Protein AF-A0A936GV26-F1 (afdb_monomer)

Radius of gyration: 33.24 Å; Cα contacts (8 Å, |Δi|>4): 1513; chains: 1; bounding box: 76×56×106 Å

Sequence (647 aa):
MKVTLSFLLAFMGLINLQAQNCKATVRFVDERTLEGNAVYYFQANTDSVHFWLSANGYADKNSLLADTLFKSFNPCLYFANKDEMGGYTKMEWSSDDGLLTGQFNESNEHFRTRVPTSRAITFSFTLRLPKRCGEFGYDPSYMYLKDWLPNPIGSESWSYLVLLDVPSDRWVLGSDQVEEKKEGSNHHYNIVAFGHQPDLSINSQKLAVTTEKDFQDKTYQVYRREAFKPLSFRKKSKYMRAVSYNFKDSLASKRLVIDDDRYLKMRNMLFFSHKAIKSTERSFYPTYKYTDKGNHMVGFLLHNTTKGRQPFYYFINPYFSFKNDFNWSMGIMKPFYVKNSWVSQISPQITYRKYHYYTNDIDDYNLSYHRISPRVKLNLKKHRWVNVEYAYIAEQLAYYEGRAIRFDYQSSHLYRLWYDQEKRATLYNWKLWANLEHFRYTNILNEAQNFTKVTASFAQTWRTSMTRNFRARIFVSKFLQNDQRTSNNYSDFITKGSIALIQQGRNDYGYDELYIARRNQNGHFTNQTGNLGGGFKNAPSTTSSLGLSNDFAMSVNLEYDLFKIYRSIGAFAYGDAGLYRQGNDVKWEMKNLYSAGIGITLGNYLTVYLPVFNHRDINNNYRDENLGFFERWSFQLNYTEKFIGRK

Mean predicted aligned error: 13.07 Å

Structure (mmCIF, N/CA/C/O backbone):
data_AF-A0A936GV26-F1
#
_entry.id   AF-A0A936GV26-F1
#
loop_
_atom_site.group_PDB
_atom_site.id
_atom_site.type_symbol
_atom_site.label_atom_id
_atom_site.label_alt_id
_atom_site.label_comp_id
_atom_site.label_asym_id
_atom_site.label_entity_id
_atom_site.label_seq_id
_atom_site.pdbx_PDB_ins_code
_atom_site.Cartn_x
_atom_site.Cartn_y
_atom_site.Cartn_z
_atom_site.occupancy
_atom_site.B_iso_or_equiv
_atom_site.auth_seq_id
_atom_site.auth_comp_id
_atom_site.auth_asym_id
_atom_site.auth_atom_id
_atom_site.pdbx_PDB_model_num
ATOM 1 N N . MET A 1 1 ? 4.946 8.331 53.204 1.00 34.03 1 MET A N 1
ATOM 2 C CA . MET A 1 1 ? 4.543 9.279 54.269 1.00 34.03 1 MET A CA 1
ATOM 3 C C . MET A 1 1 ? 3.179 9.932 54.043 1.00 34.03 1 MET A C 1
ATOM 5 O O . MET A 1 1 ? 2.381 9.882 54.959 1.00 34.03 1 MET A O 1
ATOM 9 N N . LYS A 1 2 ? 2.844 10.484 52.862 1.00 29.47 2 LYS A N 1
ATOM 10 C CA . LYS A 1 2 ? 1.487 11.041 52.624 1.00 29.47 2 LYS A CA 1
ATOM 11 C C . LYS A 1 2 ? 0.359 9.986 52.604 1.00 29.47 2 LYS A C 1
ATOM 13 O O . LYS A 1 2 ? -0.754 10.287 53.001 1.00 29.47 2 LYS A O 1
ATOM 18 N N . VAL A 1 3 ? 0.673 8.750 52.205 1.00 38.66 3 VAL A N 1
ATOM 19 C CA . VAL A 1 3 ? -0.279 7.626 52.055 1.00 38.66 3 VAL A CA 1
ATOM 20 C C . VAL A 1 3 ? -0.776 7.086 53.399 1.00 38.66 3 VAL A C 1
ATOM 22 O O . VAL A 1 3 ? -1.967 6.856 53.563 1.00 38.66 3 VAL A O 1
ATOM 25 N N . THR A 1 4 ? 0.112 6.961 54.386 1.00 41.91 4 THR A N 1
ATOM 26 C CA . THR A 1 4 ? -0.269 6.586 55.751 1.00 41.91 4 THR A CA 1
ATOM 27 C C . THR A 1 4 ? -1.104 7.674 56.414 1.00 41.91 4 THR A C 1
ATOM 29 O O . THR A 1 4 ? -2.014 7.347 57.157 1.00 41.91 4 THR A O 1
ATOM 32 N N . LEU A 1 5 ? -0.857 8.951 56.098 1.00 38.59 5 LEU A N 1
ATOM 33 C CA . LEU A 1 5 ? -1.569 10.079 56.697 1.00 38.59 5 LEU A CA 1
ATOM 34 C C . LEU A 1 5 ? -3.020 10.196 56.208 1.00 38.59 5 LEU A C 1
ATOM 36 O O . LEU A 1 5 ? -3.891 10.451 57.023 1.00 38.59 5 LEU A O 1
ATOM 40 N N . SER A 1 6 ? -3.313 9.972 54.922 1.00 41.75 6 SER A N 1
ATOM 41 C CA . SER A 1 6 ? -4.701 9.991 54.419 1.00 41.75 6 SER A CA 1
ATOM 42 C C . SER A 1 6 ? -5.540 8.835 54.970 1.00 41.75 6 SER A C 1
ATOM 44 O O . SER A 1 6 ? -6.705 9.037 55.296 1.00 41.75 6 SER A O 1
ATOM 46 N N . PHE A 1 7 ? -4.938 7.652 55.129 1.00 45.25 7 PHE A N 1
ATOM 47 C CA . PHE A 1 7 ? -5.595 6.503 55.756 1.00 45.25 7 PHE A CA 1
ATOM 48 C C . PHE A 1 7 ? -5.798 6.731 57.263 1.00 45.25 7 PHE A C 1
ATOM 50 O O . PHE A 1 7 ? -6.885 6.478 57.768 1.00 45.25 7 PHE A O 1
ATOM 57 N N . LEU A 1 8 ? -4.803 7.298 57.967 1.00 43.06 8 LEU A N 1
ATOM 58 C CA . LEU A 1 8 ? -4.932 7.680 59.381 1.00 43.06 8 LEU A CA 1
ATOM 59 C C . LEU A 1 8 ? -5.978 8.784 59.588 1.00 43.06 8 LEU A C 1
ATOM 61 O O . LEU A 1 8 ? -6.762 8.698 60.518 1.00 43.06 8 LEU A O 1
ATOM 65 N N . LEU A 1 9 ? -6.014 9.807 58.727 1.00 43.72 9 LEU A N 1
ATOM 66 C CA . LEU A 1 9 ? -6.952 10.935 58.819 1.00 43.72 9 LEU A CA 1
ATOM 67 C C . LEU A 1 9 ? -8.402 10.510 58.554 1.00 43.72 9 LEU A C 1
ATOM 69 O O . LEU A 1 9 ? -9.315 11.060 59.167 1.00 43.72 9 LEU A O 1
ATOM 73 N N . ALA A 1 10 ? -8.609 9.519 57.683 1.00 44.31 10 ALA A N 1
ATOM 74 C CA . ALA A 1 10 ? -9.905 8.882 57.473 1.00 44.31 10 ALA A CA 1
ATOM 75 C C . ALA A 1 10 ? -10.315 8.002 58.670 1.00 44.31 10 ALA A C 1
ATOM 77 O O . ALA A 1 10 ? -11.462 8.048 59.102 1.00 44.31 10 ALA A O 1
ATOM 78 N N . PHE A 1 11 ? -9.368 7.261 59.260 1.00 47.31 11 PHE A N 1
ATOM 79 C CA . PHE A 1 11 ? -9.603 6.440 60.457 1.00 47.31 11 PHE A CA 1
ATOM 80 C C . PHE A 1 11 ? -9.819 7.283 61.729 1.00 47.31 11 PHE A C 1
ATOM 82 O O . PHE A 1 11 ? -10.527 6.867 62.639 1.00 47.31 11 PHE A O 1
ATOM 89 N N . MET A 1 12 ? -9.235 8.485 61.782 1.00 44.78 12 MET A N 1
ATOM 90 C CA . MET A 1 12 ? -9.384 9.466 62.864 1.00 44.78 12 MET A CA 1
ATOM 91 C C . MET A 1 12 ? -10.610 10.384 62.699 1.00 44.78 12 MET A C 1
ATOM 93 O O . MET A 1 12 ? -10.781 11.303 63.496 1.00 44.78 12 MET A O 1
ATOM 97 N N . GLY A 1 13 ? -11.452 10.181 61.677 1.00 41.03 13 GLY A N 1
ATOM 98 C CA . GLY A 1 13 ? -12.683 10.960 61.476 1.00 41.03 13 GLY A CA 1
ATOM 99 C C . GLY A 1 13 ? -12.476 12.428 61.072 1.00 41.03 13 GLY A C 1
ATOM 100 O O . GLY A 1 13 ? -13.420 13.211 61.114 1.00 41.03 13 GLY A O 1
ATOM 101 N N . LEU A 1 14 ? -11.261 12.822 60.673 1.00 44.12 14 LEU A N 1
ATOM 102 C CA . LEU A 1 14 ? -10.911 14.210 60.319 1.00 44.12 14 LEU A CA 1
ATOM 103 C C . LEU A 1 14 ? -11.159 14.542 58.841 1.00 44.12 14 LEU A C 1
ATOM 105 O O . LEU A 1 14 ? -11.160 15.706 58.448 1.00 44.12 14 LEU A O 1
ATOM 109 N N . ILE A 1 15 ? -11.393 13.521 58.020 1.00 41.81 15 ILE A N 1
ATOM 110 C CA . ILE A 1 15 ? -11.957 13.649 56.682 1.00 41.81 15 ILE A CA 1
ATOM 111 C C . ILE A 1 15 ? -13.263 12.865 56.738 1.00 41.81 15 ILE A C 1
ATOM 113 O O . ILE A 1 15 ? -13.227 11.659 56.980 1.00 41.81 15 ILE A O 1
ATOM 117 N N . ASN A 1 16 ? -14.404 13.524 56.515 1.00 41.31 16 ASN A N 1
ATOM 118 C CA . ASN A 1 16 ? -15.619 12.803 56.144 1.00 41.31 16 ASN A CA 1
ATOM 119 C C . ASN A 1 16 ? -15.269 12.041 54.864 1.00 41.31 16 ASN A C 1
ATOM 121 O O . ASN A 1 16 ? -15.203 12.644 53.791 1.00 41.31 16 ASN A O 1
ATOM 125 N N . LEU A 1 17 ? -14.966 10.744 54.983 1.00 44.84 17 LEU A N 1
ATOM 126 C CA . LEU A 1 17 ? -15.001 9.820 53.861 1.00 44.84 17 LEU A CA 1
ATOM 127 C C . LEU A 1 17 ? -16.374 10.042 53.239 1.00 44.84 17 LEU A C 1
ATOM 129 O O . LEU A 1 17 ? -17.382 9.656 53.831 1.00 44.84 17 LEU A O 1
ATOM 133 N N . GLN A 1 18 ? -16.425 10.759 52.111 1.00 48.94 18 GLN A N 1
ATOM 134 C CA . GLN A 1 18 ? -17.643 10.840 51.322 1.00 48.94 18 GLN A CA 1
ATOM 135 C C . GLN A 1 18 ? -18.125 9.403 51.174 1.00 48.94 18 GLN A C 1
ATOM 137 O O . GLN A 1 18 ? -17.350 8.543 50.750 1.00 48.94 18 GLN A O 1
ATOM 142 N N . ALA A 1 19 ? -19.341 9.151 51.663 1.00 57.94 19 ALA A N 1
ATOM 143 C CA . ALA A 1 19 ? -19.915 7.823 51.737 1.00 57.94 19 ALA A CA 1
ATOM 144 C C . ALA A 1 19 ? -19.671 7.108 50.409 1.00 57.94 19 ALA A C 1
ATOM 146 O O . ALA A 1 19 ? -19.951 7.661 49.344 1.00 57.94 19 ALA A O 1
ATOM 147 N N . GLN A 1 20 ? -19.080 5.920 50.491 1.00 62.78 20 GLN A N 1
ATOM 148 C CA . GLN A 1 20 ? -18.750 5.123 49.327 1.00 62.78 20 GLN A CA 1
ATOM 149 C C . GLN A 1 20 ? -19.994 4.984 48.441 1.00 62.78 20 GLN A C 1
ATOM 151 O O . GLN A 1 20 ? -20.999 4.425 48.875 1.00 62.78 20 GLN A O 1
ATOM 156 N N . ASN A 1 21 ? -19.946 5.507 47.217 1.00 86.56 21 ASN A N 1
ATOM 157 C CA . ASN A 1 21 ? -21.151 5.606 46.395 1.00 86.56 21 ASN A CA 1
ATOM 158 C C . ASN A 1 21 ? -21.445 4.299 45.660 1.00 86.56 21 ASN A C 1
ATOM 160 O O . ASN A 1 21 ? -22.606 3.988 45.422 1.00 86.56 21 ASN A O 1
ATOM 164 N N . CYS A 1 22 ? -20.418 3.520 45.312 1.00 92.12 22 CYS A N 1
ATOM 165 C CA . CYS A 1 22 ? -20.577 2.238 44.637 1.00 92.12 22 CYS A CA 1
ATOM 166 C C . CYS A 1 22 ? -19.697 1.151 45.266 1.00 92.12 22 CYS A C 1
ATOM 168 O O . CYS A 1 22 ? -18.491 1.339 45.459 1.00 92.12 22 CYS A O 1
ATOM 170 N N . LYS A 1 23 ? -20.282 -0.019 45.541 1.00 95.06 23 LYS A N 1
ATOM 171 C CA . LYS A 1 23 ? -19.569 -1.250 45.912 1.00 95.06 23 LYS A CA 1
ATOM 172 C C . LYS A 1 23 ? -19.844 -2.328 44.872 1.00 95.06 23 LYS A C 1
ATOM 174 O O . LYS A 1 23 ? -20.979 -2.773 44.765 1.00 95.06 23 LYS A O 1
ATOM 179 N N . ALA A 1 24 ? -18.828 -2.773 44.141 1.00 95.12 24 ALA A N 1
ATOM 180 C CA . ALA A 1 24 ? -18.963 -3.860 43.175 1.00 95.12 24 ALA A CA 1
ATOM 181 C C . ALA A 1 24 ? -18.177 -5.096 43.616 1.00 95.12 24 ALA A C 1
ATOM 183 O O . ALA A 1 24 ? -17.040 -4.975 44.058 1.00 95.12 24 ALA A O 1
ATOM 184 N N . THR A 1 25 ? -18.777 -6.277 43.479 1.00 96.44 25 THR A N 1
ATOM 185 C CA . THR A 1 25 ? -18.104 -7.576 43.633 1.00 96.44 25 THR A CA 1
ATOM 186 C C . THR A 1 25 ? -18.176 -8.295 42.301 1.00 96.44 25 THR A C 1
ATOM 188 O O . THR A 1 25 ? -19.277 -8.503 41.792 1.00 96.44 25 THR A O 1
ATOM 191 N N . VAL A 1 26 ? -17.027 -8.614 41.711 1.00 95.44 26 VAL A N 1
ATOM 192 C CA . VAL A 1 26 ? -16.925 -9.091 40.329 1.00 95.44 26 VAL A CA 1
ATOM 193 C C . VAL A 1 26 ? -15.940 -10.248 40.245 1.00 95.44 26 VAL A C 1
ATOM 195 O O . VAL A 1 26 ? -14.864 -10.198 40.832 1.00 95.44 26 VAL A O 1
ATOM 198 N N . ARG A 1 27 ? -16.285 -11.273 39.470 1.00 94.50 27 ARG A N 1
ATOM 199 C CA . ARG A 1 27 ? -15.446 -12.443 39.206 1.00 94.50 27 ARG A CA 1
ATOM 200 C C . ARG A 1 27 ? -15.384 -12.757 37.718 1.00 94.50 27 ARG A C 1
ATOM 202 O O . ARG A 1 27 ? -16.331 -12.497 36.974 1.00 94.50 27 ARG A O 1
ATOM 209 N N . PHE A 1 28 ? -14.289 -13.374 37.296 1.00 91.69 28 PHE A N 1
ATOM 210 C CA . PHE A 1 28 ? -14.200 -13.989 35.974 1.00 91.69 28 PHE A CA 1
ATOM 211 C C . PHE A 1 28 ? -14.895 -15.352 35.965 1.00 91.69 28 PHE A C 1
ATOM 213 O O . PHE A 1 28 ? -14.625 -16.197 36.815 1.00 91.69 28 PHE A O 1
ATOM 220 N N . VAL A 1 29 ? -15.772 -15.564 34.984 1.00 92.38 29 VAL A N 1
ATOM 221 C CA . VAL A 1 29 ? -16.361 -16.882 34.685 1.00 92.38 29 VAL A CA 1
ATOM 222 C C . VAL A 1 29 ? -15.489 -17.627 33.682 1.00 92.38 29 VAL A C 1
ATOM 224 O O . VAL A 1 29 ? -15.232 -18.817 33.825 1.00 92.38 29 VAL A O 1
ATOM 227 N N . ASP A 1 30 ? -15.019 -16.901 32.670 1.00 90.62 30 ASP A N 1
ATOM 228 C CA . ASP A 1 30 ? -14.106 -17.385 31.643 1.00 90.62 30 ASP A CA 1
ATOM 229 C C . ASP A 1 30 ? -13.186 -16.238 31.187 1.00 90.62 30 ASP A C 1
ATOM 231 O O . ASP A 1 30 ? -13.149 -15.163 31.787 1.00 90.62 30 ASP A O 1
ATOM 235 N N . GLU A 1 31 ? -12.418 -16.445 30.117 1.00 86.25 31 GLU A N 1
ATOM 236 C CA . GLU A 1 31 ? -11.453 -15.455 29.642 1.00 86.25 31 GLU A CA 1
ATOM 237 C C . GLU A 1 31 ? -12.056 -14.117 29.187 1.00 86.25 31 GLU A C 1
ATOM 239 O O . GLU A 1 31 ? -11.317 -13.133 29.108 1.00 86.25 31 GLU A O 1
ATOM 244 N N . ARG A 1 32 ? -13.346 -14.086 28.839 1.00 91.81 32 ARG A N 1
ATOM 245 C CA . ARG A 1 32 ? -14.067 -12.935 28.275 1.00 91.81 32 ARG A CA 1
ATOM 246 C C . ARG A 1 32 ? -15.349 -12.593 29.026 1.00 91.81 32 ARG A C 1
ATOM 248 O O . ARG A 1 32 ? -15.961 -11.586 28.682 1.00 91.81 32 ARG A O 1
ATOM 255 N N . THR A 1 33 ? -15.762 -13.384 30.005 1.00 95.00 33 THR A N 1
ATOM 256 C CA . THR A 1 33 ? -17.031 -13.202 30.709 1.00 95.00 33 THR A CA 1
ATOM 257 C C . THR A 1 33 ? -16.793 -12.858 32.171 1.00 95.00 33 THR A C 1
ATOM 259 O O . THR A 1 33 ? -16.101 -13.573 32.899 1.00 95.00 33 THR A O 1
ATOM 262 N N . LEU A 1 34 ? -17.401 -11.757 32.596 1.00 95.25 34 LEU A N 1
ATOM 263 C CA . LEU A 1 34 ? -17.432 -11.272 33.967 1.00 95.25 34 LEU A CA 1
ATOM 264 C C . LEU A 1 34 ? -18.832 -11.461 34.540 1.00 95.25 34 LEU A C 1
ATOM 266 O O . LEU A 1 34 ? -19.821 -11.193 33.861 1.00 95.25 34 LEU A O 1
ATOM 270 N N . GLU A 1 35 ? -18.915 -11.850 35.801 1.00 97.56 35 GLU A N 1
ATOM 271 C CA . GLU A 1 35 ? -20.153 -11.824 36.576 1.00 97.56 35 GLU A CA 1
ATOM 272 C C . GLU A 1 35 ? -19.952 -10.985 37.822 1.00 97.56 35 GLU A C 1
ATOM 274 O O . GLU A 1 35 ? -18.891 -11.040 38.444 1.00 97.56 35 GLU A O 1
ATOM 279 N N . GLY A 1 36 ? -20.963 -10.218 38.209 1.00 96.38 36 GLY A N 1
ATOM 280 C CA . GLY A 1 36 ? -20.854 -9.428 39.419 1.00 96.38 36 GLY A CA 1
ATOM 281 C C . GLY A 1 36 ? -22.131 -8.735 3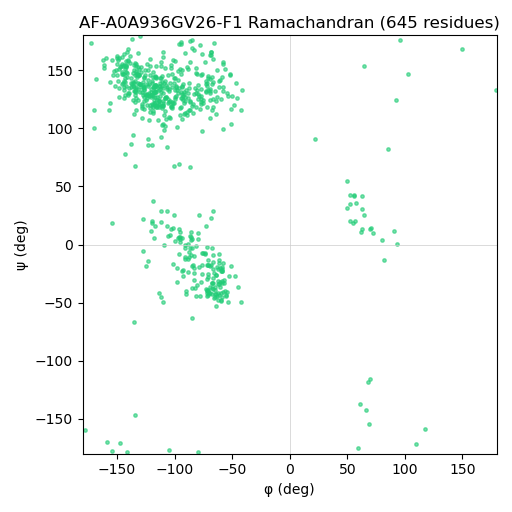9.837 1.00 96.38 36 GLY A C 1
ATOM 282 O O . GLY A 1 36 ? -23.128 -8.735 39.120 1.00 96.38 36 GLY A O 1
ATOM 283 N N . ASN A 1 37 ? -22.051 -8.126 41.016 1.00 97.25 37 ASN A N 1
ATOM 284 C CA . ASN A 1 37 ? -23.105 -7.321 41.614 1.00 97.25 37 ASN A CA 1
ATOM 285 C C . ASN A 1 37 ? -22.517 -5.964 42.006 1.00 97.25 37 ASN A C 1
ATOM 287 O O . ASN A 1 37 ? -21.493 -5.921 42.692 1.00 97.25 37 ASN A O 1
ATOM 291 N N . ALA A 1 38 ? -23.151 -4.871 41.590 1.00 96.44 38 ALA A N 1
ATOM 292 C CA . ALA A 1 38 ? -22.773 -3.507 41.949 1.00 96.44 38 ALA A CA 1
ATOM 293 C C . ALA A 1 38 ? -23.904 -2.822 42.722 1.00 96.44 38 ALA A C 1
ATOM 295 O O . ALA A 1 38 ? -25.012 -2.702 42.214 1.00 96.44 38 ALA A O 1
ATOM 296 N N . VAL A 1 39 ? -23.622 -2.374 43.944 1.00 96.69 39 VAL A N 1
ATOM 297 C CA . VAL A 1 39 ? -24.567 -1.657 44.806 1.00 96.69 39 VAL A CA 1
ATOM 298 C C . VAL A 1 39 ? -24.245 -0.170 44.772 1.00 96.69 39 VAL A C 1
ATOM 300 O O . VAL A 1 39 ? -23.123 0.222 45.096 1.00 96.69 39 VAL A O 1
ATOM 303 N N . TYR A 1 40 ? -25.226 0.643 44.391 1.00 94.88 40 TYR A N 1
ATOM 304 C CA . TYR A 1 40 ? -25.143 2.096 44.273 1.00 94.88 40 TYR A CA 1
ATOM 305 C C . TYR A 1 40 ? -25.945 2.765 45.389 1.00 94.88 40 TYR A C 1
ATOM 307 O O . TYR A 1 40 ? -27.136 2.494 45.533 1.00 94.88 40 TYR A O 1
ATOM 315 N N . TYR A 1 41 ? -25.305 3.663 46.135 1.00 93.06 41 TYR A N 1
ATOM 316 C CA . TYR A 1 41 ? -25.885 4.401 47.255 1.00 93.06 41 TYR A CA 1
ATOM 317 C C . TYR A 1 41 ? -26.150 5.859 46.865 1.00 93.06 41 TYR A C 1
ATOM 319 O O . TYR A 1 41 ? -25.243 6.577 46.433 1.00 93.06 41 TYR A O 1
ATOM 327 N N . PHE A 1 42 ? -27.395 6.303 47.038 1.00 90.06 42 PHE A N 1
ATOM 328 C CA . PHE A 1 42 ? -27.864 7.627 46.625 1.00 90.06 42 PHE A CA 1
ATOM 329 C C . PHE A 1 42 ? -28.121 8.556 47.812 1.00 90.06 42 PHE A C 1
ATOM 331 O O . PHE A 1 42 ? -28.481 8.128 48.906 1.00 90.06 42 PHE A O 1
ATOM 338 N N . GLN A 1 43 ? -27.970 9.861 47.578 1.00 86.12 43 GLN A N 1
ATOM 339 C CA . GLN A 1 43 ? -28.310 10.884 48.565 1.00 86.12 43 GLN A CA 1
ATOM 340 C C . GLN A 1 43 ? -29.833 11.046 48.697 1.00 86.12 43 GLN A C 1
ATOM 342 O O . GLN A 1 43 ? -30.595 10.758 47.772 1.00 86.12 43 GLN A O 1
ATOM 347 N N . ALA A 1 44 ? -30.277 11.558 49.848 1.00 82.19 44 ALA A N 1
ATOM 348 C CA . ALA A 1 44 ? -31.694 11.666 50.203 1.00 82.19 44 ALA A CA 1
ATOM 349 C C . ALA A 1 44 ? -32.545 12.510 49.231 1.00 82.19 44 ALA A C 1
ATOM 351 O O . ALA A 1 44 ? -33.754 12.327 49.165 1.00 82.19 44 ALA A O 1
ATOM 352 N N . ASN A 1 45 ? -31.930 13.411 48.466 1.00 85.00 45 ASN A N 1
ATOM 353 C CA . ASN A 1 45 ? -32.589 14.305 47.509 1.00 85.00 45 ASN A CA 1
ATOM 354 C C . ASN A 1 45 ? -32.637 13.761 46.065 1.00 85.00 45 ASN A C 1
ATOM 356 O O . ASN A 1 45 ? -33.025 14.490 45.154 1.00 85.00 45 ASN A O 1
ATOM 360 N N . THR A 1 46 ? -32.208 12.517 45.819 1.00 87.38 46 THR A N 1
ATOM 361 C CA . THR A 1 46 ? -32.176 11.941 44.464 1.00 87.38 46 THR A CA 1
ATOM 362 C C . THR A 1 46 ? -33.405 11.070 44.219 1.00 87.38 46 THR A C 1
ATOM 364 O O . THR A 1 46 ? -33.426 9.926 44.654 1.00 87.38 46 THR A O 1
ATOM 367 N N . ASP A 1 47 ? -34.416 11.569 43.507 1.00 90.44 47 ASP A N 1
ATOM 368 C CA . ASP A 1 47 ? -35.676 10.824 43.288 1.00 90.44 47 ASP A CA 1
ATOM 369 C C . ASP A 1 47 ? -35.662 9.915 42.051 1.00 90.44 47 ASP A C 1
ATOM 371 O O . ASP A 1 47 ? -36.396 8.928 41.964 1.00 90.44 47 ASP A O 1
ATOM 375 N N . SER A 1 48 ? -34.810 10.221 41.073 1.00 92.44 48 SER A N 1
ATOM 376 C CA . SER A 1 48 ? -34.608 9.377 39.896 1.00 92.44 48 SER A CA 1
ATOM 377 C C . SER A 1 48 ? -33.145 9.350 39.499 1.00 92.44 48 SER A C 1
ATOM 379 O O . SER A 1 48 ? -32.438 10.345 39.655 1.00 92.44 48 SER A O 1
ATOM 381 N N . VAL A 1 49 ? -32.715 8.218 38.957 1.00 92.75 49 VAL A N 1
ATOM 382 C CA . VAL A 1 49 ? -31.359 8.022 38.455 1.00 92.75 49 VAL A CA 1
ATOM 383 C C . VAL A 1 49 ? -31.406 7.543 37.013 1.00 92.75 49 VAL A C 1
ATOM 385 O O . VAL A 1 49 ? -32.310 6.819 36.588 1.00 92.75 49 VAL A O 1
ATOM 388 N N . HIS A 1 50 ? -30.409 7.975 36.254 1.00 94.56 50 HIS A N 1
ATOM 389 C CA . HIS A 1 50 ? -30.170 7.553 34.890 1.00 94.56 50 HIS A CA 1
ATOM 390 C C . HIS A 1 50 ? -28.771 6.943 34.817 1.00 94.56 50 HIS A C 1
ATOM 392 O O . HIS A 1 50 ? -27.793 7.634 35.070 1.00 94.56 50 HIS A O 1
ATOM 398 N N . PHE A 1 51 ? -28.668 5.664 34.480 1.00 94.44 51 PHE A N 1
ATOM 399 C CA . PHE A 1 51 ? -27.406 4.969 34.265 1.00 94.44 51 PHE A CA 1
ATOM 400 C C . PHE A 1 51 ? -27.045 4.932 32.781 1.00 94.44 51 PHE A C 1
ATOM 402 O O . PHE A 1 51 ? -27.877 4.587 31.943 1.00 94.44 51 PHE A O 1
ATOM 409 N N . TRP A 1 52 ? -25.786 5.226 32.471 1.00 93.69 52 TRP A N 1
ATOM 410 C CA . TRP A 1 52 ? -25.157 4.925 31.193 1.00 93.69 52 TRP A CA 1
ATOM 411 C C . TRP A 1 52 ? -24.460 3.562 31.264 1.00 93.69 52 TRP A C 1
ATOM 413 O O . TRP A 1 52 ? -23.582 3.334 32.096 1.00 93.69 52 TRP A O 1
ATOM 423 N N . LEU A 1 53 ? -24.859 2.655 30.383 1.00 94.75 53 LEU A N 1
ATOM 424 C CA . LEU A 1 53 ? -24.395 1.278 30.250 1.00 94.75 53 LEU A CA 1
ATOM 425 C C . LEU A 1 53 ? -23.393 1.190 29.096 1.00 94.75 53 LEU A C 1
ATOM 427 O O . LEU A 1 53 ? -23.675 0.595 28.057 1.00 94.75 53 LEU A O 1
ATOM 431 N N . SER A 1 54 ? -22.218 1.805 29.262 1.00 91.69 54 SER A N 1
ATOM 432 C CA . SER A 1 54 ? -21.264 1.998 28.156 1.00 91.69 54 SER A CA 1
ATOM 433 C C . SER A 1 54 ? -20.836 0.682 27.478 1.00 91.69 54 SER A C 1
ATOM 435 O O . SER A 1 54 ? -20.621 0.641 26.265 1.00 91.69 54 SER A O 1
ATOM 437 N N . ALA A 1 55 ? -20.797 -0.421 28.237 1.00 94.38 55 ALA A N 1
ATOM 438 C CA . ALA A 1 55 ? -20.485 -1.751 27.725 1.00 94.38 55 ALA A CA 1
ATOM 439 C C . ALA A 1 55 ? -21.481 -2.232 26.651 1.00 94.38 55 ALA A C 1
ATOM 441 O O . ALA A 1 55 ? -21.072 -2.908 25.705 1.00 94.38 55 ALA A O 1
ATOM 442 N N . ASN A 1 56 ? -22.760 -1.844 26.737 1.00 94.81 56 ASN A N 1
ATOM 443 C CA . ASN A 1 56 ? -23.772 -2.181 25.726 1.00 94.81 56 ASN A CA 1
ATOM 444 C C . ASN A 1 56 ? -23.535 -1.460 24.395 1.00 94.81 56 ASN A C 1
ATOM 446 O O . ASN A 1 56 ? -23.953 -1.955 23.351 1.00 94.81 56 ASN A O 1
ATOM 450 N N . GLY A 1 57 ? -22.742 -0.384 24.385 1.00 92.44 57 GLY A N 1
ATOM 451 C CA . GLY A 1 57 ? -22.249 0.225 23.151 1.00 92.44 57 GLY A CA 1
ATOM 452 C C . GLY A 1 57 ? -21.426 -0.741 22.284 1.00 92.44 57 GLY A C 1
ATOM 453 O O . GLY A 1 57 ? -21.276 -0.515 21.086 1.00 92.44 57 GLY A O 1
ATOM 454 N N . TYR A 1 58 ? -20.914 -1.839 22.849 1.00 94.12 58 TYR A N 1
ATOM 455 C CA . TYR A 1 58 ? -20.160 -2.869 22.126 1.00 94.12 58 TYR A CA 1
ATOM 456 C C . TYR A 1 58 ? -21.000 -4.105 21.761 1.00 94.12 58 TYR A C 1
ATOM 458 O O . TYR A 1 58 ? -20.441 -5.067 21.228 1.00 94.12 58 TYR A O 1
ATOM 466 N N . ALA A 1 59 ? -22.303 -4.105 22.062 1.00 92.50 59 ALA A N 1
ATOM 467 C CA . ALA A 1 59 ? -23.195 -5.243 21.831 1.00 92.50 59 ALA A CA 1
ATOM 468 C C . ALA A 1 59 ? -23.743 -5.319 20.401 1.00 92.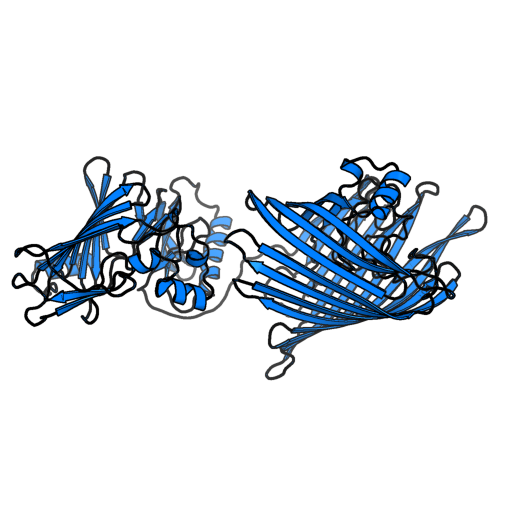50 59 ALA A C 1
ATOM 470 O O . ALA A 1 59 ? -24.081 -6.406 19.934 1.00 92.50 59 ALA A O 1
ATOM 471 N N . ASP A 1 60 ? -23.806 -4.184 19.703 1.00 89.44 60 ASP A N 1
ATOM 472 C CA . ASP A 1 60 ? -24.331 -4.080 18.341 1.00 89.44 60 ASP A CA 1
ATOM 473 C C . ASP A 1 60 ? -23.510 -3.075 17.508 1.00 89.44 60 ASP A C 1
ATOM 475 O O . ASP A 1 60 ? -22.909 -2.133 18.026 1.00 89.44 60 ASP A O 1
ATOM 479 N N . LYS A 1 61 ? -23.504 -3.268 16.189 1.00 89.38 61 LYS A N 1
ATOM 480 C CA . LYS A 1 61 ? -22.986 -2.343 15.171 1.00 89.38 61 LYS A CA 1
ATOM 481 C C . LYS A 1 61 ? -23.851 -1.101 14.986 1.00 89.38 61 LYS A C 1
ATOM 483 O O . LYS A 1 61 ? -23.366 -0.137 14.403 1.00 89.38 61 LYS A O 1
ATOM 488 N N . ASN A 1 62 ? -25.098 -1.137 15.448 1.00 87.12 62 ASN A N 1
ATOM 489 C CA . ASN A 1 62 ? -26.032 -0.015 15.358 1.00 87.12 62 ASN A CA 1
ATOM 490 C C . ASN A 1 62 ? -26.074 0.845 16.633 1.00 87.12 62 ASN A C 1
ATOM 492 O O . ASN A 1 62 ? -26.903 1.745 16.735 1.00 87.12 62 ASN A O 1
ATOM 496 N N . SER A 1 63 ? -25.199 0.581 17.608 1.00 88.62 63 SER A N 1
ATOM 497 C CA . SER A 1 63 ? -25.106 1.382 18.830 1.00 88.62 63 SER A CA 1
ATOM 498 C C . SER A 1 63 ? -24.604 2.806 18.551 1.00 88.62 63 SER A C 1
ATOM 500 O O . SER A 1 63 ? -23.926 3.073 17.549 1.00 88.62 63 SER A O 1
ATOM 502 N N . LEU A 1 64 ? -24.868 3.732 19.479 1.00 86.00 64 LEU A N 1
ATOM 503 C CA . LEU A 1 64 ? -24.356 5.108 19.400 1.00 86.00 64 LEU A CA 1
ATOM 504 C C . LEU A 1 64 ? -22.824 5.128 19.408 1.00 86.00 64 LEU A C 1
ATOM 506 O O . LEU A 1 64 ? -22.185 5.927 18.712 1.00 86.00 64 LEU A O 1
ATOM 510 N N . LEU A 1 65 ? -22.221 4.215 20.173 1.00 88.00 65 LEU A N 1
ATOM 511 C CA . LEU A 1 65 ? -20.779 4.030 20.193 1.00 88.00 65 LEU A CA 1
ATOM 512 C C . LEU A 1 65 ? -20.252 3.543 18.838 1.00 88.00 65 LEU A C 1
ATOM 514 O O . LEU A 1 65 ? -19.248 4.073 18.361 1.00 88.00 65 LEU A O 1
ATOM 518 N N . ALA A 1 66 ? -20.902 2.566 18.205 1.00 86.25 66 ALA A N 1
ATOM 519 C CA . ALA A 1 66 ? -20.483 2.047 16.908 1.00 86.25 66 ALA A CA 1
ATOM 520 C C . ALA A 1 66 ? -20.543 3.125 15.818 1.00 86.25 66 ALA A C 1
ATOM 522 O O . ALA A 1 66 ? -19.582 3.264 15.056 1.00 86.25 66 ALA A O 1
ATOM 523 N N . ASP A 1 67 ? -21.591 3.953 15.804 1.00 84.62 67 ASP A N 1
ATOM 524 C CA . ASP A 1 67 ? -21.695 5.114 14.912 1.00 84.62 67 ASP A CA 1
ATOM 525 C C . ASP A 1 67 ? -20.595 6.155 15.195 1.00 84.62 67 ASP A C 1
ATOM 527 O O . ASP A 1 67 ? -19.903 6.616 14.283 1.00 84.62 67 ASP A O 1
ATOM 531 N N . THR A 1 68 ? -20.336 6.466 16.469 1.00 86.31 68 THR A N 1
ATOM 532 C CA . THR A 1 68 ? -19.260 7.388 16.876 1.00 86.31 68 THR A CA 1
ATOM 533 C C . THR A 1 68 ? -17.877 6.875 16.461 1.00 86.31 68 THR A C 1
ATOM 535 O O . THR A 1 68 ? -17.036 7.625 15.944 1.00 86.31 68 THR A O 1
ATOM 538 N N . LEU A 1 69 ? -17.619 5.582 16.652 1.00 85.50 69 LEU A N 1
ATOM 539 C CA . LEU A 1 69 ? -16.380 4.932 16.238 1.00 85.50 69 LEU A CA 1
ATOM 540 C C . LEU A 1 69 ? -16.253 4.937 14.713 1.00 85.50 69 LEU A C 1
ATOM 542 O O . LEU A 1 69 ? -15.199 5.298 14.193 1.00 85.50 69 LEU A O 1
ATOM 546 N N . PHE A 1 70 ? -17.328 4.658 13.981 1.00 80.94 70 PHE A N 1
ATOM 547 C CA . PHE A 1 70 ? -17.334 4.719 12.523 1.00 80.94 70 PHE A CA 1
ATOM 548 C C . PHE A 1 70 ? -17.051 6.137 11.997 1.00 80.94 70 PHE A C 1
ATOM 550 O O . PHE A 1 70 ? -16.158 6.315 11.162 1.00 80.94 70 PHE A O 1
ATOM 557 N N . LYS A 1 71 ? -17.724 7.160 12.541 1.00 80.31 71 LYS A N 1
ATOM 558 C CA . LYS A 1 71 ? -17.517 8.585 12.208 1.00 80.31 71 LYS A CA 1
ATOM 559 C C . 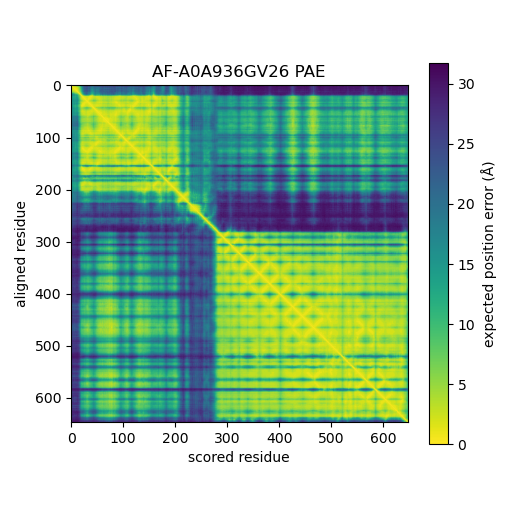LYS A 1 71 ? -16.108 9.077 12.538 1.00 80.31 71 LYS A C 1
ATOM 561 O O . LYS A 1 71 ? -15.563 9.916 11.823 1.00 80.31 71 LYS A O 1
ATOM 566 N N . SER A 1 72 ? -15.485 8.522 13.578 1.00 79.44 72 SER A N 1
ATOM 567 C CA . SER A 1 72 ? -14.079 8.776 13.928 1.00 79.44 72 SER A CA 1
ATOM 568 C C . SER A 1 72 ? -13.084 7.879 13.179 1.00 79.44 72 SER A C 1
ATOM 570 O O . SER A 1 72 ? -11.887 7.887 13.477 1.00 79.44 72 SER A O 1
ATOM 572 N N . PHE A 1 73 ? -13.552 7.141 12.167 1.00 77.38 73 PHE A N 1
ATOM 573 C CA . PHE A 1 73 ? -12.763 6.224 11.352 1.00 77.38 73 PHE A CA 1
ATOM 574 C C . PHE A 1 73 ? -12.060 5.124 12.167 1.00 77.38 73 PHE A C 1
ATOM 576 O O . PHE A 1 73 ? -10.950 4.711 11.824 1.00 77.38 73 PHE A O 1
ATOM 583 N N . ASN A 1 74 ? -12.697 4.628 13.226 1.00 81.94 74 ASN A N 1
ATOM 584 C CA . ASN A 1 74 ? -12.317 3.422 13.953 1.00 81.94 74 ASN A CA 1
ATOM 585 C C . ASN A 1 74 ? -13.279 2.273 13.585 1.00 81.94 74 ASN A C 1
ATOM 587 O O . ASN A 1 74 ? -14.440 2.291 13.983 1.00 81.94 74 ASN A O 1
ATOM 591 N N . PRO A 1 75 ? -12.832 1.250 12.838 1.00 81.50 75 PRO A N 1
ATOM 592 C CA . PRO A 1 75 ? -13.725 0.262 12.254 1.00 81.50 75 PRO A CA 1
ATOM 593 C C . PRO A 1 75 ? -13.838 -1.006 13.113 1.00 81.50 75 PRO A C 1
ATOM 595 O O . PRO A 1 75 ? -14.295 -2.034 12.616 1.00 81.50 75 PRO A O 1
ATOM 598 N N . CYS A 1 76 ? -13.368 -0.961 14.366 1.00 84.56 76 CYS A N 1
ATOM 599 C CA . CYS A 1 76 ? -13.265 -2.128 15.240 1.00 84.56 76 CYS A CA 1
ATOM 600 C C . CYS A 1 76 ? -14.610 -2.863 15.399 1.00 84.56 76 CYS A C 1
ATOM 602 O O . CYS A 1 76 ? -14.631 -4.078 15.256 1.00 84.56 76 CYS A O 1
ATOM 604 N N . LEU A 1 77 ? -15.716 -2.133 15.614 1.00 88.06 77 LEU A N 1
ATOM 605 C CA . LEU A 1 77 ? -17.065 -2.689 15.753 1.00 88.06 77 LEU A CA 1
ATOM 606 C C . LEU A 1 77 ? -17.709 -2.951 14.391 1.00 88.06 77 LEU A C 1
ATOM 608 O O . LEU A 1 77 ? -18.348 -3.980 14.196 1.00 88.06 77 LEU A O 1
ATOM 612 N N . TYR A 1 78 ? -17.474 -2.071 13.415 1.00 86.94 78 TYR A N 1
ATOM 613 C CA . TYR A 1 78 ? -18.025 -2.204 12.064 1.00 86.94 78 TYR A CA 1
ATOM 614 C C . TYR A 1 78 ? -17.676 -3.562 11.425 1.00 86.94 78 TYR A C 1
ATOM 616 O O . TYR A 1 78 ? -18.534 -4.242 10.854 1.00 86.94 78 TYR A O 1
ATOM 624 N N . PHE A 1 79 ? -16.423 -4.000 11.587 1.00 88.50 79 PHE A N 1
ATOM 625 C CA . PHE A 1 79 ? -15.944 -5.293 11.095 1.00 88.50 79 PHE A CA 1
ATOM 626 C C . PHE A 1 79 ? -15.973 -6.423 12.132 1.00 88.50 79 PHE A C 1
ATOM 628 O O . PHE A 1 79 ? -15.547 -7.522 11.786 1.00 88.50 79 PHE A O 1
ATOM 635 N N . ALA A 1 80 ? -16.446 -6.188 13.361 1.00 89.69 80 ALA A N 1
ATOM 636 C CA . ALA A 1 80 ? -16.550 -7.242 14.367 1.00 89.69 80 ALA A CA 1
ATOM 637 C C . ALA A 1 80 ? -17.614 -8.270 13.962 1.00 89.69 80 ALA A C 1
ATOM 639 O O . ALA A 1 80 ? -18.697 -7.913 13.480 1.00 89.69 80 ALA A O 1
ATOM 640 N N . ASN A 1 81 ? -17.318 -9.548 14.164 1.00 90.50 81 ASN A N 1
ATOM 641 C CA . ASN A 1 81 ? -18.333 -10.596 14.119 1.00 90.50 81 ASN A CA 1
ATOM 642 C C . ASN A 1 81 ? -19.176 -10.582 15.406 1.00 90.50 81 ASN A C 1
ATOM 644 O O . ASN A 1 81 ? -18.773 -10.004 16.413 1.00 90.50 81 ASN A O 1
ATOM 648 N N . LYS A 1 82 ? -20.344 -11.238 15.398 1.00 90.38 82 LYS A N 1
ATOM 649 C CA . LYS A 1 82 ? -21.247 -11.283 16.565 1.00 90.38 82 LYS A CA 1
ATOM 650 C C . LYS A 1 82 ? -20.581 -11.897 17.807 1.00 90.38 82 LYS A C 1
ATOM 652 O O . LYS A 1 82 ? -20.855 -11.481 18.923 1.00 90.38 82 LYS A O 1
ATOM 657 N N . ASP A 1 83 ? -19.685 -12.862 17.627 1.00 90.75 83 ASP A N 1
ATOM 658 C CA . ASP A 1 83 ? -18.909 -13.492 18.702 1.00 90.75 83 ASP A CA 1
ATOM 659 C C . ASP A 1 83 ? -17.754 -12.618 19.227 1.00 90.75 83 ASP A C 1
ATOM 661 O O . ASP A 1 83 ? -17.249 -12.853 20.330 1.00 90.75 83 ASP A O 1
ATOM 665 N N . GLU A 1 84 ? -17.357 -11.605 18.454 1.00 91.44 84 GLU A N 1
ATOM 666 C CA . GLU A 1 84 ? -16.367 -10.588 18.812 1.00 91.44 84 GLU A CA 1
ATOM 667 C C . GLU A 1 84 ? -17.004 -9.347 19.464 1.00 91.44 84 GLU A C 1
ATOM 669 O O . GLU A 1 84 ? -16.278 -8.441 19.874 1.00 91.44 84 GLU A O 1
ATOM 674 N N . MET A 1 85 ? -18.334 -9.293 19.568 1.00 93.12 85 MET A N 1
ATOM 675 C CA . MET A 1 85 ? -19.072 -8.252 20.291 1.00 93.12 85 MET A CA 1
ATOM 676 C C . MET A 1 85 ? -19.149 -8.558 21.790 1.00 93.12 85 MET A C 1
ATOM 678 O O . MET A 1 85 ? -18.810 -9.657 22.240 1.00 93.12 85 MET A O 1
ATOM 682 N N . GLY A 1 86 ? -19.557 -7.558 22.566 1.00 94.06 86 GLY A N 1
ATOM 683 C CA . GLY A 1 86 ? -19.625 -7.634 24.021 1.00 94.06 86 GLY A CA 1
ATOM 684 C C . GLY A 1 86 ? -20.924 -7.079 24.587 1.00 94.06 86 GLY A C 1
ATOM 685 O O . GLY A 1 86 ? -21.971 -7.190 23.963 1.00 94.06 86 GLY A O 1
ATOM 686 N N . GLY A 1 87 ? -20.840 -6.487 25.772 1.00 95.31 87 GLY A N 1
ATOM 687 C CA . GLY A 1 87 ? -21.980 -5.912 26.481 1.00 95.31 87 GLY A CA 1
ATOM 688 C C . GLY A 1 87 ? -22.592 -6.861 27.505 1.00 95.31 87 GLY A C 1
ATOM 689 O O . GLY A 1 87 ? -22.156 -8.006 27.676 1.00 95.31 87 GLY A O 1
ATOM 690 N N . TYR A 1 88 ? -23.574 -6.353 28.241 1.00 96.19 88 TYR A N 1
ATOM 691 C CA . TYR A 1 88 ? -24.255 -7.117 29.275 1.00 96.19 88 TYR A CA 1
ATOM 692 C C . TYR A 1 88 ? -25.217 -8.121 28.635 1.00 96.19 88 TYR A C 1
ATOM 694 O O . TYR A 1 88 ? -26.129 -7.753 27.898 1.00 96.19 88 TYR A O 1
ATOM 702 N N . THR A 1 89 ? -25.023 -9.404 28.927 1.00 94.69 89 THR A N 1
ATOM 703 C CA . THR A 1 89 ? -25.879 -10.495 28.435 1.00 94.69 89 THR A CA 1
ATOM 704 C C . THR A 1 89 ? -26.991 -10.848 29.415 1.00 94.69 89 THR A C 1
ATOM 706 O O . THR A 1 89 ? -27.998 -11.428 29.020 1.00 94.69 89 THR A O 1
ATOM 709 N N . LYS A 1 90 ? -26.801 -10.523 30.696 1.00 95.19 90 LYS A N 1
ATOM 710 C CA . LYS A 1 90 ? -27.808 -10.613 31.757 1.00 95.19 90 LYS A CA 1
ATOM 711 C C . LYS A 1 90 ? -27.698 -9.363 32.617 1.00 95.19 90 LYS A C 1
ATOM 713 O O . LYS A 1 90 ? -26.582 -8.948 32.928 1.00 95.19 90 LYS A O 1
ATOM 718 N N . MET A 1 91 ? -28.837 -8.774 32.959 1.00 95.69 91 MET A N 1
ATOM 719 C CA . MET A 1 91 ? -28.945 -7.569 33.776 1.00 95.69 91 MET A CA 1
ATOM 720 C C . MET A 1 91 ? -30.174 -7.694 34.666 1.00 95.69 91 MET A C 1
ATOM 722 O O . MET A 1 91 ? -31.266 -7.942 34.159 1.00 95.69 91 MET A O 1
ATOM 726 N N . GLU A 1 92 ? -30.000 -7.480 35.961 1.00 96.56 92 GLU A N 1
ATOM 727 C CA . GLU A 1 92 ? -31.086 -7.438 36.932 1.00 96.56 92 GLU A CA 1
ATOM 728 C C . GLU A 1 92 ? -30.875 -6.240 37.854 1.00 96.56 92 GLU A C 1
ATOM 730 O O . GLU A 1 92 ? -29.768 -6.008 38.342 1.00 96.56 92 GLU A O 1
ATOM 735 N N . TRP A 1 93 ? -31.934 -5.459 38.051 1.00 96.88 93 TRP A N 1
ATOM 736 C CA . TRP A 1 93 ? -31.931 -4.285 38.913 1.00 96.88 93 TRP A CA 1
ATOM 737 C C . TRP A 1 93 ? -32.854 -4.555 40.091 1.00 96.88 93 TRP A C 1
ATOM 739 O O . TRP A 1 93 ? -34.035 -4.840 39.893 1.00 96.88 93 TRP A O 1
ATOM 749 N N . SER A 1 94 ? -32.335 -4.452 41.305 1.00 96.94 94 SER A N 1
ATOM 750 C CA . SER A 1 94 ? -33.096 -4.703 42.526 1.00 96.94 94 SER A CA 1
ATOM 751 C C . SER A 1 94 ? -32.771 -3.686 43.614 1.00 96.94 94 SER A C 1
ATOM 753 O O . SER A 1 94 ? -31.773 -2.968 43.557 1.00 96.94 94 SER A O 1
ATOM 755 N N . SER A 1 95 ? -33.644 -3.600 44.603 1.00 95.31 95 SER A N 1
ATOM 756 C CA . SER A 1 95 ? -33.411 -2.948 45.886 1.00 95.31 95 SER A CA 1
ATOM 757 C C . SER A 1 95 ? -33.813 -3.904 47.006 1.00 95.31 95 SER A C 1
ATOM 759 O O . SER A 1 95 ? -34.304 -5.005 46.748 1.00 95.31 95 SER A O 1
ATOM 761 N N . ASP A 1 96 ? -33.654 -3.474 48.255 1.00 89.69 96 ASP A N 1
ATOM 762 C CA . ASP A 1 96 ? -34.174 -4.211 49.414 1.00 89.69 96 ASP A CA 1
ATOM 763 C C . ASP A 1 96 ? -35.705 -4.399 49.345 1.00 89.69 96 ASP A C 1
ATOM 765 O O . ASP A 1 96 ? -36.246 -5.327 49.941 1.00 89.69 96 ASP A O 1
ATOM 769 N N . ASP A 1 97 ? -36.392 -3.557 48.562 1.00 86.81 97 ASP A N 1
ATOM 770 C CA . ASP A 1 97 ? -37.840 -3.586 48.338 1.00 86.81 97 ASP A CA 1
ATOM 771 C C . ASP A 1 97 ? -38.257 -4.536 47.187 1.00 86.81 97 ASP A C 1
ATOM 773 O O . ASP A 1 97 ? -39.448 -4.694 46.914 1.00 86.81 97 ASP A O 1
ATOM 777 N N . GLY A 1 98 ? -37.299 -5.171 46.495 1.00 92.44 98 GLY A N 1
ATOM 778 C CA . GLY A 1 98 ? -37.538 -6.129 45.409 1.00 92.44 98 GLY A CA 1
ATOM 779 C C . GLY A 1 98 ? -36.988 -5.702 44.042 1.00 92.44 98 GLY A C 1
ATOM 780 O O . GLY A 1 98 ? -36.064 -4.899 43.933 1.00 92.44 98 GLY A O 1
ATOM 781 N N . LEU A 1 99 ? -37.531 -6.284 42.967 1.00 94.44 99 LEU A N 1
ATOM 782 C CA . LEU A 1 99 ? -37.121 -5.990 41.587 1.00 94.44 99 LEU A CA 1
ATOM 783 C C . LEU A 1 99 ? -37.538 -4.576 41.166 1.00 94.44 99 LEU A C 1
ATOM 785 O O . LEU A 1 99 ? -38.697 -4.184 41.304 1.00 94.44 99 LEU A O 1
ATOM 789 N N . LEU A 1 100 ? -36.604 -3.827 40.582 1.00 92.88 100 LEU A N 1
ATOM 790 C CA . LEU A 1 100 ? -36.846 -2.477 40.088 1.00 92.88 100 LEU A CA 1
ATOM 791 C C . LEU A 1 100 ? -37.289 -2.507 38.625 1.00 92.88 100 LEU A C 1
ATOM 793 O O . LEU A 1 100 ? -36.595 -3.024 37.750 1.00 92.88 100 LEU A O 1
ATOM 797 N N . THR A 1 101 ? -38.415 -1.861 38.334 1.00 90.81 101 THR A N 1
ATOM 798 C CA . THR A 1 101 ? -38.846 -1.589 36.958 1.00 90.81 101 THR A CA 1
ATOM 799 C C . THR A 1 101 ? -38.265 -0.263 36.479 1.00 90.81 101 THR A C 1
ATOM 801 O O . THR A 1 101 ? -38.421 0.757 37.150 1.00 90.81 101 THR A O 1
ATOM 804 N N . GLY A 1 102 ? -37.653 -0.248 35.297 1.00 91.06 102 GLY A N 1
ATOM 805 C CA . GLY A 1 102 ? -37.141 0.971 34.675 1.00 91.06 102 GLY A CA 1
ATOM 806 C C . GLY A 1 102 ? -37.348 0.992 33.165 1.00 91.06 102 GLY A C 1
ATOM 807 O O . GLY A 1 102 ? -37.936 0.080 32.588 1.00 91.06 102 GLY A O 1
ATOM 808 N N . GLN A 1 103 ? -36.879 2.060 32.529 1.00 93.75 103 GLN A N 1
ATOM 809 C CA . GLN A 1 103 ? -36.974 2.265 31.085 1.00 93.75 103 GLN A CA 1
ATOM 810 C C . GLN A 1 103 ? -35.584 2.206 30.460 1.00 93.75 103 GLN A C 1
ATOM 812 O O . GLN A 1 103 ? -34.681 2.928 30.891 1.00 93.75 103 GLN A O 1
ATOM 817 N N . PHE A 1 104 ? -35.433 1.370 29.436 1.00 91.88 104 PHE A N 1
ATOM 818 C CA . PHE A 1 104 ? -34.259 1.366 28.570 1.00 91.88 104 PHE A CA 1
ATOM 819 C C . PHE A 1 104 ? -34.500 2.248 27.344 1.00 91.88 104 PHE A C 1
ATOM 821 O O . PHE A 1 104 ? -35.636 2.395 26.891 1.00 91.88 104 PHE A O 1
ATOM 828 N N . ASN A 1 105 ? -33.437 2.837 26.800 1.00 88.50 105 ASN A N 1
ATOM 829 C CA . ASN A 1 105 ? -33.498 3.439 25.467 1.00 88.50 105 ASN A CA 1
ATOM 830 C C . ASN A 1 105 ? -33.426 2.360 24.366 1.00 88.50 105 ASN A C 1
ATOM 832 O O . ASN A 1 105 ? -33.112 1.205 24.638 1.00 88.50 105 ASN A O 1
ATOM 836 N N . GLU A 1 106 ? -33.641 2.750 23.106 1.00 83.38 106 GLU A N 1
ATOM 837 C CA . GLU A 1 106 ? -33.639 1.824 21.957 1.00 83.38 106 GLU A CA 1
ATOM 838 C C . GLU A 1 106 ? -32.331 1.030 21.799 1.00 83.38 106 GLU A C 1
ATOM 840 O O . GLU A 1 106 ? -32.363 -0.126 21.386 1.00 83.38 106 GLU A O 1
ATOM 845 N N . SER A 1 107 ? -31.181 1.617 22.158 1.00 81.62 107 SER A N 1
ATOM 846 C CA . SER A 1 107 ? -29.880 0.936 22.084 1.00 81.62 107 SER A CA 1
ATOM 847 C C . SER A 1 107 ? -29.507 0.146 23.345 1.00 81.62 107 SER A C 1
ATOM 849 O O . SER A 1 107 ? -28.430 -0.445 23.395 1.00 81.62 107 SER A O 1
ATOM 851 N N . ASN A 1 108 ? -30.365 0.131 24.373 1.00 88.50 108 ASN A N 1
ATOM 852 C CA . ASN A 1 108 ? -30.091 -0.419 25.708 1.00 88.50 108 ASN A CA 1
ATOM 853 C C . ASN A 1 108 ? -28.794 0.111 26.360 1.00 88.50 108 ASN A C 1
ATOM 855 O O . ASN A 1 108 ? -28.254 -0.504 27.279 1.00 88.50 108 ASN A O 1
ATOM 859 N N . GLU A 1 109 ? -28.275 1.250 25.904 1.00 90.94 109 GLU A N 1
ATOM 860 C CA . GLU A 1 109 ? -27.108 1.927 26.482 1.00 90.94 109 GLU A CA 1
ATOM 861 C C . GLU A 1 109 ? -27.490 2.799 27.680 1.00 90.94 109 GLU A C 1
ATOM 863 O O . GLU A 1 109 ? -26.618 3.288 28.389 1.00 90.94 109 GLU A O 1
ATOM 868 N N . HIS A 1 110 ? -28.778 3.013 27.922 1.00 92.75 110 HIS A N 1
ATOM 869 C CA . HIS A 1 110 ? -29.276 3.898 28.962 1.00 92.75 110 HIS A CA 1
ATOM 870 C C . HIS A 1 110 ? -30.402 3.223 29.735 1.00 92.75 110 HIS A C 1
ATOM 872 O O . HIS A 1 110 ? -31.326 2.695 29.122 1.00 92.75 110 HIS A O 1
ATOM 878 N N . PHE A 1 111 ? -30.339 3.270 31.066 1.00 95.06 111 PHE A N 1
ATOM 879 C CA . PHE A 1 111 ? -31.374 2.750 31.960 1.00 95.06 111 PHE A CA 1
ATOM 880 C C . PHE A 1 111 ? -31.816 3.828 32.946 1.00 95.06 111 PHE A C 1
ATOM 882 O O . PHE A 1 111 ? -30.991 4.415 33.646 1.00 95.06 111 PHE A O 1
ATOM 889 N N . ARG A 1 112 ? -33.120 4.092 33.020 1.00 95.69 112 ARG A N 1
ATOM 890 C CA . ARG A 1 112 ? -33.698 5.074 33.941 1.00 95.69 112 ARG A CA 1
ATOM 891 C C . ARG A 1 112 ? -34.654 4.399 34.909 1.00 95.69 112 ARG A C 1
ATOM 893 O O . ARG A 1 112 ? -35.558 3.683 34.487 1.00 95.69 112 ARG A O 1
ATOM 900 N N . THR A 1 113 ? -34.500 4.692 36.195 1.00 95.62 113 THR A N 1
ATOM 901 C CA . THR A 1 113 ? -35.399 4.202 37.244 1.00 95.62 113 THR A CA 1
ATOM 902 C C . THR A 1 113 ? -35.597 5.248 38.342 1.00 95.62 113 THR A C 1
ATOM 904 O O . THR A 1 113 ? -34.859 6.237 38.429 1.00 95.62 113 THR A O 1
ATOM 907 N N . ARG A 1 114 ? -36.626 5.055 39.169 1.00 93.94 114 ARG A N 1
ATOM 908 C CA . ARG A 1 114 ? -36.795 5.812 40.414 1.00 93.94 114 ARG A CA 1
ATOM 909 C C . ARG A 1 114 ? -35.841 5.265 41.467 1.00 93.94 114 ARG A C 1
ATOM 911 O O . ARG A 1 114 ? -35.560 4.070 41.491 1.00 93.94 114 ARG A O 1
ATOM 918 N N . VAL A 1 115 ? -35.342 6.144 42.326 1.00 92.00 115 VAL A N 1
ATOM 919 C CA . VAL A 1 115 ? -34.509 5.711 43.448 1.00 92.00 115 VAL A CA 1
ATOM 920 C C . VAL A 1 115 ? -35.426 5.120 44.529 1.00 92.00 115 VAL A C 1
ATOM 922 O O . VAL A 1 115 ? -36.398 5.779 44.904 1.00 92.00 115 VAL A O 1
ATOM 925 N N . PRO A 1 116 ? -35.159 3.892 45.010 1.00 92.25 116 PRO A N 1
ATOM 926 C CA . PRO A 1 116 ? -35.973 3.235 46.031 1.00 92.25 116 PRO A CA 1
ATOM 927 C C . PRO A 1 116 ? -35.848 3.926 47.393 1.00 92.25 116 PRO A C 1
ATOM 929 O O . PRO A 1 116 ? -34.920 4.704 47.634 1.00 92.25 116 PRO A O 1
ATOM 932 N N . THR A 1 117 ? -36.754 3.601 48.315 1.00 89.62 117 THR A N 1
ATOM 933 C CA . THR A 1 117 ? -36.747 4.128 49.689 1.00 89.62 117 THR A CA 1
ATOM 934 C C . THR A 1 117 ? -35.495 3.741 50.464 1.00 89.62 117 THR A C 1
ATOM 936 O O . THR A 1 117 ? -34.982 4.567 51.217 1.00 89.62 117 THR A O 1
ATOM 939 N N . SER A 1 118 ? -34.944 2.548 50.210 1.00 90.81 118 SER A N 1
ATOM 940 C CA . SER A 1 118 ? -33.652 2.109 50.761 1.00 90.81 118 SER A CA 1
ATOM 941 C C . SER A 1 118 ? -32.469 2.986 50.327 1.00 90.81 118 SER A C 1
ATOM 943 O O . SER A 1 118 ? -31.391 2.908 50.912 1.00 90.81 118 SER A O 1
ATOM 945 N N . ARG A 1 119 ? -32.648 3.806 49.277 1.00 91.38 119 ARG A N 1
ATOM 946 C CA . ARG A 1 119 ? -31.601 4.592 48.601 1.00 91.38 119 ARG A CA 1
ATOM 947 C C . ARG A 1 119 ? -30.416 3.745 48.115 1.00 91.38 119 ARG A C 1
ATOM 949 O O . ARG A 1 119 ? -29.362 4.300 47.803 1.00 91.38 119 ARG A O 1
ATOM 956 N N . ALA A 1 120 ? -30.607 2.432 47.994 1.00 94.19 120 ALA A N 1
ATOM 957 C CA . ALA A 1 120 ? -29.633 1.480 47.487 1.00 94.19 120 ALA A CA 1
ATOM 958 C C . ALA A 1 120 ? -30.208 0.733 46.279 1.00 94.19 120 ALA A C 1
ATOM 960 O O . ALA A 1 120 ? -31.306 0.180 46.343 1.00 94.19 120 ALA A O 1
ATOM 961 N N . ILE A 1 121 ? -29.463 0.724 45.174 1.00 95.81 121 ILE A N 1
ATOM 962 C CA . ILE A 1 121 ? -29.806 -0.027 43.961 1.00 95.81 121 ILE A CA 1
ATOM 963 C C . ILE A 1 121 ? -28.709 -1.049 43.700 1.00 95.81 121 ILE A C 1
ATOM 965 O O . ILE A 1 121 ? -27.547 -0.677 43.546 1.00 95.81 121 ILE A O 1
ATOM 969 N N . THR A 1 122 ? -29.085 -2.315 43.598 1.00 97.38 122 THR A N 1
ATOM 970 C CA . THR A 1 122 ? -28.211 -3.419 43.213 1.00 97.38 122 THR A CA 1
ATOM 971 C C . THR A 1 122 ? -28.379 -3.713 41.726 1.00 97.38 122 THR A C 1
ATOM 973 O O . THR A 1 122 ? -29.493 -3.855 41.228 1.00 97.38 122 THR A O 1
ATOM 976 N N . PHE A 1 123 ? -27.258 -3.806 41.017 1.00 97.38 123 PHE A N 1
ATOM 977 C CA . PHE A 1 123 ? -27.166 -4.224 39.625 1.00 97.38 123 PHE A CA 1
ATOM 978 C C . PHE A 1 123 ? -26.396 -5.538 39.535 1.00 97.38 123 PHE A C 1
ATOM 980 O O . PHE A 1 123 ? -25.173 -5.552 39.703 1.00 97.38 123 PHE A O 1
ATOM 987 N N . SER A 1 124 ? -27.108 -6.625 39.259 1.00 97.69 124 SER A N 1
ATOM 988 C CA . SER A 1 124 ? -26.529 -7.949 39.024 1.00 97.69 124 SER A CA 1
ATOM 989 C C . SER A 1 124 ? -26.335 -8.153 37.527 1.00 97.69 124 SER A C 1
ATOM 991 O O . SER A 1 124 ? -27.251 -7.899 36.738 1.00 97.69 124 SER A O 1
ATOM 993 N N . PHE A 1 125 ? -25.152 -8.602 37.104 1.00 97.62 125 PHE A N 1
ATOM 994 C CA . PHE A 1 125 ? -24.827 -8.674 35.683 1.00 97.62 125 PHE A CA 1
ATOM 995 C C . PHE A 1 125 ? -23.946 -9.851 35.278 1.00 97.62 125 PHE A C 1
ATOM 997 O O . PHE A 1 125 ? -23.092 -10.322 36.028 1.00 97.62 125 PHE A O 1
ATOM 1004 N N . THR A 1 126 ? -24.106 -10.237 34.012 1.00 97.81 126 THR A N 1
ATOM 1005 C CA . THR A 1 126 ? -23.112 -10.989 33.241 1.00 97.81 126 THR A CA 1
ATOM 1006 C C . THR A 1 126 ? -22.649 -10.098 32.092 1.00 97.81 126 THR A C 1
ATOM 1008 O O . THR A 1 126 ? -23.458 -9.701 31.253 1.00 97.81 126 THR A O 1
ATOM 1011 N N . LEU A 1 127 ? -21.362 -9.765 32.054 1.00 96.94 127 LEU A N 1
ATOM 1012 C CA . LEU A 1 127 ? -20.739 -8.909 31.050 1.00 96.94 127 LEU A CA 1
ATOM 1013 C C . LEU A 1 127 ? -19.816 -9.738 30.159 1.00 96.94 127 LEU A C 1
ATOM 1015 O O . LEU A 1 127 ? -18.822 -10.290 30.627 1.00 96.94 127 LEU A O 1
ATOM 1019 N N . ARG A 1 128 ? -20.101 -9.759 28.857 1.00 96.44 128 ARG A N 1
ATOM 1020 C CA . ARG A 1 128 ? -19.202 -10.320 27.849 1.00 96.44 128 ARG A CA 1
ATOM 1021 C C . ARG A 1 128 ? -18.307 -9.219 27.289 1.00 96.44 128 ARG A C 1
ATOM 1023 O O . ARG A 1 128 ? -18.780 -8.185 26.823 1.00 96.44 128 ARG A O 1
ATOM 1030 N N . LEU A 1 129 ? -17.002 -9.442 27.296 1.00 95.06 129 LEU A N 1
ATOM 1031 C CA . LEU A 1 129 ? -16.023 -8.518 26.744 1.00 95.06 129 LEU A CA 1
ATOM 1032 C C . LEU A 1 129 ? -15.932 -8.685 25.221 1.00 95.06 129 LEU A C 1
ATOM 1034 O O . LEU A 1 129 ? -15.750 -9.810 24.741 1.00 95.06 129 LEU A O 1
ATOM 1038 N N . PRO A 1 130 ? -16.006 -7.587 24.444 1.00 94.81 130 PRO A N 1
ATOM 1039 C CA . PRO A 1 130 ? -15.783 -7.653 23.009 1.00 94.81 130 PRO A CA 1
ATOM 1040 C C . PRO A 1 130 ? -14.316 -7.980 22.727 1.00 94.81 130 PRO A C 1
ATOM 1042 O O . PRO A 1 130 ? -13.438 -7.814 23.579 1.00 94.81 130 PRO A O 1
ATOM 1045 N N . LYS A 1 131 ? -14.001 -8.358 21.490 1.00 91.62 131 LYS A N 1
ATOM 1046 C CA . LYS A 1 131 ? -12.623 -8.285 21.007 1.00 91.62 131 LYS A CA 1
ATOM 1047 C C . LYS A 1 131 ? -12.148 -6.843 21.132 1.00 91.62 131 LYS A C 1
ATOM 1049 O O . LYS A 1 131 ? -12.878 -5.919 20.778 1.00 91.62 131 LYS A O 1
ATOM 1054 N N . ARG A 1 132 ? -10.928 -6.658 21.640 1.00 87.81 132 ARG A N 1
ATOM 1055 C CA . ARG A 1 132 ? -10.389 -5.347 22.013 1.00 87.81 132 ARG A CA 1
ATOM 1056 C C . ARG A 1 132 ? -10.712 -4.264 20.979 1.00 87.81 132 ARG A C 1
ATOM 1058 O O . ARG A 1 132 ? -10.172 -4.269 19.869 1.00 87.81 132 ARG A O 1
ATOM 1065 N N . CYS A 1 133 ? -11.501 -3.281 21.401 1.00 85.62 133 CYS A N 1
ATOM 1066 C CA . CYS A 1 133 ? -11.683 -2.029 20.690 1.00 85.62 133 CYS A CA 1
ATOM 1067 C C . CYS A 1 133 ? -11.310 -0.854 21.599 1.00 85.62 133 CYS A C 1
ATOM 1069 O O . CYS A 1 133 ? -12.030 -0.486 22.521 1.00 85.62 133 CYS A O 1
ATOM 1071 N N . GLY A 1 134 ? -10.159 -0.238 21.318 1.00 79.69 134 GLY A N 1
ATOM 1072 C CA . GLY A 1 134 ? -9.655 0.871 22.123 1.00 79.69 134 GLY A CA 1
ATOM 1073 C C . GLY A 1 134 ? -9.240 0.420 23.527 1.00 79.69 134 GLY A C 1
ATOM 1074 O O . GLY A 1 134 ? -8.302 -0.372 23.670 1.00 79.69 134 GLY A O 1
ATOM 1075 N N . GLU A 1 135 ? -9.917 0.975 24.531 1.00 83.81 135 GLU A N 1
ATOM 1076 C CA . GLU A 1 135 ? -9.680 0.782 25.972 1.00 83.81 135 GLU A CA 1
ATOM 1077 C C . GLU A 1 135 ? -10.700 -0.170 26.613 1.00 83.81 135 GLU A C 1
ATOM 1079 O O . GLU A 1 135 ? -10.771 -0.263 27.831 1.00 83.81 135 GLU A O 1
ATOM 1084 N N . PHE A 1 136 ? -11.471 -0.897 25.802 1.00 90.75 136 PHE A N 1
ATOM 1085 C CA . PHE A 1 136 ? -12.422 -1.889 26.282 1.00 90.75 136 PHE A CA 1
ATOM 1086 C C . PHE A 1 136 ? -12.314 -3.190 25.481 1.00 90.75 136 PHE A C 1
ATOM 1088 O O . PHE A 1 136 ? -12.119 -3.181 24.257 1.00 90.75 136 PHE A O 1
ATOM 1095 N N . GLY A 1 137 ? -12.425 -4.318 26.176 1.00 91.75 137 GLY A N 1
ATOM 1096 C CA . GLY A 1 137 ? -12.456 -5.652 25.587 1.00 91.75 137 GLY A CA 1
ATOM 1097 C C . GLY A 1 137 ? -11.213 -6.498 25.850 1.00 91.75 137 GLY A C 1
ATOM 1098 O O . GLY A 1 137 ? -10.328 -6.147 26.629 1.00 91.75 137 GLY A O 1
ATOM 1099 N N . TYR A 1 138 ? -11.163 -7.637 25.172 1.00 90.50 138 TYR A N 1
ATOM 1100 C CA . TYR A 1 138 ? -10.214 -8.719 25.397 1.00 90.50 138 TYR A CA 1
ATOM 1101 C C . TYR A 1 138 ? -9.286 -8.953 24.188 1.00 90.50 138 TYR A C 1
ATOM 1103 O O . TYR A 1 138 ? -9.684 -8.869 23.021 1.00 90.50 138 TYR A O 1
ATOM 1111 N N . ASP A 1 139 ? -8.041 -9.297 24.493 1.00 84.06 139 ASP A N 1
ATOM 1112 C CA . ASP A 1 139 ? -6.967 -9.819 23.644 1.00 84.06 139 ASP A CA 1
ATOM 1113 C C . ASP A 1 139 ? -6.331 -10.997 24.421 1.00 84.06 139 ASP A C 1
ATOM 1115 O O . ASP A 1 139 ? -6.249 -10.910 25.646 1.00 84.06 139 ASP A O 1
ATOM 1119 N N . PRO A 1 140 ? -5.850 -12.077 23.774 1.00 79.75 140 PRO A N 1
ATOM 1120 C CA . PRO A 1 140 ? -5.207 -13.207 24.464 1.00 79.75 140 PRO A CA 1
ATOM 1121 C C . PRO A 1 140 ? -4.136 -12.844 25.502 1.00 79.75 140 PRO A C 1
ATOM 1123 O O . PRO A 1 140 ? -3.883 -13.600 26.437 1.00 79.75 140 PRO A O 1
ATOM 1126 N N . SER A 1 141 ? -3.474 -11.699 25.335 1.00 78.62 141 SER A N 1
ATOM 1127 C CA . SER A 1 141 ? -2.484 -11.211 26.302 1.00 78.62 141 SER A CA 1
ATOM 1128 C C . SER A 1 141 ? -3.024 -10.169 27.289 1.00 78.62 141 SER A C 1
ATOM 1130 O O . SER A 1 141 ? -2.390 -9.936 28.310 1.00 78.62 141 SER A O 1
ATOM 1132 N N . TYR A 1 142 ? -4.134 -9.489 26.984 1.00 82.62 142 TYR A N 1
ATOM 1133 C CA . TYR A 1 142 ? -4.580 -8.317 27.744 1.00 82.62 142 TYR A CA 1
ATOM 1134 C C . TYR A 1 142 ? -6.099 -8.161 27.755 1.00 82.62 142 TYR A C 1
ATOM 1136 O O . TYR A 1 142 ? -6.750 -8.263 26.720 1.00 82.62 142 TYR A O 1
ATOM 1144 N N . MET A 1 143 ? -6.649 -7.755 28.892 1.00 87.69 143 MET A N 1
ATOM 1145 C CA . MET A 1 143 ? -8.018 -7.257 28.997 1.00 87.69 143 MET A CA 1
ATOM 1146 C C . MET A 1 143 ? -8.013 -5.805 29.422 1.00 87.69 143 MET A C 1
ATOM 1148 O O . MET A 1 143 ? -7.193 -5.404 30.245 1.00 87.69 143 MET A O 1
ATOM 1152 N N . TYR A 1 144 ? -8.943 -5.039 28.870 1.00 88.50 144 TYR A N 1
ATOM 1153 C CA . TYR A 1 144 ? -9.139 -3.637 29.191 1.00 88.50 144 TYR A CA 1
ATOM 1154 C C . TYR A 1 144 ? -10.584 -3.427 29.619 1.00 88.50 144 TYR A C 1
ATOM 1156 O O . TYR A 1 144 ? -11.509 -3.775 28.882 1.00 88.50 144 TYR A O 1
ATOM 1164 N N . LEU A 1 145 ? -10.762 -2.874 30.813 1.00 90.50 145 LEU A N 1
ATOM 1165 C CA . LEU A 1 145 ? -12.059 -2.594 31.411 1.00 90.50 145 LEU A CA 1
ATOM 1166 C C . LEU A 1 145 ? -12.119 -1.107 31.735 1.00 90.50 145 LEU A C 1
ATOM 1168 O O . LEU A 1 145 ? -11.705 -0.675 32.807 1.00 90.50 145 LEU A O 1
ATOM 1172 N N . LYS A 1 146 ? -12.614 -0.332 30.776 1.00 88.75 146 LYS A N 1
ATOM 1173 C CA . LYS A 1 146 ? -12.900 1.089 30.928 1.00 88.75 146 LYS A CA 1
ATOM 1174 C C . LYS A 1 146 ? -14.401 1.328 30.898 1.00 88.75 146 LYS A C 1
ATOM 1176 O O . LYS A 1 146 ? -15.071 0.760 30.038 1.00 88.75 146 LYS A O 1
ATOM 1181 N N . ASP A 1 147 ? -14.883 2.178 31.806 1.00 89.06 147 ASP A N 1
ATOM 1182 C CA . ASP A 1 147 ? -16.296 2.579 31.922 1.00 89.06 147 ASP A CA 1
ATOM 1183 C C . ASP A 1 147 ? -17.264 1.367 31.937 1.00 89.06 147 ASP A C 1
ATOM 1185 O O . ASP A 1 147 ? -18.377 1.415 31.419 1.00 89.06 147 ASP A O 1
ATOM 1189 N N . TRP A 1 148 ? -16.805 0.234 32.471 1.00 91.94 148 TRP A N 1
ATOM 1190 C CA . TRP A 1 148 ? -17.393 -1.094 32.280 1.00 91.94 148 TRP A CA 1
ATOM 1191 C C . TRP A 1 148 ? -18.497 -1.449 33.281 1.00 91.94 148 TRP A C 1
ATOM 1193 O O . TRP A 1 148 ? -19.129 -2.499 33.141 1.00 91.94 148 TRP A O 1
ATOM 1203 N N . LEU A 1 149 ? -18.727 -0.601 34.283 1.00 94.38 149 LEU A N 1
ATOM 1204 C CA . LEU A 1 149 ? -19.873 -0.670 35.188 1.00 94.38 149 LEU A CA 1
ATOM 1205 C C . LEU A 1 149 ? -20.923 0.372 34.763 1.00 94.38 149 LEU A C 1
ATOM 1207 O O . LEU A 1 149 ? -20.577 1.364 34.115 1.00 94.38 149 LEU A O 1
ATOM 1211 N N . PRO A 1 150 ? -22.201 0.220 35.148 1.00 94.56 150 PRO A N 1
ATOM 1212 C CA . PRO A 1 150 ? -23.180 1.284 34.959 1.00 94.56 150 PRO A CA 1
ATOM 1213 C C . PRO A 1 150 ? -22.718 2.602 35.591 1.00 94.56 150 PRO A C 1
ATOM 1215 O O . PRO A 1 150 ? -22.310 2.635 36.755 1.00 94.56 150 PRO A O 1
ATOM 1218 N N . ASN A 1 151 ? -22.778 3.693 34.828 1.00 91.12 151 ASN A N 1
ATOM 1219 C CA . ASN A 1 151 ? -22.356 5.015 35.283 1.00 91.12 151 ASN A CA 1
ATOM 1220 C C . ASN A 1 151 ? -23.566 5.940 35.496 1.00 91.12 151 ASN A C 1
ATOM 1222 O O . ASN A 1 151 ? -24.236 6.276 34.517 1.00 91.12 151 ASN A O 1
ATOM 1226 N N . PRO A 1 152 ? -23.864 6.379 36.726 1.00 91.00 152 PRO A N 1
ATOM 1227 C CA . PRO A 1 152 ? -24.933 7.341 36.980 1.00 91.00 152 PRO A CA 1
ATOM 1228 C C . PRO A 1 152 ? -24.640 8.698 36.316 1.00 91.00 152 PRO A C 1
ATOM 1230 O O . PRO A 1 152 ? -23.614 9.329 36.565 1.00 91.00 152 PRO A O 1
ATOM 1233 N N . ILE A 1 153 ? -25.548 9.176 35.469 1.00 86.81 153 ILE A N 1
ATOM 1234 C CA . ILE A 1 153 ? -25.449 10.459 34.768 1.00 86.81 153 ILE A CA 1
ATOM 1235 C C . ILE A 1 153 ? -25.920 11.586 35.696 1.00 86.81 153 ILE A C 1
ATOM 1237 O O . ILE A 1 153 ? -26.983 11.491 36.305 1.00 86.81 153 ILE A O 1
ATOM 1241 N N . GLY A 1 154 ? -25.167 12.689 35.748 1.00 77.25 154 GLY A N 1
ATOM 1242 C CA . GLY A 1 154 ? -25.618 13.946 36.363 1.00 77.25 154 GLY A CA 1
ATOM 1243 C C . GLY A 1 154 ? -25.298 14.133 37.850 1.00 77.25 154 GLY A C 1
ATOM 1244 O O . GLY A 1 154 ? -25.810 15.072 38.446 1.00 77.25 154 GLY A O 1
ATOM 1245 N N . SER A 1 155 ? -24.452 13.292 38.449 1.00 59.75 155 SER A N 1
ATOM 1246 C CA . SER A 1 155 ? -23.960 13.467 39.828 1.00 59.75 155 SER A CA 1
ATOM 1247 C C . SER A 1 155 ? -22.441 13.656 39.852 1.00 59.75 155 SER A C 1
ATOM 1249 O O . SER A 1 155 ? -21.709 12.989 39.119 1.00 59.75 155 SER A O 1
ATOM 1251 N N . GLU A 1 156 ? -21.967 14.606 40.662 1.00 62.91 156 GLU A N 1
ATOM 1252 C CA . GLU A 1 156 ? -20.540 14.905 40.809 1.00 62.91 156 GLU A CA 1
ATOM 1253 C C . GLU A 1 156 ? -19.795 13.781 41.560 1.00 62.91 156 GLU A C 1
ATOM 1255 O O . GLU A 1 156 ? -20.337 13.145 42.458 1.00 62.91 156 GLU A O 1
ATOM 1260 N N . SER A 1 157 ? -18.556 13.524 41.119 1.00 71.44 157 SER A N 1
ATOM 1261 C CA . SER A 1 157 ? -17.542 12.572 41.615 1.00 71.44 157 SER A CA 1
ATOM 1262 C C . SER A 1 157 ? -18.013 11.366 42.455 1.00 71.44 157 SER A C 1
ATOM 1264 O O . SER A 1 157 ? -17.993 11.408 43.682 1.00 71.44 157 SER A O 1
ATOM 1266 N N . TRP A 1 158 ? -18.299 10.239 41.794 1.00 83.69 158 TRP A N 1
ATOM 1267 C CA . TRP A 1 158 ? -18.558 8.948 42.448 1.00 83.69 158 TRP A CA 1
ATOM 1268 C C . TRP A 1 158 ? -17.289 8.318 43.021 1.00 83.69 158 TRP A C 1
ATOM 1270 O O . TRP A 1 158 ? -16.241 8.324 42.374 1.00 83.69 158 TRP A O 1
ATOM 1280 N N . SER A 1 159 ? -17.397 7.707 44.197 1.00 87.31 159 SER A N 1
ATOM 1281 C CA . SER A 1 159 ? -16.383 6.799 44.737 1.00 87.31 159 SER A CA 1
ATOM 1282 C C . SER A 1 159 ? -16.767 5.334 44.494 1.00 87.31 159 SER A C 1
ATOM 1284 O O . SER A 1 159 ? -17.920 4.938 44.680 1.00 87.31 159 SER A O 1
ATOM 1286 N N . TYR A 1 160 ? -15.796 4.526 44.072 1.00 89.38 160 TYR A N 1
ATOM 1287 C CA . TYR A 1 160 ? -15.964 3.114 43.738 1.00 89.38 160 TYR A CA 1
ATOM 1288 C C . TYR A 1 160 ? -15.026 2.256 44.587 1.00 89.38 160 TYR A C 1
ATOM 1290 O O . TYR A 1 160 ? -13.823 2.510 44.618 1.00 89.38 160 TYR A O 1
ATOM 1298 N N . LEU A 1 161 ? -15.570 1.211 45.212 1.00 91.44 161 LEU A N 1
ATOM 1299 C CA . LEU A 1 161 ? -14.813 0.059 45.706 1.00 91.44 161 LEU A CA 1
ATOM 1300 C C . LEU A 1 161 ? -15.181 -1.144 44.846 1.00 91.44 161 LEU A C 1
ATOM 1302 O O . LEU A 1 161 ? -16.345 -1.554 44.823 1.00 91.44 161 LEU A O 1
ATOM 1306 N N . VAL A 1 162 ? -14.201 -1.719 44.166 1.00 91.12 162 VAL A N 1
ATOM 1307 C CA . VAL A 1 162 ? -14.379 -2.933 43.373 1.00 91.12 162 VAL A CA 1
ATOM 1308 C C . VAL A 1 162 ? -13.574 -4.053 44.012 1.00 91.12 162 VAL A C 1
ATOM 1310 O O . VAL A 1 162 ? -12.359 -3.942 44.155 1.00 91.12 162 VAL A O 1
ATOM 1313 N N . LEU A 1 163 ? -14.271 -5.115 44.401 1.00 92.62 163 LEU A N 1
ATOM 1314 C CA . LEU A 1 163 ? -13.711 -6.392 44.822 1.00 92.62 163 LEU A CA 1
ATOM 1315 C C . LEU A 1 163 ? -13.673 -7.281 43.578 1.00 92.62 163 LEU A C 1
ATOM 1317 O O . LEU A 1 163 ? -14.729 -7.657 43.065 1.00 92.62 163 LEU A O 1
ATOM 1321 N N . LEU A 1 164 ? -12.479 -7.526 43.044 1.00 91.81 164 LEU A N 1
ATOM 1322 C CA . LEU A 1 164 ? -12.290 -8.249 41.791 1.00 91.81 164 LEU A CA 1
ATOM 1323 C C . LEU A 1 164 ? -11.528 -9.556 42.015 1.00 91.81 164 LEU A C 1
ATOM 1325 O O . LEU A 1 164 ? -10.349 -9.534 42.374 1.00 91.81 164 LEU A O 1
ATOM 1329 N N . ASP A 1 165 ? -12.182 -10.668 41.698 1.00 90.94 165 ASP A N 1
ATOM 1330 C CA . ASP A 1 165 ? -11.602 -12.007 41.738 1.00 90.94 165 ASP A CA 1
ATOM 1331 C C . ASP A 1 165 ? -11.027 -12.353 40.367 1.00 90.94 165 ASP A C 1
ATOM 1333 O O . ASP A 1 165 ? -11.762 -12.524 39.388 1.00 90.94 165 ASP A O 1
ATOM 1337 N N . VAL A 1 166 ? -9.702 -12.456 40.295 1.00 87.06 166 VAL A N 1
ATOM 1338 C CA . VAL A 1 166 ? -8.949 -12.700 39.063 1.00 87.06 166 VAL A CA 1
ATOM 1339 C C . VAL A 1 166 ? -8.295 -14.087 39.120 1.00 87.06 166 VAL A C 1
ATOM 1341 O O . VAL A 1 166 ? -7.721 -14.445 40.152 1.00 87.06 166 VAL A O 1
ATOM 1344 N N . PRO A 1 167 ? -8.344 -14.877 38.029 1.00 85.25 167 PRO A N 1
ATOM 1345 C CA . PRO A 1 167 ? -7.623 -16.147 37.933 1.00 85.25 167 PRO A CA 1
ATOM 1346 C C . PRO A 1 167 ? -6.126 -16.003 38.267 1.00 85.25 167 PRO A C 1
ATOM 1348 O O . PRO A 1 167 ? -5.519 -14.981 37.948 1.00 85.25 167 PRO A O 1
ATOM 1351 N N . SER A 1 168 ? -5.511 -17.018 38.887 1.00 82.69 168 SER A N 1
ATOM 1352 C CA . SER A 1 168 ? -4.098 -16.971 39.335 1.00 82.69 168 SER A CA 1
ATOM 1353 C C . SER A 1 168 ? -3.067 -16.756 38.230 1.00 82.69 168 SER A C 1
ATOM 1355 O O . SER A 1 168 ? -1.931 -16.371 38.505 1.00 82.69 168 SER A O 1
ATOM 1357 N N . ASP A 1 169 ? -3.427 -17.026 36.982 1.00 83.12 169 ASP A N 1
ATOM 1358 C CA . ASP A 1 169 ? -2.578 -16.814 35.814 1.00 83.12 169 ASP A CA 1
ATOM 1359 C C . ASP A 1 169 ? -2.657 -15.374 35.276 1.00 83.12 169 ASP A C 1
ATOM 1361 O O . ASP A 1 169 ? -2.077 -15.071 34.230 1.00 83.12 169 ASP A O 1
ATOM 1365 N N . ARG A 1 170 ? -3.378 -14.478 35.964 1.00 83.62 170 ARG A N 1
ATOM 1366 C CA . ARG A 1 170 ? -3.612 -13.099 35.536 1.00 83.62 170 ARG A CA 1
ATOM 1367 C C . ARG A 1 170 ? -3.340 -12.091 36.650 1.00 83.62 170 ARG A C 1
ATOM 1369 O O . ARG A 1 170 ? -3.621 -12.323 37.819 1.00 83.62 170 ARG A O 1
ATOM 1376 N N . TRP A 1 171 ? -2.844 -10.919 36.255 1.00 83.75 171 TRP A N 1
ATOM 1377 C CA . TRP A 1 171 ? -2.493 -9.817 37.155 1.00 83.75 171 TRP A CA 1
ATOM 1378 C C . TRP A 1 171 ? -3.180 -8.522 36.741 1.00 83.75 171 TRP A C 1
ATOM 1380 O O . TRP A 1 171 ? -3.173 -8.158 35.560 1.00 83.75 171 TRP A O 1
ATOM 1390 N N . VAL A 1 172 ? -3.732 -7.799 37.718 1.00 81.06 172 VAL A N 1
ATOM 1391 C CA . VAL A 1 172 ? -4.291 -6.456 37.514 1.00 81.06 172 VAL A CA 1
ATOM 1392 C C . VAL A 1 172 ? -3.158 -5.427 37.464 1.00 81.06 172 VAL A C 1
ATOM 1394 O O . VAL A 1 172 ? -2.318 -5.332 38.353 1.00 81.06 172 VAL A O 1
ATOM 1397 N N . LEU A 1 173 ? -3.160 -4.625 36.407 1.00 75.19 173 LEU A N 1
ATOM 1398 C CA . LEU A 1 173 ? -2.343 -3.441 36.182 1.00 75.19 173 LEU A CA 1
ATOM 1399 C C . LEU A 1 173 ? -3.293 -2.236 36.263 1.00 75.19 173 LEU A C 1
ATOM 1401 O O . LEU A 1 173 ? -4.079 -2.003 35.343 1.00 75.19 173 LEU A O 1
ATOM 1405 N N . GLY A 1 174 ? -3.264 -1.498 37.371 1.00 61.41 174 GLY A N 1
ATOM 1406 C CA . GLY A 1 174 ? -4.170 -0.368 37.619 1.00 61.41 174 GLY A CA 1
ATOM 1407 C C . GLY A 1 174 ? -3.435 0.954 37.844 1.00 61.41 174 GLY A C 1
ATOM 1408 O O . GLY A 1 174 ? -2.282 0.960 38.275 1.00 61.41 174 GLY A O 1
ATOM 1409 N N . SER A 1 175 ? -4.100 2.076 37.542 1.00 51.62 175 SER A N 1
ATOM 1410 C CA . SER A 1 175 ? -3.693 3.427 37.981 1.00 51.62 175 SER A CA 1
ATOM 1411 C C . SER A 1 175 ? -4.188 3.785 39.381 1.00 51.62 175 SER A C 1
ATOM 1413 O O . SER A 1 175 ? -3.668 4.724 39.983 1.00 51.62 175 SER A O 1
ATOM 1415 N N . ASP A 1 176 ? -5.200 3.066 39.862 1.00 61.78 176 ASP A N 1
ATOM 1416 C CA . ASP A 1 176 ? -5.923 3.367 41.095 1.00 61.78 176 ASP A CA 1
ATOM 1417 C C . ASP A 1 176 ? -5.345 2.582 42.281 1.00 61.78 176 ASP A C 1
ATOM 1419 O O . ASP A 1 176 ? -4.437 1.765 42.109 1.00 61.78 176 ASP A O 1
ATOM 1423 N N . GLN A 1 177 ? -5.799 2.854 43.510 1.00 59.72 177 GLN A N 1
ATOM 1424 C CA . GLN A 1 177 ? -5.274 2.131 44.672 1.00 59.72 177 GLN A CA 1
ATOM 1425 C C . GLN A 1 177 ? -5.744 0.677 44.621 1.00 59.72 177 GLN A C 1
ATOM 1427 O O . GLN A 1 177 ? -6.925 0.403 44.819 1.00 59.72 177 GLN A O 1
ATOM 1432 N N . VAL A 1 178 ? -4.809 -0.229 44.332 1.00 66.88 178 VAL A N 1
ATOM 1433 C CA . VAL A 1 178 ? -5.035 -1.673 44.249 1.00 66.88 178 VAL A CA 1
ATOM 1434 C C . VAL A 1 178 ? -4.320 -2.348 45.415 1.00 66.88 178 VAL A C 1
ATOM 1436 O O . VAL A 1 178 ? -3.093 -2.293 45.510 1.00 66.88 178 VAL A O 1
ATOM 1439 N N . GLU A 1 179 ? -5.079 -2.997 46.291 1.00 74.94 179 GLU A N 1
ATOM 1440 C CA . GLU A 1 179 ? -4.554 -3.917 47.301 1.00 74.94 179 GLU A CA 1
ATOM 1441 C C . GLU A 1 179 ? -4.818 -5.352 46.831 1.00 74.94 179 GLU A C 1
ATOM 1443 O O . GLU A 1 179 ? -5.968 -5.746 46.642 1.00 74.94 179 GLU A O 1
ATOM 1448 N N . GLU A 1 180 ? -3.756 -6.130 46.620 1.00 76.31 180 GLU A N 1
ATOM 1449 C CA . GLU A 1 180 ? -3.865 -7.563 46.341 1.00 76.31 180 GLU A CA 1
ATOM 1450 C C . GLU A 1 180 ? -3.906 -8.337 47.661 1.00 76.31 180 GLU A C 1
ATOM 1452 O O . GLU A 1 180 ? -2.973 -8.263 48.465 1.00 76.31 180 GLU A O 1
ATOM 1457 N N . LYS A 1 181 ? -4.961 -9.125 47.858 1.00 76.50 181 LYS A N 1
ATOM 1458 C CA . LYS A 1 181 ? -5.052 -10.148 48.896 1.00 76.50 181 LYS A CA 1
ATOM 1459 C C . LYS A 1 181 ? -4.955 -11.513 48.228 1.00 76.50 181 LYS A C 1
ATOM 1461 O O . LYS A 1 181 ? -5.675 -11.817 47.279 1.00 76.50 181 LYS A O 1
ATOM 1466 N N . LYS A 1 182 ? -4.031 -12.342 48.705 1.00 66.25 182 LYS A N 1
ATOM 1467 C CA . LYS A 1 182 ? -3.952 -13.740 48.279 1.00 66.25 182 LYS A CA 1
ATOM 1468 C C . LYS A 1 182 ? -4.831 -14.573 49.191 1.00 66.25 182 LYS A C 1
ATOM 1470 O O . LYS A 1 182 ? -4.520 -14.706 50.371 1.00 66.25 182 LYS A O 1
ATOM 1475 N N . GLU A 1 183 ? -5.886 -15.142 48.631 1.00 68.56 183 GLU A N 1
ATOM 1476 C CA . GLU A 1 183 ? -6.785 -16.049 49.333 1.00 68.56 183 GLU A CA 1
ATOM 1477 C C . GLU A 1 183 ? -7.063 -17.240 48.403 1.00 68.56 183 GLU A C 1
ATOM 1479 O O . GLU A 1 183 ? -7.611 -17.095 47.315 1.00 68.56 183 GLU A O 1
ATOM 1484 N N . GLY A 1 184 ? -6.573 -18.427 48.769 1.00 72.75 184 GLY A N 1
ATOM 1485 C CA . GLY A 1 184 ? -6.672 -19.616 47.915 1.00 72.75 184 GLY A CA 1
ATOM 1486 C C . GLY A 1 184 ? -5.865 -19.533 46.607 1.00 72.75 184 GLY A C 1
ATOM 1487 O O . GLY A 1 184 ? -4.730 -19.055 46.585 1.00 72.75 184 GLY A O 1
ATOM 1488 N N . SER A 1 185 ? -6.432 -20.076 45.522 1.00 74.38 185 SER A N 1
ATOM 1489 C CA . SER A 1 185 ? -5.796 -20.168 44.197 1.00 74.38 185 SER A CA 1
ATOM 1490 C C . SER A 1 185 ? -6.083 -18.983 43.273 1.00 74.38 185 SER A C 1
ATOM 1492 O O . SER A 1 185 ? -5.617 -19.007 42.138 1.00 74.38 185 SER A O 1
ATOM 1494 N N . ASN A 1 186 ? -6.856 -17.986 43.706 1.00 80.12 186 ASN A N 1
ATOM 1495 C CA . ASN A 1 186 ? -7.182 -16.795 42.920 1.00 80.12 186 ASN A CA 1
ATOM 1496 C C . ASN A 1 186 ? -6.529 -15.551 43.534 1.00 80.12 186 ASN A C 1
ATOM 1498 O O . ASN A 1 186 ? -6.187 -15.516 44.718 1.00 80.12 186 ASN A O 1
ATOM 1502 N N . HIS A 1 187 ? -6.344 -14.520 42.713 1.00 82.44 187 HIS A N 1
ATOM 1503 C CA . HIS A 1 187 ? -5.938 -13.204 43.189 1.00 82.44 187 HIS A CA 1
ATOM 1504 C C . HIS A 1 187 ? -7.190 -12.377 43.488 1.00 82.44 187 HIS A C 1
ATOM 1506 O O . HIS A 1 187 ? -8.015 -12.167 42.598 1.00 82.44 187 HIS A O 1
ATOM 1512 N N . HIS A 1 188 ? -7.317 -11.886 44.720 1.00 88.06 188 HIS A N 1
ATOM 1513 C CA . HIS A 1 188 ? -8.397 -10.990 45.121 1.00 88.06 188 HIS A CA 1
ATOM 1514 C C . HIS A 1 188 ? -7.871 -9.558 45.159 1.00 88.06 188 HIS A C 1
ATOM 1516 O O . HIS A 1 188 ? -6.914 -9.256 45.872 1.00 88.06 188 HIS A O 1
ATOM 1522 N N . TYR A 1 189 ? -8.480 -8.664 44.388 1.00 86.81 189 TYR A N 1
ATOM 1523 C CA . TYR A 1 189 ? -8.062 -7.269 44.302 1.00 86.81 189 TYR A CA 1
ATOM 1524 C C . TYR A 1 189 ? -9.125 -6.345 44.889 1.00 86.81 189 TYR A C 1
ATOM 1526 O O . TYR A 1 189 ? -10.261 -6.329 44.419 1.00 86.81 189 TYR A O 1
ATOM 1534 N N . ASN A 1 190 ? -8.732 -5.526 45.866 1.00 87.19 190 ASN A N 1
ATOM 1535 C CA . ASN A 1 190 ? -9.536 -4.405 46.345 1.00 87.19 190 ASN A CA 1
ATOM 1536 C C . ASN A 1 190 ? -9.087 -3.146 45.615 1.00 87.19 190 ASN A C 1
ATOM 1538 O O . ASN A 1 190 ? -7.933 -2.729 45.741 1.00 87.19 190 ASN A O 1
ATOM 1542 N N . ILE A 1 191 ? -9.991 -2.544 44.852 1.00 85.44 191 ILE A N 1
ATOM 1543 C CA . ILE A 1 191 ? -9.683 -1.415 43.980 1.00 85.44 191 ILE A CA 1
ATOM 1544 C C . ILE A 1 191 ? -10.529 -0.228 44.408 1.00 85.44 191 ILE A C 1
ATOM 1546 O O . ILE A 1 191 ? -11.757 -0.310 44.392 1.00 85.44 191 ILE A O 1
ATOM 1550 N N . VAL A 1 192 ? -9.875 0.873 44.776 1.00 83.88 192 VAL A N 1
ATOM 1551 C CA . VAL A 1 192 ? -10.549 2.108 45.194 1.00 83.88 192 VAL A CA 1
ATOM 1552 C C . VAL A 1 192 ? -10.277 3.217 44.186 1.00 83.88 192 VAL A C 1
ATOM 1554 O O . VAL A 1 192 ? -9.122 3.594 43.975 1.00 83.88 192 VAL A O 1
ATOM 1557 N N . ALA A 1 193 ? -11.342 3.766 43.601 1.00 83.56 193 ALA A N 1
ATOM 1558 C CA . ALA A 1 193 ? -11.288 4.887 42.664 1.00 83.56 193 ALA A CA 1
ATOM 1559 C C . ALA A 1 193 ? -12.212 6.029 43.112 1.00 83.56 193 ALA A C 1
ATOM 1561 O O . ALA A 1 193 ? -13.305 5.797 43.630 1.00 83.56 193 ALA A O 1
ATOM 1562 N N . PHE A 1 194 ? -11.776 7.273 42.904 1.00 82.56 194 PHE A N 1
ATOM 1563 C CA . PHE A 1 194 ? -12.523 8.477 43.276 1.00 82.56 194 PHE A CA 1
ATOM 1564 C C . PHE A 1 194 ? -12.733 9.370 42.054 1.00 82.56 194 PHE A C 1
ATOM 1566 O O . PHE A 1 194 ? -11.791 9.708 41.339 1.00 82.56 194 PHE A O 1
ATOM 1573 N N . GLY A 1 195 ? -13.975 9.783 41.828 1.00 81.44 195 GLY A N 1
ATOM 1574 C CA . GLY A 1 195 ? -14.377 10.663 40.735 1.00 81.44 195 GLY A CA 1
ATOM 1575 C C . GLY A 1 195 ? -14.579 9.978 39.383 1.00 81.44 195 GLY A C 1
ATOM 1576 O O . GLY A 1 195 ? -15.165 10.587 38.490 1.00 81.44 195 GLY A O 1
ATOM 1577 N N . HIS A 1 196 ? -14.133 8.733 39.218 1.00 82.06 196 HIS A N 1
ATOM 1578 C CA . HIS A 1 196 ? -14.321 7.929 38.012 1.00 82.06 196 HIS A CA 1
ATOM 1579 C C . HIS A 1 196 ? -14.384 6.438 38.354 1.00 82.06 196 HIS A C 1
ATOM 1581 O O . HIS A 1 196 ? -13.915 6.018 39.411 1.00 82.06 196 HIS A O 1
ATOM 1587 N N . GLN A 1 197 ? -14.942 5.640 37.442 1.00 85.62 197 GLN A N 1
ATOM 1588 C CA . GLN A 1 197 ? -14.844 4.183 37.521 1.00 85.62 197 GLN A CA 1
ATOM 1589 C C . GLN A 1 197 ? -13.380 3.740 37.408 1.00 85.62 197 GLN A C 1
ATOM 1591 O O . GLN A 1 197 ? -12.595 4.430 36.750 1.00 85.62 197 GLN A O 1
ATOM 1596 N N . PRO A 1 198 ? -12.993 2.617 38.030 1.00 85.38 198 PRO A N 1
ATOM 1597 C CA . PRO A 1 198 ? -11.632 2.128 37.912 1.00 85.38 198 PRO A CA 1
ATOM 1598 C C . PRO A 1 198 ? -11.355 1.622 36.495 1.00 85.38 198 PRO A C 1
ATOM 1600 O O . PRO A 1 198 ? -12.045 0.728 35.994 1.00 85.38 198 PRO A O 1
ATOM 1603 N N . ASP A 1 199 ? -10.312 2.179 35.882 1.00 85.31 199 ASP A N 1
ATOM 1604 C CA . ASP A 1 199 ? -9.782 1.728 34.597 1.00 85.31 199 ASP A CA 1
ATOM 1605 C C . ASP A 1 199 ? -8.823 0.560 34.855 1.00 85.31 199 ASP A C 1
ATOM 1607 O O . ASP A 1 199 ? -7.753 0.734 35.447 1.00 85.31 199 ASP A O 1
ATOM 1611 N N . LEU A 1 200 ? -9.186 -0.643 34.406 1.00 87.00 200 LEU A N 1
ATOM 1612 C CA . LEU A 1 200 ? -8.389 -1.844 34.664 1.00 87.00 200 LEU A CA 1
ATOM 1613 C C . LEU A 1 200 ? -7.725 -2.355 33.394 1.00 87.00 200 LEU A C 1
ATOM 1615 O O . LEU A 1 200 ? -8.360 -2.504 32.348 1.00 87.00 200 LEU A O 1
ATOM 1619 N N . SER A 1 201 ? -6.445 -2.700 33.508 1.00 85.06 201 SER A N 1
ATOM 1620 C CA . SER A 1 201 ? -5.759 -3.540 32.536 1.00 85.06 201 SER A CA 1
ATOM 1621 C C . SER A 1 201 ? -5.357 -4.838 33.200 1.00 85.06 201 SER A C 1
ATOM 1623 O O . SER A 1 201 ? -4.619 -4.818 34.168 1.00 85.06 201 SER A O 1
ATOM 1625 N N . ILE A 1 202 ? -5.756 -5.978 32.662 1.00 86.62 202 ILE A N 1
ATOM 1626 C CA . ILE A 1 202 ? -5.425 -7.283 33.242 1.00 86.62 202 ILE A CA 1
ATOM 1627 C C . ILE A 1 202 ? -4.551 -8.036 32.247 1.00 86.62 202 ILE A C 1
ATOM 1629 O O . ILE A 1 202 ? -4.848 -8.041 31.053 1.00 86.62 202 ILE A O 1
ATOM 1633 N N . ASN A 1 203 ? -3.458 -8.630 32.715 1.00 83.25 203 ASN A N 1
ATOM 1634 C CA . ASN A 1 203 ? -2.464 -9.292 31.870 1.00 83.25 203 ASN A CA 1
ATOM 1635 C C . ASN A 1 203 ? -2.296 -10.758 32.279 1.00 83.25 203 ASN A C 1
ATOM 1637 O O . ASN A 1 203 ? -2.208 -11.039 33.467 1.00 83.25 203 ASN A O 1
ATOM 1641 N N . SER A 1 204 ? -2.186 -11.666 31.307 1.00 78.38 204 SER A N 1
ATOM 1642 C CA . SER A 1 204 ? -1.845 -13.086 31.523 1.00 78.38 204 SER A CA 1
ATOM 1643 C C . SER A 1 204 ? -0.345 -13.343 31.728 1.00 78.38 204 SER A C 1
ATOM 1645 O O . SER A 1 204 ? 0.108 -14.483 31.795 1.00 78.38 204 SER A O 1
ATOM 1647 N N . GLN A 1 205 ? 0.474 -12.292 31.794 1.00 73.38 205 GLN A N 1
ATOM 1648 C CA . GLN A 1 205 ? 1.914 -12.387 32.013 1.00 73.38 205 GLN A CA 1
ATOM 1649 C C . GLN A 1 205 ? 2.328 -11.643 33.273 1.00 73.38 205 GLN A C 1
ATOM 1651 O O . GLN A 1 205 ? 2.011 -10.463 33.439 1.00 73.38 205 GLN A O 1
ATOM 1656 N N . LYS A 1 206 ? 3.123 -12.311 34.115 1.00 67.62 206 LYS A N 1
ATOM 1657 C CA . LYS A 1 206 ? 3.672 -11.708 35.325 1.00 67.62 206 LYS A CA 1
ATOM 1658 C C . LYS A 1 206 ? 4.664 -10.617 34.944 1.00 67.62 206 LYS A C 1
ATOM 1660 O O . LYS A 1 206 ? 5.692 -10.873 34.301 1.00 67.62 206 LYS A O 1
ATOM 1665 N N . LEU A 1 207 ? 4.326 -9.383 35.311 1.00 68.06 207 LEU A N 1
ATOM 1666 C CA . LEU A 1 207 ? 5.176 -8.228 35.077 1.00 68.06 207 LEU A CA 1
ATOM 1667 C C . LEU A 1 207 ? 5.877 -7.825 36.382 1.00 68.06 207 LEU A C 1
ATOM 1669 O O . LEU A 1 207 ? 5.232 -7.446 37.352 1.00 68.06 207 LEU A O 1
ATOM 1673 N N . ALA A 1 208 ? 7.206 -7.863 36.393 1.00 64.62 208 ALA A N 1
ATOM 1674 C CA . ALA A 1 208 ? 8.030 -7.236 37.411 1.00 64.62 208 ALA A CA 1
ATOM 1675 C C . ALA A 1 208 ? 7.890 -5.711 37.324 1.00 64.62 208 ALA A C 1
ATOM 1677 O O . ALA A 1 208 ? 8.137 -5.109 36.273 1.00 64.62 208 ALA A O 1
ATOM 1678 N N . VAL A 1 209 ? 7.524 -5.084 38.440 1.00 64.25 209 VAL A N 1
ATOM 1679 C CA . VAL A 1 209 ? 7.490 -3.626 38.564 1.00 64.25 209 VAL A CA 1
ATOM 1680 C C . VAL A 1 209 ? 8.884 -3.146 38.932 1.00 64.25 209 VAL A C 1
ATOM 1682 O O . VAL A 1 209 ? 9.433 -3.512 39.967 1.00 64.25 209 VAL A O 1
ATOM 1685 N N . THR A 1 210 ? 9.470 -2.314 38.081 1.00 59.66 210 THR A N 1
ATOM 1686 C CA . THR A 1 210 ? 10.741 -1.648 38.370 1.00 59.66 210 THR A CA 1
ATOM 1687 C C . THR A 1 210 ? 10.541 -0.149 38.399 1.00 59.66 210 THR A C 1
ATOM 1689 O O . THR A 1 210 ? 9.879 0.420 37.537 1.00 59.66 210 THR A O 1
ATOM 1692 N N . THR A 1 211 ? 11.126 0.495 39.397 1.00 60.09 211 THR A N 1
ATOM 1693 C CA . THR A 1 211 ? 11.134 1.946 39.513 1.00 60.09 211 THR A CA 1
ATOM 1694 C C . THR A 1 211 ? 12.363 2.471 38.780 1.00 60.09 211 THR A C 1
ATOM 1696 O O . THR A 1 211 ? 13.490 2.217 39.202 1.00 60.09 211 THR A O 1
ATOM 1699 N N . GLU A 1 212 ? 12.174 3.164 37.661 1.00 57.00 212 GLU A N 1
ATOM 1700 C CA . GLU A 1 212 ? 13.276 3.695 36.855 1.00 57.00 212 GLU A CA 1
ATOM 1701 C C . GLU A 1 212 ? 13.244 5.212 36.793 1.00 57.00 212 GLU A C 1
ATOM 1703 O O . GLU A 1 212 ? 12.176 5.814 36.740 1.00 57.00 212 GLU A O 1
ATOM 1708 N N . LYS A 1 213 ? 14.426 5.830 36.769 1.00 53.84 213 LYS A N 1
ATOM 1709 C CA . LYS A 1 213 ? 14.558 7.264 36.544 1.00 53.84 213 LYS A CA 1
ATOM 1710 C C . LYS A 1 213 ? 14.881 7.569 35.085 1.00 53.84 213 LYS A C 1
ATOM 1712 O O . LYS A 1 213 ? 15.653 6.838 34.460 1.00 53.84 213 LYS A O 1
ATOM 1717 N N . ASP A 1 214 ? 14.308 8.632 34.531 1.00 54.69 214 ASP A N 1
ATOM 1718 C CA . ASP A 1 214 ? 14.753 9.159 33.239 1.00 54.69 214 ASP A CA 1
ATOM 1719 C C . ASP A 1 214 ? 16.026 10.015 33.369 1.00 54.69 214 ASP A C 1
ATOM 1721 O O . ASP A 1 214 ? 16.595 10.195 34.443 1.00 54.69 214 ASP A O 1
ATOM 1725 N N . PHE A 1 215 ? 16.486 10.557 32.239 1.00 44.44 215 PHE A N 1
ATOM 1726 C CA . PHE A 1 215 ? 17.659 11.436 32.164 1.00 44.44 215 PHE A CA 1
ATOM 1727 C C . PHE A 1 215 ? 17.458 12.805 32.843 1.00 44.44 215 PHE A C 1
ATOM 1729 O O . PHE A 1 215 ? 18.378 13.616 32.842 1.00 44.44 215 PHE A O 1
ATOM 1736 N N . GLN A 1 216 ? 16.262 13.080 33.367 1.00 47.84 216 GLN A N 1
ATOM 1737 C CA . GLN A 1 216 ? 15.912 14.260 34.157 1.00 47.84 216 GLN A CA 1
ATOM 1738 C C . GLN A 1 216 ? 15.615 13.879 35.621 1.00 47.84 216 GLN A C 1
ATOM 1740 O O . GLN A 1 216 ? 14.949 14.640 36.320 1.00 47.84 216 GLN A O 1
ATOM 1745 N N . ASP A 1 217 ? 16.075 12.704 36.074 1.00 49.75 217 ASP A N 1
ATOM 1746 C CA . ASP A 1 217 ? 15.879 12.168 37.429 1.00 49.75 217 ASP A CA 1
ATOM 1747 C C . ASP A 1 217 ? 14.411 11.900 37.826 1.00 49.75 217 ASP A C 1
ATOM 1749 O O . ASP A 1 217 ? 14.114 11.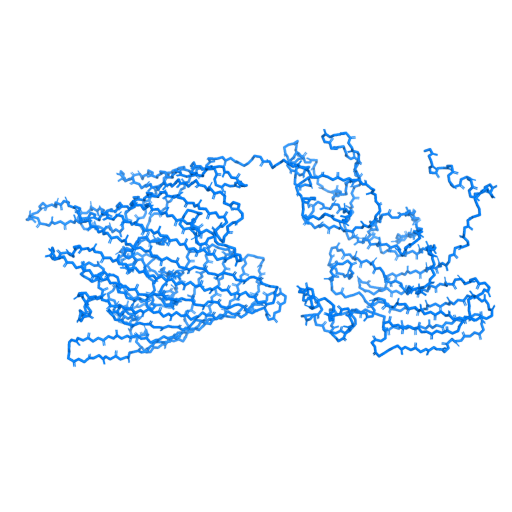645 38.998 1.00 49.75 217 ASP A O 1
ATOM 1753 N N . LYS A 1 218 ? 13.471 11.897 36.870 1.00 43.41 218 LYS A N 1
ATOM 1754 C CA . LYS A 1 218 ? 12.057 11.608 37.155 1.00 43.41 218 LYS A CA 1
ATOM 1755 C C . LYS A 1 218 ? 11.817 10.118 37.253 1.00 43.41 218 LYS A C 1
ATOM 1757 O O . LYS A 1 218 ? 12.222 9.371 36.372 1.00 43.41 218 LYS A O 1
ATOM 1762 N N . THR A 1 219 ? 11.112 9.710 38.296 1.00 45.41 219 THR A N 1
ATOM 1763 C CA . THR A 1 219 ? 10.850 8.313 38.635 1.00 45.41 219 THR A CA 1
ATOM 1764 C C . THR A 1 219 ? 9.566 7.787 37.976 1.00 45.41 219 THR A C 1
ATOM 1766 O O . THR A 1 219 ? 8.520 8.424 38.080 1.00 45.41 219 THR A O 1
ATOM 1769 N N . TYR A 1 220 ? 9.617 6.604 37.359 1.00 47.88 220 TYR A N 1
ATOM 1770 C CA . TYR A 1 220 ? 8.496 5.927 36.696 1.00 47.88 220 TYR A CA 1
ATOM 1771 C C . TYR A 1 220 ? 8.416 4.459 37.113 1.00 47.88 220 TYR A C 1
ATOM 1773 O O . TYR A 1 220 ? 9.444 3.805 37.283 1.00 47.88 220 TYR A O 1
ATOM 1781 N N . GLN A 1 221 ? 7.202 3.918 37.210 1.00 51.72 221 GLN A N 1
ATOM 1782 C CA . GLN A 1 221 ? 6.992 2.475 37.307 1.00 51.72 221 GLN A CA 1
ATOM 1783 C C . GLN A 1 221 ? 6.987 1.865 35.901 1.00 51.72 221 GLN A C 1
ATOM 1785 O O . GLN A 1 221 ? 6.192 2.245 35.041 1.00 51.72 221 GLN A O 1
ATOM 1790 N N . VAL A 1 222 ? 7.906 0.935 35.663 1.00 54.59 222 VAL A N 1
ATOM 1791 C CA . VAL A 1 222 ? 8.075 0.201 34.409 1.00 54.59 222 VAL A CA 1
ATOM 1792 C C . VAL A 1 222 ? 7.774 -1.263 34.676 1.00 54.59 222 VAL A C 1
ATOM 1794 O O . VAL A 1 222 ? 8.457 -1.906 35.474 1.00 54.59 222 VAL A O 1
ATOM 1797 N N . TYR A 1 223 ? 6.778 -1.784 33.973 1.00 59.09 223 TYR A N 1
ATOM 1798 C CA . TYR A 1 223 ? 6.335 -3.165 34.085 1.00 59.09 223 TYR A CA 1
ATOM 1799 C C . TYR A 1 223 ? 7.034 -4.007 33.008 1.00 59.09 223 TYR A C 1
ATOM 1801 O O . TYR A 1 223 ? 6.885 -3.747 31.812 1.00 59.09 223 TYR A O 1
ATOM 1809 N N . ARG A 1 224 ? 7.831 -4.997 33.423 1.00 56.91 224 ARG A N 1
ATOM 1810 C CA . ARG A 1 224 ? 8.645 -5.866 32.550 1.00 56.91 224 ARG A CA 1
ATOM 1811 C C . ARG A 1 224 ? 8.262 -7.318 32.733 1.00 56.91 224 ARG A C 1
ATOM 1813 O O . ARG A 1 224 ? 8.013 -7.714 33.856 1.00 56.91 224 ARG A O 1
ATOM 1820 N N . ARG A 1 225 ? 8.310 -8.151 31.695 1.00 58.03 225 ARG A N 1
ATOM 1821 C CA . ARG A 1 225 ? 8.153 -9.605 31.888 1.00 58.03 225 ARG A CA 1
ATOM 1822 C C . ARG A 1 225 ? 9.222 -10.132 32.849 1.00 58.03 225 ARG A C 1
ATOM 1824 O O . ARG A 1 225 ? 10.404 -9.849 32.660 1.00 58.03 225 ARG A O 1
ATOM 1831 N N . GLU A 1 226 ? 8.811 -10.925 33.836 1.00 54.56 226 GLU A N 1
ATOM 1832 C CA . GLU A 1 226 ? 9.680 -11.432 34.914 1.00 54.56 226 GLU A CA 1
ATOM 1833 C C . GLU A 1 226 ? 10.843 -12.327 34.410 1.00 54.56 226 GLU A C 1
ATOM 1835 O O . GLU A 1 226 ? 11.812 -12.549 35.127 1.00 54.56 226 GLU A O 1
ATOM 1840 N N . ALA A 1 227 ? 10.808 -12.776 33.146 1.00 46.03 227 ALA A N 1
ATOM 1841 C CA . ALA A 1 227 ? 11.768 -13.722 32.564 1.00 46.03 227 ALA A CA 1
ATOM 1842 C C . ALA A 1 227 ? 12.843 -13.132 31.615 1.00 46.03 227 ALA A C 1
ATOM 1844 O O . ALA A 1 227 ? 13.575 -13.897 30.983 1.00 46.03 227 ALA A O 1
ATOM 1845 N N . PHE A 1 228 ? 12.986 -11.809 31.464 1.00 46.41 228 PHE A N 1
ATOM 1846 C CA . PHE A 1 228 ? 14.044 -11.251 30.599 1.00 46.41 228 PHE A CA 1
ATOM 1847 C C . PHE A 1 228 ? 15.318 -10.896 31.382 1.00 46.41 228 PHE A C 1
ATOM 1849 O O . PHE A 1 228 ? 15.280 -10.108 32.326 1.00 46.41 228 PHE A O 1
ATOM 1856 N N . LYS A 1 229 ? 16.476 -11.421 30.936 1.00 49.59 229 LYS A N 1
ATOM 1857 C CA . LYS A 1 229 ? 17.807 -10.944 31.366 1.00 49.59 229 LYS A CA 1
ATOM 1858 C C . LYS A 1 229 ? 17.840 -9.409 31.299 1.00 49.59 229 LYS A C 1
ATOM 1860 O O . LYS A 1 229 ? 17.338 -8.860 30.311 1.00 49.59 229 LYS A O 1
ATOM 1865 N N . PRO A 1 230 ? 18.450 -8.716 32.282 1.00 48.78 230 PRO A N 1
ATOM 1866 C CA . PRO A 1 230 ? 18.509 -7.260 32.290 1.00 48.78 230 PRO A CA 1
ATOM 1867 C C . PRO A 1 230 ? 19.005 -6.755 30.935 1.00 48.78 230 PRO A C 1
ATOM 1869 O O . PRO A 1 230 ? 20.015 -7.228 30.404 1.00 48.78 230 PRO A O 1
ATOM 1872 N N . LEU A 1 231 ? 18.253 -5.825 30.339 1.00 47.06 231 LEU A N 1
ATOM 1873 C CA . LEU A 1 231 ? 18.621 -5.226 29.062 1.00 47.06 231 LEU A CA 1
ATOM 1874 C C . LEU A 1 231 ? 20.043 -4.678 29.186 1.00 47.06 231 LEU A C 1
ATOM 1876 O O . LEU A 1 231 ? 20.333 -3.899 30.096 1.00 47.06 231 LEU A O 1
ATOM 1880 N N . SER A 1 232 ? 20.924 -5.049 28.252 1.00 54.28 232 SER A N 1
ATOM 1881 C CA . SER A 1 232 ? 22.255 -4.444 28.191 1.00 54.28 232 SER A CA 1
ATOM 1882 C C . SER A 1 232 ? 22.116 -2.922 28.181 1.00 54.28 232 SER A C 1
ATOM 1884 O O . SER A 1 232 ? 21.160 -2.398 27.605 1.00 54.28 232 SER A O 1
ATOM 1886 N N . PHE A 1 233 ? 23.058 -2.194 28.784 1.00 50.41 233 PHE A N 1
ATOM 1887 C CA . PHE A 1 233 ? 23.000 -0.729 28.913 1.00 50.41 233 PHE A CA 1
ATOM 1888 C C . PHE A 1 233 ? 22.592 -0.020 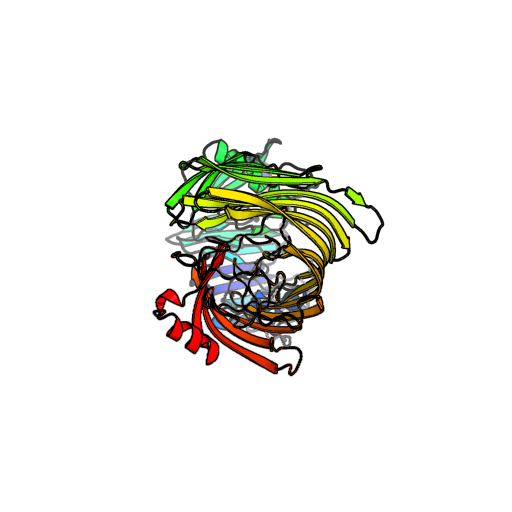27.605 1.00 50.41 233 PHE A C 1
ATOM 1890 O O . PHE A 1 233 ? 21.806 0.925 27.596 1.00 50.41 233 PHE A O 1
ATOM 1897 N N . ARG A 1 234 ? 23.043 -0.554 26.463 1.00 44.53 234 ARG A N 1
ATOM 1898 C CA . ARG A 1 234 ? 22.706 -0.079 25.117 1.00 44.53 234 ARG A CA 1
ATOM 1899 C C . ARG A 1 234 ? 21.245 -0.331 24.717 1.00 44.53 234 ARG A C 1
ATOM 1901 O O . ARG A 1 234 ? 20.628 0.554 24.126 1.00 44.53 234 ARG A O 1
ATOM 1908 N N . LYS A 1 235 ? 20.681 -1.503 25.035 1.00 46.47 235 LYS A N 1
ATOM 1909 C CA . LYS A 1 235 ? 19.250 -1.807 24.846 1.00 46.47 235 LYS A CA 1
ATOM 1910 C C . LYS A 1 235 ? 18.385 -1.027 25.834 1.00 46.47 235 LYS A C 1
ATOM 1912 O O . LYS A 1 235 ? 17.379 -0.481 25.406 1.00 46.47 235 LYS A O 1
ATOM 1917 N N . LYS A 1 236 ? 18.822 -0.873 27.090 1.00 48.62 236 LYS A N 1
ATOM 1918 C CA . LYS A 1 236 ? 18.166 -0.036 28.106 1.00 48.62 236 LYS A CA 1
ATOM 1919 C C . LYS A 1 236 ? 18.098 1.426 27.655 1.00 48.62 236 LYS A C 1
ATOM 1921 O O . LYS A 1 236 ? 17.025 2.005 27.616 1.00 48.62 236 LYS A O 1
ATOM 1926 N N . SER A 1 237 ? 19.205 1.987 27.167 1.00 47.16 237 SER A N 1
ATOM 1927 C CA . SER A 1 237 ? 19.258 3.331 26.572 1.00 47.16 237 SER A CA 1
ATOM 1928 C C . SER A 1 237 ? 18.338 3.482 25.353 1.00 47.16 237 SER A C 1
ATOM 1930 O O . SER A 1 237 ? 17.665 4.502 25.210 1.00 47.16 237 SER A O 1
ATOM 1932 N N . LYS A 1 238 ? 18.284 2.475 24.470 1.00 46.19 238 LYS A N 1
ATOM 1933 C CA . LYS A 1 238 ? 17.451 2.494 23.257 1.00 46.19 238 LYS A CA 1
ATOM 1934 C C . LYS A 1 238 ? 15.960 2.336 23.573 1.00 46.19 238 LYS A C 1
ATOM 1936 O O . LYS A 1 238 ? 15.159 3.036 22.963 1.00 46.19 238 LYS A O 1
ATOM 1941 N N . TYR A 1 239 ? 15.616 1.491 24.543 1.00 44.78 239 TYR A N 1
ATOM 1942 C CA . TYR A 1 239 ? 14.270 1.324 25.089 1.00 44.78 239 TYR A CA 1
ATOM 1943 C C . TYR A 1 239 ? 13.806 2.606 25.780 1.00 44.78 239 TYR A C 1
ATOM 1945 O O . TYR A 1 239 ? 12.818 3.186 25.357 1.00 44.78 239 TYR A O 1
ATOM 1953 N N . MET A 1 240 ? 14.587 3.153 26.718 1.00 45.28 240 MET A N 1
ATOM 1954 C CA . MET A 1 240 ? 14.280 4.427 27.389 1.00 45.28 240 MET A CA 1
ATOM 1955 C C . MET A 1 240 ? 14.148 5.596 26.401 1.00 45.28 240 MET A C 1
ATOM 1957 O O . MET A 1 240 ? 13.338 6.499 26.595 1.00 45.28 240 MET A O 1
ATOM 1961 N N . ARG A 1 241 ? 14.894 5.560 25.289 1.00 44.00 241 ARG A N 1
ATOM 1962 C CA . ARG A 1 241 ? 14.729 6.486 24.160 1.00 44.00 241 ARG A CA 1
ATOM 1963 C C . ARG A 1 241 ? 13.458 6.229 23.338 1.00 44.00 241 ARG A C 1
ATOM 1965 O O . ARG A 1 241 ? 12.823 7.180 22.909 1.00 44.00 241 ARG A O 1
ATOM 1972 N N . ALA A 1 242 ? 13.074 4.978 23.093 1.00 39.88 242 ALA A N 1
ATOM 1973 C CA . ALA A 1 242 ? 11.841 4.624 22.383 1.00 39.88 242 ALA A CA 1
ATOM 1974 C C . ALA A 1 242 ? 10.589 4.980 23.197 1.00 39.88 242 ALA A C 1
ATOM 1976 O O . ALA A 1 242 ? 9.661 5.586 22.656 1.00 39.88 242 ALA A O 1
ATOM 1977 N N . VAL A 1 243 ? 10.624 4.700 24.503 1.00 38.91 243 VAL A N 1
ATOM 1978 C CA . VAL A 1 243 ? 9.657 5.186 25.487 1.00 38.91 243 VAL A CA 1
ATOM 1979 C C . VAL A 1 243 ? 9.567 6.707 25.396 1.00 38.91 243 VAL A C 1
ATOM 1981 O O . VAL A 1 243 ? 8.477 7.220 25.173 1.00 38.91 243 VAL A O 1
ATOM 1984 N N . SER A 1 244 ? 10.692 7.435 25.398 1.00 37.25 244 SER A N 1
ATOM 1985 C CA . SER A 1 244 ? 10.675 8.901 25.270 1.00 37.25 244 SER A CA 1
ATOM 1986 C C . SER A 1 244 ? 10.235 9.449 23.896 1.00 37.25 244 SER A C 1
ATOM 1988 O O . SER A 1 244 ? 9.821 10.607 23.820 1.00 37.25 244 SER A O 1
ATOM 1990 N N . TYR A 1 245 ? 10.240 8.660 22.807 1.00 36.09 245 TYR A N 1
ATOM 1991 C CA . TYR A 1 245 ? 9.718 9.090 21.492 1.00 36.09 245 TYR A CA 1
ATOM 1992 C C . TYR A 1 245 ? 8.224 8.917 21.305 1.00 36.09 245 TYR A C 1
ATOM 1994 O O . TYR A 1 245 ? 7.617 9.765 20.652 1.00 36.09 245 TYR A O 1
ATOM 2002 N N . ASN A 1 246 ? 7.632 7.840 21.820 1.00 34.78 246 ASN A N 1
ATOM 2003 C CA . ASN A 1 246 ? 6.215 7.554 21.577 1.00 34.78 246 ASN A CA 1
ATOM 2004 C C . ASN A 1 246 ? 5.267 8.431 22.414 1.00 34.78 246 ASN A C 1
ATOM 2006 O O . ASN A 1 246 ? 4.072 8.495 22.135 1.00 34.78 246 ASN A O 1
ATOM 2010 N N . PHE A 1 247 ? 5.809 9.222 23.345 1.00 37.28 247 PHE A N 1
ATOM 2011 C CA . PHE A 1 247 ? 5.100 10.321 24.008 1.00 37.28 247 PHE A CA 1
ATOM 2012 C C . PHE A 1 247 ? 4.827 11.537 23.101 1.00 37.28 247 PHE A C 1
ATOM 2014 O O . PHE A 1 247 ? 4.031 12.402 23.466 1.00 37.28 247 PHE A O 1
ATOM 2021 N N . LYS A 1 248 ? 5.458 11.634 21.918 1.00 34.12 248 LYS A N 1
ATOM 2022 C CA . LYS A 1 248 ? 5.416 12.851 21.088 1.00 34.12 248 LYS A CA 1
ATOM 2023 C C . LYS A 1 248 ? 4.121 13.044 20.274 1.00 34.12 248 LYS A C 1
ATOM 2025 O O . LYS A 1 248 ? 3.820 14.181 19.942 1.00 34.12 248 LYS A O 1
ATOM 2030 N N . ASP A 1 249 ? 3.323 11.997 20.037 1.00 31.62 249 ASP A N 1
ATOM 2031 C CA . ASP A 1 249 ? 2.098 12.061 19.202 1.00 31.62 249 ASP A CA 1
ATOM 2032 C C . ASP A 1 249 ? 0.769 12.003 19.999 1.00 31.62 249 ASP A C 1
ATOM 2034 O O . ASP A 1 249 ? -0.301 11.783 19.437 1.00 31.62 249 ASP A O 1
ATOM 2038 N N . SER A 1 250 ? 0.790 12.218 21.319 1.00 32.94 250 SER A N 1
ATOM 2039 C CA . SER A 1 250 ? -0.403 12.118 22.182 1.00 32.94 250 SER A CA 1
ATOM 2040 C C . SER A 1 250 ? -0.504 13.302 23.148 1.00 32.94 250 SER A C 1
ATOM 2042 O O . SER A 1 250 ? -0.388 13.148 24.362 1.00 32.94 250 SER A O 1
ATOM 2044 N N . LEU A 1 251 ? -0.741 14.499 22.609 1.00 29.39 251 LEU A N 1
ATOM 2045 C CA . LEU A 1 251 ? -0.795 15.771 23.347 1.00 29.39 251 LEU A CA 1
ATOM 2046 C C . LEU A 1 251 ? -1.994 15.955 24.320 1.00 29.39 251 LEU A C 1
ATOM 2048 O O . LEU A 1 251 ? -2.297 17.090 24.665 1.00 29.39 251 LEU A O 1
ATOM 2052 N N . ALA A 1 252 ? -2.662 14.901 24.821 1.00 31.33 252 ALA A N 1
ATOM 2053 C CA . ALA A 1 252 ? -3.758 15.076 25.798 1.00 31.33 252 ALA A CA 1
ATOM 2054 C C . ALA A 1 252 ? -4.069 13.903 26.763 1.00 31.33 252 ALA A C 1
ATOM 2056 O O . ALA A 1 252 ? -5.153 13.861 27.340 1.00 31.33 252 ALA A O 1
ATOM 2057 N N . SER A 1 253 ? -3.184 12.927 26.990 1.00 31.95 253 SER A N 1
ATOM 2058 C CA . SER A 1 253 ? -3.531 11.800 27.888 1.00 31.95 253 SER A CA 1
ATOM 2059 C C . SER A 1 253 ? -2.334 10.939 28.271 1.00 31.95 253 SER A C 1
ATOM 2061 O O . SER A 1 253 ? -1.491 10.652 27.421 1.00 31.95 253 SER A O 1
ATOM 2063 N N . LYS A 1 254 ? -2.318 10.489 29.520 1.00 38.81 254 LYS A N 1
ATOM 2064 C CA . LYS A 1 254 ? -1.195 9.864 30.221 1.00 38.81 254 LYS A CA 1
ATOM 2065 C C . LYS A 1 254 ? -1.220 8.352 29.958 1.00 38.81 254 LYS A C 1
ATOM 2067 O O . LYS A 1 254 ? -2.270 7.818 29.606 1.00 38.81 254 LYS A O 1
ATOM 2072 N N . ARG A 1 255 ? -0.065 7.676 29.967 1.00 39.41 255 ARG A N 1
ATOM 2073 C CA . ARG A 1 255 ? 0.070 6.316 29.403 1.00 39.41 255 ARG A CA 1
ATOM 2074 C C . ARG A 1 255 ? 1.017 5.417 30.201 1.00 39.41 255 ARG A C 1
ATOM 2076 O O . ARG A 1 255 ? 2.078 5.880 30.608 1.00 39.41 255 ARG A O 1
ATOM 2083 N N . LEU A 1 256 ? 0.636 4.144 30.357 1.00 40.00 256 LEU A N 1
ATOM 2084 C CA . LEU A 1 256 ? 1.430 3.046 30.933 1.00 40.00 256 LEU A CA 1
ATOM 2085 C C . LEU A 1 256 ? 2.168 2.320 29.791 1.00 40.00 256 LEU A C 1
ATOM 2087 O O . LEU A 1 256 ? 1.608 2.142 28.703 1.00 40.00 256 LEU A O 1
ATOM 2091 N N . VAL A 1 257 ? 3.436 1.956 30.004 1.00 38.91 257 VAL A N 1
ATOM 2092 C CA . VAL A 1 257 ? 4.300 1.342 28.980 1.00 38.91 257 VAL A CA 1
ATOM 2093 C C . VAL A 1 257 ? 4.629 -0.089 29.380 1.00 38.91 257 VAL A C 1
ATOM 2095 O O . VAL A 1 257 ? 5.261 -0.314 30.410 1.00 38.91 257 VAL A O 1
ATOM 2098 N N . ILE A 1 258 ? 4.208 -1.032 28.541 1.00 43.91 258 ILE A N 1
ATOM 2099 C CA . ILE A 1 258 ? 4.512 -2.459 28.657 1.00 43.91 258 ILE A CA 1
ATOM 2100 C C . ILE A 1 258 ? 5.525 -2.805 27.555 1.00 43.91 258 ILE A C 1
ATOM 2102 O O . ILE A 1 258 ? 5.378 -2.332 26.427 1.00 43.91 258 ILE A O 1
ATOM 2106 N N . ASP A 1 259 ? 6.549 -3.600 27.881 1.00 40.72 259 ASP A N 1
ATOM 2107 C CA . ASP A 1 259 ? 7.753 -3.923 27.075 1.00 40.72 259 ASP A CA 1
ATOM 2108 C C . ASP A 1 259 ? 7.490 -4.744 25.777 1.00 40.72 259 ASP A C 1
ATOM 2110 O O . ASP A 1 259 ? 8.337 -5.500 25.319 1.00 40.72 259 ASP A O 1
ATOM 2114 N N . ASP A 1 260 ? 6.309 -4.600 25.163 1.00 37.53 260 ASP A N 1
ATOM 2115 C CA . ASP A 1 260 ? 5.826 -5.369 24.000 1.00 37.53 260 ASP A CA 1
ATOM 2116 C C . ASP A 1 260 ? 5.334 -4.474 22.827 1.00 37.53 260 ASP A C 1
ATOM 2118 O O . ASP A 1 260 ? 4.511 -4.902 22.015 1.00 37.53 260 ASP A O 1
ATOM 2122 N N . ASP A 1 261 ? 5.767 -3.209 22.730 1.00 34.56 261 ASP A N 1
ATOM 2123 C CA . ASP A 1 261 ? 5.300 -2.215 21.730 1.00 34.56 261 ASP A CA 1
ATOM 2124 C C . ASP A 1 261 ? 3.787 -1.850 21.797 1.00 34.56 261 ASP A C 1
ATOM 2126 O O . ASP A 1 261 ? 3.271 -1.156 20.912 1.00 34.56 261 ASP A O 1
ATOM 2130 N N . ARG A 1 262 ? 3.047 -2.258 22.845 1.00 35.56 262 ARG A N 1
ATOM 2131 C CA . ARG A 1 262 ? 1.617 -1.927 23.052 1.00 35.56 262 ARG A CA 1
ATOM 2132 C C . ARG A 1 262 ? 1.455 -0.847 24.140 1.00 35.56 262 ARG A C 1
ATOM 2134 O O . ARG A 1 262 ? 1.896 -1.029 25.268 1.00 35.56 262 ARG A O 1
ATOM 2141 N N . TYR A 1 263 ? 0.810 0.279 23.813 1.00 39.09 263 TYR A N 1
ATOM 2142 C CA . TYR A 1 263 ? 0.598 1.409 24.740 1.00 39.09 263 TYR A CA 1
ATOM 2143 C C . TYR A 1 263 ? -0.753 1.318 25.463 1.00 39.09 263 TYR A C 1
ATOM 2145 O O . TYR A 1 263 ? -1.777 1.081 24.819 1.00 39.09 263 TYR A O 1
ATOM 2153 N N . LEU A 1 264 ? -0.759 1.590 26.770 1.00 37.09 264 LEU A N 1
ATOM 2154 C CA . LEU A 1 264 ? -1.958 1.817 27.586 1.00 37.09 264 LEU A CA 1
ATOM 2155 C C . LEU A 1 264 ? -2.221 3.314 27.741 1.00 37.09 264 LEU A C 1
ATOM 2157 O O . LEU A 1 264 ? -1.267 4.081 27.800 1.00 37.09 264 LEU A O 1
ATOM 2161 N N . LYS A 1 265 ? -3.471 3.754 27.869 1.00 35.81 265 LYS A N 1
ATOM 2162 C CA . LYS A 1 265 ? -3.824 5.161 28.111 1.00 35.81 265 LYS A CA 1
ATOM 2163 C C . LYS A 1 265 ? -4.760 5.210 29.322 1.00 35.81 265 LYS A C 1
ATOM 2165 O O . LYS A 1 265 ? -5.789 4.559 29.296 1.00 35.81 265 LYS A O 1
ATOM 2170 N N . MET A 1 266 ? -4.363 5.931 30.373 1.00 35.69 266 MET A N 1
ATOM 2171 C CA . MET A 1 266 ? -5.133 6.144 31.613 1.00 35.69 266 MET A CA 1
ATOM 2172 C C . MET A 1 266 ? -5.098 7.642 31.975 1.00 35.69 266 MET A C 1
ATOM 2174 O O . MET A 1 266 ? -4.148 8.351 31.622 1.00 35.69 266 MET A O 1
ATOM 2178 N N . ARG A 1 267 ? -6.138 8.187 32.618 1.00 28.83 267 ARG A N 1
ATOM 2179 C CA . ARG A 1 267 ? -6.185 9.612 33.028 1.00 28.83 267 ARG A CA 1
ATOM 2180 C C . ARG A 1 267 ? -5.533 9.816 34.421 1.00 28.83 267 ARG A C 1
ATOM 2182 O O . ARG A 1 267 ? -5.431 8.886 35.191 1.00 28.83 267 ARG A O 1
ATOM 2189 N N . ASN A 1 268 ? -5.085 11.054 34.711 1.00 26.86 268 ASN A N 1
ATOM 2190 C CA . ASN A 1 268 ? -4.596 11.599 36.017 1.00 26.86 268 ASN A CA 1
ATOM 2191 C C . ASN A 1 268 ? -3.118 11.442 36.509 1.00 26.86 268 ASN A C 1
ATOM 2193 O O . ASN A 1 268 ? -2.818 10.649 37.371 1.00 26.86 268 ASN A O 1
ATOM 2197 N N . MET A 1 269 ? -2.218 12.323 36.027 1.00 29.48 269 MET A N 1
ATOM 2198 C CA . MET A 1 269 ? -0.939 12.901 36.548 1.00 29.48 269 MET A CA 1
ATOM 2199 C C . MET A 1 269 ? -0.405 14.083 35.666 1.00 29.48 269 MET A C 1
ATOM 2201 O O . MET A 1 269 ? -0.178 13.924 34.473 1.00 29.48 269 MET A O 1
ATOM 2205 N N . LEU A 1 270 ? -0.334 15.312 36.190 1.00 25.02 270 LEU A N 1
ATOM 2206 C CA . LEU A 1 270 ? -0.109 16.587 35.457 1.00 25.02 270 LEU A CA 1
ATOM 2207 C C . LEU A 1 270 ? 1.295 16.806 34.811 1.00 25.02 270 LEU A C 1
ATOM 2209 O O . LEU A 1 270 ? 2.282 16.223 35.241 1.00 25.02 270 LEU A O 1
ATOM 2213 N N . PHE A 1 271 ? 1.330 17.780 33.878 1.00 25.88 271 PHE A N 1
ATOM 2214 C CA . PHE A 1 271 ? 2.446 18.612 33.352 1.00 25.88 271 PHE A CA 1
ATOM 2215 C C . PHE A 1 271 ? 3.086 18.310 31.972 1.00 25.88 271 PHE A C 1
ATOM 2217 O O . PHE A 1 271 ? 3.127 17.191 31.477 1.00 25.88 271 PHE A O 1
ATOM 2224 N N . PHE A 1 272 ? 3.501 19.412 31.330 1.00 28.89 272 PHE A N 1
ATOM 2225 C CA . PHE A 1 272 ? 3.521 19.715 29.890 1.00 28.89 272 PHE A CA 1
ATOM 2226 C C . PHE A 1 272 ? 4.834 19.428 29.125 1.00 28.89 272 PHE A C 1
ATOM 2228 O O . PHE A 1 272 ? 5.902 19.268 29.703 1.00 28.89 272 PHE A O 1
ATOM 2235 N N . SER A 1 273 ? 4.724 19.617 27.798 1.00 23.42 273 SER A N 1
ATOM 2236 C CA . SER A 1 273 ? 5.689 20.276 26.894 1.00 23.42 273 SER A CA 1
ATOM 2237 C C . SER A 1 273 ? 6.752 19.431 26.173 1.00 23.42 273 SER A C 1
ATOM 2239 O O . SER A 1 273 ? 7.572 18.718 26.737 1.00 23.42 273 SER A O 1
ATOM 2241 N N . HIS A 1 274 ? 6.710 19.585 24.849 1.00 27.91 274 HIS A N 1
ATOM 2242 C CA . HIS A 1 274 ? 7.521 18.989 23.793 1.00 27.91 274 HIS A CA 1
ATOM 2243 C C . HIS A 1 274 ? 8.976 19.492 23.770 1.00 27.91 274 HIS A C 1
ATOM 2245 O O . HIS A 1 274 ? 9.184 20.695 23.633 1.00 27.91 274 HIS A O 1
ATOM 2251 N N . LYS A 1 275 ? 9.957 18.578 23.641 1.00 27.12 275 LYS A N 1
ATOM 2252 C CA . LYS A 1 275 ? 11.019 18.614 22.598 1.00 27.12 275 LYS A CA 1
ATOM 2253 C C . LYS A 1 275 ? 12.021 17.449 22.719 1.00 27.12 275 LYS A C 1
ATOM 2255 O O . LYS A 1 275 ? 12.615 17.252 23.762 1.00 27.12 275 LYS A O 1
ATOM 2260 N N . ALA A 1 276 ? 12.281 16.822 21.557 1.00 30.39 276 ALA A N 1
ATOM 2261 C CA . ALA A 1 276 ? 13.460 16.004 21.194 1.00 30.39 276 ALA A CA 1
ATOM 2262 C C . ALA A 1 276 ? 13.660 14.688 22.004 1.00 30.39 276 ALA A C 1
ATOM 2264 O O . ALA A 1 276 ? 13.148 14.548 23.092 1.00 30.39 276 ALA A O 1
ATOM 2265 N N . ILE A 1 277 ? 14.306 13.608 21.541 1.00 30.16 277 ILE A N 1
ATOM 2266 C CA . ILE A 1 277 ? 15.678 13.507 20.994 1.00 30.16 277 ILE A CA 1
ATOM 2267 C C . ILE A 1 277 ? 15.883 12.112 20.359 1.00 30.16 277 ILE A C 1
ATOM 2269 O O . ILE A 1 277 ? 16.139 11.235 21.154 1.00 30.16 277 ILE A O 1
ATOM 2273 N N . LYS A 1 278 ? 15.817 11.852 19.028 1.00 34.56 278 LYS A N 1
ATOM 2274 C CA . LYS A 1 278 ? 15.957 10.518 18.334 1.00 34.56 278 LYS A CA 1
ATOM 2275 C C . LYS A 1 278 ? 17.340 9.811 18.433 1.00 34.56 278 LYS A C 1
ATOM 2277 O O . LYS A 1 278 ? 18.346 10.402 18.056 1.00 34.56 278 LYS A O 1
ATOM 2282 N N . SER A 1 279 ? 17.382 8.507 18.770 1.00 35.00 279 SER A N 1
ATOM 2283 C CA . SER A 1 279 ? 18.589 7.645 18.903 1.00 35.00 279 SER A CA 1
ATOM 2284 C C . SER A 1 279 ? 19.278 7.344 17.564 1.00 35.00 279 SER A C 1
ATOM 2286 O O . SER A 1 279 ? 18.594 7.197 16.555 1.00 35.00 279 SER A O 1
ATOM 2288 N N . THR A 1 280 ? 20.616 7.295 17.531 1.00 40.34 280 THR A N 1
ATOM 2289 C CA . THR A 1 280 ? 21.549 7.088 16.393 1.00 40.34 280 THR A CA 1
ATOM 2290 C C . THR A 1 280 ? 21.435 5.719 15.701 1.00 40.34 280 THR A C 1
ATOM 2292 O O . THR A 1 280 ? 21.815 4.700 16.264 1.00 40.34 280 THR A O 1
ATOM 2295 N N . GLU A 1 281 ? 20.958 5.709 14.450 1.00 54.28 281 GLU A N 1
ATOM 2296 C CA . GLU A 1 281 ? 21.165 4.607 13.496 1.00 54.28 281 GLU A CA 1
ATOM 2297 C C . GLU A 1 281 ? 22.303 4.996 12.550 1.00 54.28 281 GLU A C 1
ATOM 2299 O O . GLU A 1 281 ? 22.484 6.182 12.267 1.00 54.28 281 GLU A O 1
ATOM 2304 N N . ARG A 1 282 ? 23.116 4.008 12.170 1.00 57.31 282 ARG A N 1
ATOM 2305 C CA . ARG A 1 282 ? 24.412 4.180 11.502 1.00 57.31 282 ARG A CA 1
ATOM 2306 C C . ARG A 1 282 ? 24.212 4.646 10.055 1.00 57.31 282 ARG A C 1
ATOM 2308 O O . ARG A 1 282 ? 23.374 4.100 9.357 1.00 57.31 282 ARG A O 1
ATOM 2315 N N . SER A 1 283 ? 25.008 5.615 9.609 1.00 73.25 283 SER A N 1
ATOM 2316 C CA . SER A 1 283 ? 25.011 6.155 8.236 1.00 73.25 283 SER A CA 1
ATOM 2317 C C . SER A 1 283 ? 25.765 5.278 7.223 1.00 73.25 283 SER A C 1
ATOM 2319 O O . SER A 1 283 ? 26.047 5.735 6.120 1.00 73.25 283 SER A O 1
ATOM 2321 N N . PHE A 1 284 ? 26.143 4.057 7.614 1.00 83.25 284 PHE A N 1
ATOM 2322 C CA . PHE A 1 284 ? 26.979 3.134 6.851 1.00 83.25 284 PHE A CA 1
ATOM 2323 C C . PHE A 1 284 ? 26.456 1.706 7.007 1.00 83.25 284 PHE A C 1
ATOM 2325 O O . PHE A 1 284 ? 26.294 1.230 8.138 1.00 83.25 284 PHE A O 1
ATOM 2332 N N . TYR A 1 285 ? 26.249 1.024 5.883 1.00 84.75 285 TYR A N 1
ATOM 2333 C CA . TYR A 1 285 ? 25.881 -0.388 5.830 1.00 84.75 285 TYR A CA 1
ATOM 2334 C C . TYR A 1 285 ? 26.742 -1.109 4.796 1.00 84.75 285 TYR A C 1
ATOM 2336 O O . TYR A 1 285 ? 26.813 -0.624 3.670 1.00 84.75 285 TYR A O 1
ATOM 2344 N N . PRO A 1 286 ? 27.358 -2.260 5.110 1.00 84.62 286 PRO A N 1
ATOM 2345 C CA . PRO A 1 286 ? 27.874 -3.122 4.056 1.00 84.62 286 PRO A CA 1
ATOM 2346 C C . PRO A 1 286 ? 26.707 -3.572 3.171 1.00 84.62 286 PRO A C 1
ATOM 2348 O O . PRO A 1 286 ? 25.605 -3.835 3.663 1.00 84.62 286 PRO A O 1
ATOM 2351 N N . THR A 1 287 ? 26.935 -3.632 1.866 1.00 83.56 287 THR A N 1
ATOM 2352 C CA . THR A 1 287 ? 25.942 -4.080 0.893 1.00 83.56 287 THR A CA 1
ATOM 2353 C C . THR A 1 287 ? 26.515 -5.202 0.048 1.00 83.56 287 THR A C 1
ATOM 2355 O O . THR A 1 287 ? 27.716 -5.301 -0.187 1.00 83.56 287 THR A O 1
ATOM 2358 N N . TYR A 1 288 ? 25.628 -6.075 -0.401 1.00 83.06 288 TYR A N 1
ATOM 2359 C CA . TYR A 1 288 ? 25.961 -7.193 -1.261 1.00 83.06 288 TYR A CA 1
ATOM 2360 C C . TYR A 1 288 ? 24.909 -7.273 -2.363 1.00 83.06 288 TYR A C 1
ATOM 2362 O O . TYR A 1 288 ? 23.723 -7.025 -2.118 1.00 83.06 288 TYR A O 1
ATOM 2370 N N . LYS A 1 289 ? 25.353 -7.566 -3.580 1.00 77.56 289 LYS A N 1
ATOM 2371 C CA . LYS A 1 289 ? 24.514 -7.768 -4.757 1.00 77.56 289 LYS A CA 1
ATOM 2372 C C . LYS A 1 289 ? 24.962 -9.022 -5.488 1.00 77.56 289 LYS A C 1
ATOM 2374 O O . LYS A 1 289 ? 26.123 -9.416 -5.437 1.00 77.56 289 LYS A O 1
ATOM 2379 N N . TYR A 1 290 ? 24.015 -9.610 -6.191 1.00 72.94 290 TYR A N 1
ATOM 2380 C CA . TYR A 1 290 ? 24.222 -10.761 -7.045 1.00 72.94 290 TYR A CA 1
ATOM 2381 C C . TYR A 1 290 ? 23.595 -10.459 -8.405 1.00 72.94 290 TYR A C 1
ATOM 2383 O O . TYR A 1 290 ? 22.526 -9.846 -8.467 1.00 72.94 290 TYR A O 1
ATOM 2391 N N . THR A 1 291 ? 24.285 -10.837 -9.473 1.00 68.88 291 THR A N 1
ATOM 2392 C CA . THR A 1 291 ? 23.778 -10.745 -10.849 1.00 68.88 291 THR A CA 1
ATOM 2393 C C . THR A 1 291 ? 23.270 -12.108 -11.307 1.00 68.88 291 THR A C 1
ATOM 2395 O O . THR A 1 291 ? 23.696 -13.140 -10.798 1.00 68.88 291 THR A O 1
ATOM 2398 N N . ASP A 1 292 ? 22.396 -12.118 -12.302 1.00 65.00 292 ASP A N 1
ATOM 2399 C CA . ASP A 1 292 ? 21.782 -13.311 -12.893 1.00 65.00 292 ASP A CA 1
ATOM 2400 C C . ASP A 1 292 ? 22.766 -14.343 -13.465 1.00 65.00 292 ASP A C 1
ATOM 2402 O O . ASP A 1 292 ? 22.385 -15.494 -13.660 1.00 65.00 292 ASP A O 1
ATOM 2406 N N . LYS A 1 293 ? 24.027 -13.962 -13.688 1.00 65.69 293 LYS A N 1
ATOM 2407 C CA . LYS A 1 293 ? 25.093 -14.818 -14.235 1.00 65.69 293 LYS A CA 1
ATOM 2408 C C . LYS A 1 293 ? 26.191 -15.145 -13.217 1.00 65.69 293 LYS A C 1
ATOM 2410 O O . LYS A 1 293 ? 27.359 -15.321 -13.567 1.00 65.69 293 LYS A O 1
ATOM 2415 N N . GLY A 1 294 ? 25.851 -15.187 -11.929 1.00 66.69 294 GLY A N 1
ATOM 2416 C CA . GLY A 1 294 ? 26.792 -15.631 -10.896 1.00 66.69 294 GLY A CA 1
ATOM 2417 C C . GLY A 1 294 ? 27.809 -14.582 -10.449 1.00 66.69 294 GLY A C 1
ATOM 2418 O O . GLY A 1 294 ? 28.687 -14.894 -9.650 1.00 66.69 294 GLY A O 1
ATOM 2419 N N . ASN A 1 295 ? 27.737 -13.341 -10.943 1.00 75.75 295 ASN A N 1
ATOM 2420 C CA . ASN A 1 295 ? 28.664 -12.297 -10.511 1.00 75.75 295 ASN A CA 1
ATOM 2421 C C . ASN A 1 295 ? 28.245 -11.762 -9.136 1.00 75.75 295 ASN A C 1
ATOM 2423 O O . ASN A 1 295 ? 27.161 -11.188 -8.979 1.00 75.75 295 ASN A O 1
ATOM 2427 N N . HIS A 1 296 ? 29.114 -11.960 -8.152 1.00 82.81 296 HIS A N 1
ATOM 2428 C CA . HIS A 1 296 ? 28.964 -11.443 -6.802 1.00 82.81 296 HIS A CA 1
ATOM 2429 C C . HIS A 1 296 ? 29.561 -10.035 -6.736 1.00 82.81 296 HIS A C 1
ATOM 2431 O O . HIS A 1 296 ? 30.660 -9.788 -7.236 1.00 82.81 296 HIS A O 1
ATOM 2437 N N . MET A 1 297 ? 28.845 -9.104 -6.110 1.00 85.44 297 MET A N 1
ATOM 2438 C CA . MET A 1 297 ? 29.325 -7.742 -5.904 1.00 85.44 297 MET A CA 1
ATOM 2439 C C . MET A 1 297 ? 29.230 -7.363 -4.435 1.00 85.44 297 MET A C 1
ATOM 2441 O O . MET A 1 297 ? 28.185 -7.528 -3.801 1.00 85.44 297 MET A O 1
ATOM 2445 N N . VAL A 1 298 ? 30.305 -6.792 -3.910 1.00 90.31 298 VAL A N 1
ATOM 2446 C CA . VAL A 1 298 ? 30.366 -6.257 -2.550 1.00 90.31 298 VAL A CA 1
ATOM 2447 C C . VAL A 1 298 ? 30.461 -4.743 -2.604 1.00 90.31 298 VAL A C 1
ATOM 2449 O O . VAL A 1 298 ? 31.046 -4.160 -3.514 1.00 90.31 298 VAL A O 1
ATOM 2452 N N . GLY A 1 299 ? 29.835 -4.087 -1.645 1.00 91.25 299 GLY A N 1
ATOM 2453 C CA . GLY A 1 299 ? 29.734 -2.644 -1.623 1.00 91.25 299 GLY A CA 1
ATOM 2454 C C . GLY A 1 299 ? 29.443 -2.123 -0.234 1.00 91.25 299 GLY A C 1
ATOM 2455 O O . GLY A 1 299 ? 29.476 -2.842 0.769 1.00 91.25 299 GLY A O 1
ATOM 2456 N N . PHE A 1 300 ? 29.126 -0.842 -0.180 1.00 88.88 300 PHE A N 1
ATOM 2457 C CA . PHE A 1 300 ? 28.620 -0.225 1.030 1.00 88.88 300 PHE A CA 1
ATOM 2458 C C . PHE A 1 300 ? 27.645 0.890 0.684 1.00 88.88 300 PHE A C 1
ATOM 2460 O O . PHE A 1 300 ? 27.751 1.528 -0.353 1.00 88.88 300 PHE A O 1
ATOM 2467 N N . LEU A 1 301 ? 26.706 1.159 1.579 1.00 89.38 301 LEU A N 1
ATOM 2468 C CA . LEU A 1 301 ? 25.764 2.258 1.485 1.00 89.38 301 LEU A CA 1
ATOM 2469 C C . LEU A 1 301 ? 26.124 3.303 2.535 1.00 89.38 301 LEU A C 1
ATOM 2471 O O . LEU A 1 301 ? 25.927 3.080 3.731 1.00 89.38 301 LEU A O 1
ATOM 2475 N N . LEU A 1 302 ? 26.593 4.457 2.073 1.00 90.25 302 LEU A N 1
ATOM 2476 C CA . LEU A 1 302 ? 26.691 5.675 2.869 1.00 90.25 302 LEU A CA 1
ATOM 2477 C C . LEU A 1 302 ? 25.431 6.504 2.663 1.00 90.25 302 LEU A C 1
ATOM 2479 O O . LEU A 1 302 ? 25.081 6.806 1.527 1.00 90.25 302 LEU A O 1
ATOM 2483 N N . HIS A 1 303 ? 24.739 6.893 3.730 1.00 88.25 303 HIS A N 1
ATOM 2484 C CA . HIS A 1 303 ? 23.540 7.725 3.610 1.00 88.25 303 HIS A CA 1
ATOM 2485 C C . HIS A 1 303 ? 23.165 8.410 4.924 1.00 88.25 303 HIS A C 1
ATOM 2487 O O . HIS A 1 303 ? 23.471 7.930 6.010 1.00 88.25 303 HIS A O 1
ATOM 2493 N N . ASN A 1 304 ? 22.396 9.493 4.833 1.00 86.00 304 ASN A N 1
ATOM 2494 C CA . ASN A 1 304 ? 21.764 10.139 5.993 1.00 86.00 304 ASN A CA 1
ATOM 2495 C C . ASN A 1 304 ? 20.221 10.160 5.893 1.00 86.00 304 ASN A C 1
ATOM 2497 O O . ASN A 1 304 ? 19.539 10.916 6.587 1.00 86.00 304 ASN A O 1
ATOM 2501 N N . THR A 1 305 ? 19.652 9.311 5.031 1.00 73.19 305 THR A N 1
ATOM 2502 C CA . THR A 1 305 ? 18.213 9.291 4.705 1.00 73.19 305 THR A CA 1
ATOM 2503 C C . THR A 1 305 ? 17.302 8.712 5.783 1.00 73.19 305 THR A C 1
ATOM 2505 O O . THR A 1 305 ? 16.078 8.729 5.638 1.00 73.19 305 THR A O 1
ATOM 2508 N N . THR A 1 306 ? 17.846 8.148 6.856 1.00 61.84 306 THR A N 1
ATOM 2509 C CA . THR A 1 306 ? 17.083 7.386 7.855 1.00 61.84 306 THR A CA 1
ATOM 2510 C C . THR A 1 306 ? 16.430 8.231 8.947 1.00 61.84 306 THR A C 1
ATOM 2512 O O . THR A 1 306 ? 15.674 7.679 9.744 1.00 61.84 306 THR A O 1
ATOM 2515 N N . LYS A 1 307 ? 16.610 9.565 8.990 1.00 57.59 307 LYS A N 1
ATOM 2516 C CA . LYS A 1 307 ? 16.084 10.376 10.107 1.00 57.59 307 LYS A CA 1
ATOM 2517 C C . LYS A 1 307 ? 15.567 11.769 9.775 1.00 57.59 307 LYS A C 1
ATOM 2519 O O . LYS A 1 307 ? 16.354 12.635 9.424 1.00 57.59 307 LYS A O 1
ATOM 2524 N N . GLY A 1 308 ? 14.321 12.031 10.189 1.00 59.66 308 GLY A N 1
ATOM 2525 C CA . GLY A 1 308 ? 13.813 13.377 10.499 1.00 59.66 308 GLY A CA 1
ATOM 2526 C C . GLY A 1 308 ? 13.877 14.356 9.328 1.00 59.66 308 GLY A C 1
ATOM 2527 O O . GLY A 1 308 ? 14.215 13.977 8.217 1.00 59.66 308 GLY A O 1
ATOM 2528 N N . ARG A 1 309 ? 13.532 15.622 9.568 1.00 66.31 309 ARG A N 1
ATOM 2529 C CA . ARG A 1 309 ? 13.779 16.676 8.582 1.00 66.31 309 ARG A CA 1
ATOM 2530 C C . ARG A 1 309 ? 15.268 17.019 8.626 1.00 66.31 309 ARG A C 1
ATOM 2532 O O . ARG A 1 309 ? 15.680 17.749 9.520 1.00 66.31 309 ARG A O 1
ATOM 2539 N N . GLN A 1 310 ? 16.062 16.462 7.715 1.00 77.12 310 GLN A N 1
ATOM 2540 C CA . GLN A 1 310 ? 17.427 16.934 7.480 1.00 77.12 310 GLN A CA 1
ATOM 2541 C C . GLN A 1 310 ? 17.392 18.172 6.578 1.00 77.12 310 GLN A C 1
ATOM 2543 O O . GLN A 1 310 ? 16.541 18.245 5.684 1.00 77.12 310 GLN A O 1
ATOM 2548 N N . PRO A 1 311 ? 18.317 19.128 6.765 1.00 81.50 311 PRO A N 1
ATOM 2549 C CA . PRO A 1 311 ? 18.499 20.218 5.811 1.00 81.50 311 PRO A CA 1
ATOM 2550 C C . PRO A 1 311 ? 19.039 19.710 4.467 1.00 81.50 311 PRO A C 1
ATOM 2552 O O . PRO A 1 311 ? 18.893 20.386 3.457 1.00 81.50 311 PRO A O 1
ATOM 2555 N N . PHE A 1 312 ? 19.654 18.526 4.447 1.00 86.25 312 PHE A N 1
ATOM 2556 C CA . PHE A 1 312 ? 20.295 17.937 3.282 1.00 86.25 312 PHE A CA 1
ATOM 2557 C C . PHE A 1 312 ? 20.263 16.414 3.383 1.00 86.25 312 PHE A C 1
ATOM 2559 O O . PHE A 1 312 ? 20.559 15.863 4.444 1.00 86.25 312 PHE A O 1
ATOM 2566 N N . TYR A 1 313 ? 19.935 15.736 2.289 1.00 90.69 313 TYR A N 1
ATOM 2567 C CA . TYR A 1 313 ? 19.935 14.282 2.199 1.00 90.69 313 TYR A CA 1
ATOM 2568 C C . TYR A 1 313 ? 20.908 13.820 1.127 1.00 90.69 313 TYR A C 1
ATOM 2570 O O . TYR A 1 313 ? 20.944 14.399 0.045 1.00 90.69 313 TYR A O 1
ATOM 2578 N N . TYR A 1 314 ? 21.622 12.735 1.403 1.00 91.00 314 TYR A N 1
ATOM 2579 C CA . TYR A 1 314 ? 22.472 12.061 0.437 1.00 91.00 314 TYR A CA 1
ATOM 2580 C C . TYR A 1 314 ? 22.430 10.539 0.590 1.00 91.00 314 TYR A C 1
ATOM 2582 O O . TYR A 1 314 ? 22.117 10.003 1.663 1.00 91.00 314 TYR A O 1
ATOM 2590 N N . PHE A 1 315 ? 22.787 9.855 -0.492 1.00 91.12 315 PHE A N 1
ATOM 2591 C CA . PHE A 1 315 ? 23.258 8.478 -0.469 1.00 91.12 315 PHE A CA 1
ATOM 2592 C C . PHE A 1 315 ? 24.354 8.257 -1.511 1.00 91.12 315 PHE A C 1
ATOM 2594 O O . PHE A 1 315 ? 24.359 8.910 -2.554 1.00 91.12 315 PHE A O 1
ATOM 2601 N N . ILE A 1 316 ? 25.249 7.317 -1.226 1.00 92.69 316 ILE A N 1
ATOM 2602 C CA . ILE A 1 316 ? 26.292 6.828 -2.125 1.00 92.69 316 ILE A CA 1
ATOM 2603 C C . ILE A 1 316 ? 26.385 5.318 -1.915 1.00 92.69 316 ILE A C 1
ATOM 2605 O O . ILE A 1 316 ? 26.430 4.853 -0.775 1.00 92.69 316 ILE A O 1
ATOM 2609 N N . ASN A 1 317 ? 26.362 4.560 -3.005 1.00 92.00 317 ASN A N 1
ATOM 2610 C CA . ASN A 1 317 ? 26.296 3.105 -2.962 1.00 92.00 317 ASN A CA 1
ATOM 2611 C C . ASN A 1 317 ? 27.140 2.477 -4.085 1.00 92.00 317 ASN A C 1
ATOM 2613 O O . ASN A 1 317 ? 26.575 2.124 -5.129 1.00 92.00 317 ASN A O 1
ATOM 2617 N N . PRO A 1 318 ? 28.478 2.417 -3.929 1.00 93.75 318 PRO A N 1
ATOM 2618 C CA . PRO A 1 318 ? 29.362 1.715 -4.850 1.00 93.75 318 PRO A CA 1
ATOM 2619 C C . PRO A 1 318 ? 29.303 0.201 -4.643 1.00 93.75 318 PRO A C 1
ATOM 2621 O O . PRO A 1 318 ? 29.170 -0.281 -3.519 1.00 93.75 318 PRO A O 1
ATOM 2624 N N . TYR A 1 319 ? 29.457 -0.532 -5.739 1.00 89.38 319 TYR A N 1
ATOM 2625 C CA . TYR A 1 319 ? 29.540 -1.983 -5.794 1.00 89.38 319 TYR A CA 1
ATOM 2626 C C . TYR A 1 319 ? 30.705 -2.393 -6.687 1.00 89.38 319 TYR A C 1
ATOM 2628 O O . TYR A 1 319 ? 30.762 -2.019 -7.861 1.00 89.38 319 TYR A O 1
ATOM 2636 N N . PHE A 1 320 ? 31.583 -3.215 -6.131 1.00 90.00 320 PHE A N 1
ATOM 2637 C CA . PHE A 1 320 ? 32.733 -3.799 -6.800 1.00 90.00 320 PHE A CA 1
ATOM 2638 C C . PHE A 1 320 ? 32.451 -5.275 -7.040 1.00 90.00 320 PHE A C 1
ATOM 2640 O O . PHE A 1 320 ? 32.062 -6.002 -6.123 1.00 90.00 320 PHE A O 1
ATOM 2647 N N . SER A 1 321 ? 32.591 -5.699 -8.286 1.00 85.75 321 SER A N 1
ATOM 2648 C CA . SER A 1 321 ? 32.467 -7.094 -8.688 1.00 85.75 321 SER A CA 1
ATOM 2649 C C . SER A 1 321 ? 33.811 -7.814 -8.593 1.00 85.75 321 SER A C 1
ATOM 2651 O O . SER A 1 321 ? 34.861 -7.212 -8.796 1.00 85.75 321 SER A O 1
ATOM 2653 N N . PHE A 1 322 ? 33.766 -9.129 -8.375 1.00 84.06 322 PHE A N 1
ATOM 2654 C CA . PHE A 1 322 ? 34.944 -9.999 -8.480 1.00 84.06 322 PHE A CA 1
ATOM 2655 C C . PHE A 1 322 ? 35.387 -10.299 -9.926 1.00 84.06 322 PHE A C 1
ATOM 2657 O O . PHE A 1 322 ? 36.440 -10.891 -10.123 1.00 84.06 322 PHE A O 1
ATOM 2664 N N . LYS A 1 323 ? 34.607 -9.889 -10.932 1.00 79.94 323 LYS A N 1
ATOM 2665 C CA . LYS A 1 323 ? 34.884 -10.029 -12.371 1.00 79.94 323 LYS A CA 1
ATOM 2666 C C . LYS A 1 323 ? 35.282 -8.691 -13.026 1.00 79.94 323 LYS A C 1
ATOM 2668 O O . LYS A 1 323 ? 35.018 -8.484 -14.200 1.00 79.94 323 LYS A O 1
ATOM 2673 N N . ASN A 1 324 ? 35.896 -7.774 -12.267 1.00 69.62 324 ASN A N 1
ATOM 2674 C CA . ASN A 1 324 ? 36.348 -6.445 -12.724 1.00 69.62 324 ASN A CA 1
ATOM 2675 C C . ASN A 1 324 ? 35.246 -5.483 -13.218 1.00 69.62 324 ASN A C 1
ATOM 2677 O O . ASN A 1 324 ? 35.507 -4.583 -14.013 1.00 69.62 324 ASN A O 1
ATOM 2681 N N . ASP A 1 325 ? 34.036 -5.596 -12.667 1.00 78.12 325 ASP A N 1
ATOM 2682 C CA . ASP A 1 325 ? 32.933 -4.667 -12.941 1.00 78.12 325 ASP A CA 1
ATOM 2683 C C . ASP A 1 325 ? 32.692 -3.657 -11.804 1.00 78.12 325 ASP A C 1
ATOM 2685 O O . ASP A 1 325 ? 32.896 -3.936 -10.615 1.00 78.12 325 ASP A O 1
ATOM 2689 N N . PHE A 1 326 ? 32.169 -2.479 -12.163 1.00 85.56 326 PHE A N 1
ATOM 2690 C CA . PHE A 1 326 ? 31.831 -1.418 -11.212 1.00 85.56 326 PHE A CA 1
ATOM 2691 C C . PHE A 1 326 ? 30.445 -0.826 -11.472 1.00 85.56 326 PHE A C 1
ATOM 2693 O O . PHE A 1 326 ? 30.218 -0.136 -12.475 1.00 85.56 326 PHE A O 1
ATOM 2700 N N . ASN A 1 327 ? 29.557 -1.026 -10.497 1.00 87.75 327 ASN A N 1
ATOM 2701 C CA . ASN A 1 327 ? 28.219 -0.450 -10.457 1.00 87.75 327 ASN A CA 1
ATOM 2702 C C . ASN A 1 327 ? 28.129 0.541 -9.311 1.00 87.75 327 ASN A C 1
ATOM 2704 O O . ASN A 1 327 ? 28.635 0.286 -8.222 1.00 87.75 327 ASN A O 1
ATOM 2708 N N . TRP A 1 328 ? 27.410 1.641 -9.494 1.00 90.50 328 TRP A N 1
ATOM 2709 C CA . TRP A 1 328 ? 27.189 2.552 -8.380 1.00 90.50 328 TRP A CA 1
ATOM 2710 C C . TRP A 1 328 ? 25.990 3.456 -8.589 1.00 90.50 328 TRP A C 1
ATOM 2712 O O . TRP A 1 328 ? 25.492 3.673 -9.694 1.00 90.50 328 TRP A O 1
ATOM 2722 N N . SER A 1 329 ? 25.514 3.996 -7.478 1.00 91.56 329 SER A N 1
ATOM 2723 C CA . SER A 1 329 ? 24.478 5.015 -7.485 1.00 91.56 329 SER A CA 1
ATOM 2724 C C . SER A 1 329 ? 24.747 6.049 -6.412 1.00 91.56 329 SER A C 1
ATOM 2726 O O . SER A 1 329 ? 25.301 5.742 -5.354 1.00 91.56 329 SER A O 1
ATOM 2728 N N . MET A 1 330 ? 24.343 7.280 -6.695 1.00 94.19 330 MET A N 1
ATOM 2729 C CA . MET A 1 330 ? 24.353 8.356 -5.722 1.00 94.19 330 MET A CA 1
ATOM 2730 C C . MET A 1 330 ? 23.105 9.211 -5.883 1.00 94.19 330 MET A C 1
ATOM 2732 O O . MET A 1 330 ? 22.498 9.283 -6.956 1.00 94.19 330 MET A O 1
ATOM 2736 N N . GLY A 1 331 ? 22.763 9.938 -4.833 1.00 93.62 331 GLY A N 1
ATOM 2737 C CA . GLY A 1 331 ? 21.781 10.996 -4.947 1.00 93.62 331 GLY A CA 1
ATOM 2738 C C . GLY A 1 331 ? 21.864 11.973 -3.805 1.00 93.62 331 GLY A C 1
ATOM 2739 O O . GLY A 1 331 ? 22.284 11.634 -2.702 1.00 93.62 331 GLY A O 1
ATOM 2740 N N . ILE A 1 332 ? 21.470 13.198 -4.111 1.00 94.00 332 ILE A N 1
ATOM 2741 C CA . ILE A 1 332 ? 21.531 14.348 -3.226 1.00 94.00 332 ILE A CA 1
ATOM 2742 C C . ILE A 1 332 ? 20.202 15.095 -3.334 1.00 94.00 332 ILE A C 1
ATOM 2744 O O . ILE A 1 332 ? 19.662 15.238 -4.428 1.00 94.00 332 ILE A O 1
ATOM 2748 N N . MET A 1 333 ? 19.664 15.575 -2.213 1.00 93.69 333 MET A N 1
ATOM 2749 C CA . MET A 1 333 ? 18.412 16.332 -2.152 1.00 93.69 333 MET A CA 1
ATOM 2750 C C . MET A 1 333 ? 18.478 17.386 -1.048 1.00 93.69 333 MET A C 1
ATOM 2752 O O . MET A 1 333 ? 18.905 17.098 0.072 1.00 93.69 333 MET A O 1
ATOM 2756 N N . LYS A 1 334 ? 17.973 18.589 -1.325 1.00 93.56 334 LYS A N 1
ATOM 2757 C CA . LYS A 1 334 ? 17.894 19.679 -0.344 1.00 93.56 334 LYS A CA 1
ATOM 2758 C C . LYS A 1 334 ? 16.472 20.242 -0.278 1.00 93.56 334 LYS A C 1
ATOM 2760 O O . LYS A 1 334 ? 16.051 20.888 -1.231 1.00 93.56 334 LYS A O 1
ATOM 2765 N N . PRO A 1 335 ? 15.703 20.014 0.801 1.00 92.94 335 PRO A N 1
ATOM 2766 C CA . PRO A 1 335 ? 14.371 20.591 0.929 1.00 92.94 335 PRO A CA 1
ATOM 2767 C C . PRO A 1 335 ? 14.406 22.056 1.389 1.00 92.94 335 PRO A C 1
ATOM 2769 O O . PRO A 1 335 ? 15.082 22.408 2.353 1.00 92.94 335 PRO A O 1
ATOM 2772 N N . PHE A 1 336 ? 13.581 22.888 0.767 1.00 94.19 336 PHE A N 1
ATOM 2773 C CA . PHE A 1 336 ? 13.299 24.270 1.143 1.00 94.19 336 PHE A CA 1
ATOM 2774 C C . PHE A 1 336 ? 11.821 24.381 1.506 1.00 94.19 336 PHE A C 1
ATOM 2776 O O . PHE A 1 336 ? 10.964 24.054 0.690 1.00 94.19 336 PHE A O 1
ATOM 2783 N N . TYR A 1 337 ? 11.505 24.813 2.726 1.00 93.06 337 TYR A N 1
ATOM 2784 C CA . TYR A 1 337 ? 10.121 24.964 3.180 1.00 93.06 337 TYR A CA 1
ATOM 2785 C C . TYR A 1 337 ? 9.642 26.391 2.941 1.00 93.06 337 TYR A C 1
ATOM 2787 O O . TYR A 1 337 ? 10.297 27.342 3.364 1.00 93.06 337 TYR A O 1
ATOM 2795 N N . VAL A 1 338 ? 8.484 26.531 2.302 1.00 92.88 338 VAL A N 1
ATOM 2796 C CA . VAL A 1 338 ? 7.898 27.833 1.967 1.00 92.88 338 VAL A CA 1
ATOM 2797 C C . VAL A 1 338 ? 6.720 28.086 2.904 1.00 92.88 338 VAL A C 1
ATOM 2799 O O . VAL A 1 338 ? 5.784 27.288 2.980 1.00 92.88 338 VAL A O 1
ATOM 2802 N N . LYS A 1 339 ? 6.773 29.184 3.664 1.00 92.00 339 LYS A N 1
ATOM 2803 C CA . LYS A 1 339 ? 5.682 29.591 4.563 1.00 92.00 339 LYS A CA 1
ATOM 2804 C C . LYS A 1 339 ? 4.592 30.317 3.768 1.00 92.00 339 LYS A C 1
ATOM 2806 O O . LYS A 1 339 ? 4.890 31.004 2.802 1.00 92.00 339 LYS A O 1
ATOM 2811 N N . ASN A 1 340 ? 3.335 30.164 4.188 1.00 86.12 340 ASN A N 1
ATOM 2812 C CA . ASN A 1 340 ? 2.168 30.894 3.666 1.00 86.12 340 ASN A CA 1
ATOM 2813 C C . ASN A 1 340 ? 1.903 30.788 2.147 1.00 86.12 340 ASN A C 1
ATOM 2815 O O . ASN A 1 340 ? 1.145 31.584 1.609 1.00 86.12 340 ASN A O 1
ATOM 2819 N N . SER A 1 341 ? 2.434 29.771 1.461 1.00 92.94 341 SER A N 1
ATOM 2820 C CA . SER A 1 341 ? 2.180 29.525 0.032 1.00 92.94 341 SER A CA 1
ATOM 2821 C C . SER A 1 341 ? 1.320 28.272 -0.199 1.00 92.94 341 SER A C 1
ATOM 2823 O O . SER A 1 341 ? 1.089 27.466 0.710 1.00 92.94 341 SER A O 1
ATOM 2825 N N . TRP A 1 342 ? 0.790 28.112 -1.414 1.00 92.25 342 TRP A N 1
ATOM 2826 C CA . TRP A 1 342 ? 0.149 26.876 -1.881 1.00 92.25 342 TRP A CA 1
ATOM 2827 C C . TRP A 1 342 ? 1.178 25.753 -2.111 1.00 92.25 342 TRP A C 1
ATOM 2829 O O . TRP A 1 342 ? 0.847 24.573 -1.948 1.00 92.25 342 TRP A O 1
ATOM 2839 N N . VAL A 1 343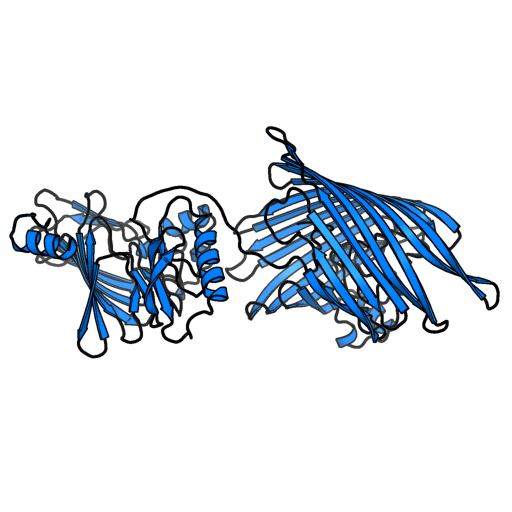 ? 2.434 26.127 -2.382 1.00 95.12 343 VAL A N 1
ATOM 2840 C CA . VAL A 1 343 ? 3.614 25.258 -2.316 1.00 95.12 343 VAL A CA 1
ATOM 2841 C C . VAL A 1 343 ? 4.138 25.267 -0.882 1.00 95.12 343 VAL A C 1
ATOM 2843 O O . VAL A 1 343 ? 4.455 26.314 -0.333 1.00 95.12 343 VAL A O 1
ATOM 2846 N N . SER A 1 344 ? 4.227 24.098 -0.258 1.00 94.12 344 SER A N 1
ATOM 2847 C CA . SER A 1 344 ? 4.729 23.937 1.116 1.00 94.12 344 SER A CA 1
ATOM 2848 C C . SER A 1 344 ? 6.226 23.631 1.179 1.00 94.12 344 SER A C 1
ATOM 2850 O O . SER A 1 344 ? 6.887 23.953 2.170 1.00 94.12 344 SER A O 1
ATOM 2852 N N . GLN A 1 345 ? 6.774 23.007 0.133 1.00 94.56 345 GLN A N 1
ATOM 2853 C CA . GLN A 1 345 ? 8.183 22.641 0.068 1.00 94.56 345 GLN A CA 1
ATOM 2854 C C . GLN A 1 345 ? 8.647 22.489 -1.383 1.00 94.56 345 GLN A C 1
ATOM 2856 O O . GLN A 1 345 ? 7.948 21.900 -2.203 1.00 94.56 345 GLN A O 1
ATOM 2861 N N . ILE A 1 346 ? 9.855 22.967 -1.665 1.00 96.38 346 ILE A N 1
ATOM 2862 C CA . ILE A 1 346 ? 10.585 22.790 -2.923 1.00 96.38 346 ILE A CA 1
ATOM 2863 C C . ILE A 1 346 ? 11.791 21.902 -2.618 1.00 96.38 346 ILE A C 1
ATOM 2865 O O . ILE A 1 346 ? 12.440 22.069 -1.592 1.00 96.38 346 ILE A O 1
ATOM 2869 N N . SER A 1 347 ? 12.076 20.892 -3.425 1.00 95.56 347 SER A N 1
ATOM 2870 C CA . SER A 1 347 ? 13.161 19.936 -3.172 1.00 95.56 347 SER A CA 1
ATOM 2871 C C . SER A 1 347 ? 13.908 19.646 -4.465 1.00 95.56 347 SER A C 1
ATOM 2873 O O . SER A 1 347 ? 13.551 18.696 -5.164 1.00 95.56 347 SER A O 1
ATOM 2875 N N . PRO A 1 348 ? 14.909 20.473 -4.818 1.00 96.69 348 PRO A N 1
ATOM 2876 C CA . PRO A 1 348 ? 15.879 20.102 -5.829 1.00 96.69 348 PRO A CA 1
ATOM 2877 C C . PRO A 1 348 ? 16.637 18.849 -5.399 1.00 96.69 348 PRO A C 1
ATOM 2879 O O . PRO A 1 348 ? 16.973 18.648 -4.223 1.00 96.69 348 PRO A O 1
ATOM 2882 N N . GLN A 1 349 ? 16.894 18.017 -6.390 1.00 95.50 349 GLN A N 1
ATOM 2883 C CA . GLN A 1 349 ? 17.511 16.720 -6.267 1.00 95.50 349 GLN A CA 1
ATOM 2884 C C . GLN A 1 349 ? 18.377 16.460 -7.495 1.00 95.50 349 GLN A C 1
ATOM 2886 O O . GLN A 1 349 ? 18.029 16.850 -8.604 1.00 95.50 349 GLN A O 1
ATOM 2891 N N . ILE A 1 350 ? 19.477 15.747 -7.299 1.00 96.44 350 ILE A N 1
ATOM 2892 C CA . ILE A 1 350 ? 20.262 15.161 -8.379 1.00 96.44 350 ILE A CA 1
ATOM 2893 C C . ILE A 1 350 ? 20.516 13.696 -8.056 1.00 96.44 350 ILE A C 1
ATOM 2895 O O . ILE A 1 350 ? 20.769 13.339 -6.904 1.00 96.44 350 ILE A O 1
ATOM 2899 N N . THR A 1 351 ? 20.401 12.836 -9.060 1.00 95.31 351 THR A N 1
ATOM 2900 C CA . THR A 1 351 ? 20.706 11.408 -8.936 1.00 95.31 351 THR A CA 1
ATOM 2901 C C . THR A 1 351 ? 21.611 10.956 -10.061 1.00 95.31 351 THR A C 1
ATOM 2903 O O . THR A 1 351 ? 21.504 11.446 -11.184 1.00 95.31 351 THR A O 1
ATOM 2906 N N . TYR A 1 352 ? 22.490 10.015 -9.740 1.00 96.00 352 TYR A N 1
ATOM 2907 C CA . TYR A 1 352 ? 23.360 9.336 -10.684 1.00 96.00 352 TYR A CA 1
ATOM 2908 C C . TYR A 1 352 ? 23.197 7.827 -10.513 1.00 96.00 352 TYR A C 1
ATOM 2910 O O . TYR A 1 352 ? 23.173 7.325 -9.383 1.00 96.00 352 TYR A O 1
ATOM 2918 N N . ARG A 1 353 ? 23.127 7.094 -11.622 1.00 93.06 353 ARG A N 1
ATOM 2919 C CA . ARG A 1 353 ? 23.167 5.629 -11.645 1.00 93.06 353 ARG A CA 1
ATOM 2920 C C . ARG A 1 353 ? 24.092 5.161 -12.765 1.00 93.06 353 ARG A C 1
ATOM 2922 O O . ARG A 1 353 ? 23.987 5.668 -13.879 1.00 93.06 353 ARG A O 1
ATOM 2929 N N . LYS A 1 354 ? 24.931 4.169 -12.470 1.00 93.19 354 LYS A N 1
ATOM 2930 C CA . LYS A 1 354 ? 25.635 3.351 -13.458 1.00 93.19 354 LYS A CA 1
ATOM 2931 C C . LYS A 1 354 ? 25.407 1.883 -13.136 1.00 93.19 354 LYS A C 1
ATOM 2933 O O . LYS A 1 354 ? 25.785 1.439 -12.048 1.00 93.19 354 LYS A O 1
ATOM 2938 N N . TYR A 1 355 ? 24.800 1.160 -14.070 1.00 88.81 355 TYR A N 1
ATOM 2939 C CA . TYR A 1 355 ? 24.564 -0.276 -13.950 1.00 88.81 355 TYR A CA 1
ATOM 2940 C C . TYR A 1 355 ? 24.742 -0.979 -15.297 1.00 88.81 355 TYR A C 1
ATOM 2942 O O . TYR A 1 355 ? 24.544 -0.374 -16.351 1.00 88.81 355 TYR A O 1
ATOM 2950 N N . HIS A 1 356 ? 25.074 -2.267 -15.254 1.00 87.00 356 HIS A N 1
ATOM 2951 C CA . HIS A 1 356 ? 24.941 -3.144 -16.415 1.00 87.00 356 HIS A CA 1
ATOM 2952 C C . HIS A 1 356 ? 23.470 -3.357 -16.759 1.00 87.00 356 HIS A C 1
ATOM 2954 O O . HIS A 1 356 ? 22.615 -3.435 -15.870 1.00 87.00 356 HIS A O 1
ATOM 2960 N N . TYR A 1 357 ? 23.181 -3.446 -18.052 1.00 85.19 357 TYR A N 1
ATOM 2961 C CA . TYR A 1 357 ? 21.833 -3.731 -18.533 1.00 85.19 357 TYR A CA 1
ATOM 2962 C C . TYR A 1 357 ? 21.763 -4.940 -19.470 1.00 85.19 357 TYR A C 1
ATOM 2964 O O . TYR A 1 357 ? 20.669 -5.478 -19.634 1.00 85.19 357 TYR A O 1
ATOM 2972 N N . TYR A 1 358 ? 22.891 -5.359 -20.052 1.00 84.19 358 TYR A N 1
ATOM 2973 C CA . TYR A 1 358 ? 22.993 -6.487 -20.976 1.00 84.19 358 TYR A CA 1
ATOM 2974 C C . TYR A 1 358 ? 24.375 -7.146 -20.877 1.00 84.19 358 TYR A C 1
ATOM 2976 O O . TYR A 1 358 ? 25.373 -6.449 -20.677 1.00 84.19 358 TYR A O 1
ATOM 2984 N N . THR A 1 359 ? 24.416 -8.464 -21.051 1.00 80.88 359 THR A N 1
ATOM 2985 C CA . THR A 1 359 ? 25.629 -9.287 -21.088 1.00 80.88 359 THR A CA 1
ATOM 2986 C C . THR A 1 359 ? 25.607 -10.153 -22.344 1.00 80.88 359 THR A C 1
ATOM 2988 O O . THR A 1 359 ? 24.604 -10.811 -22.620 1.00 80.88 359 THR A O 1
ATOM 2991 N N . ASN A 1 360 ? 26.711 -10.162 -23.090 1.00 82.50 360 ASN A N 1
ATOM 2992 C CA . ASN A 1 360 ? 26.954 -11.101 -24.178 1.00 82.50 360 ASN A CA 1
ATOM 2993 C C . ASN A 1 360 ? 27.952 -12.162 -23.698 1.00 82.50 360 ASN A C 1
ATOM 2995 O O . ASN A 1 360 ? 29.130 -11.866 -23.521 1.00 82.50 360 ASN A O 1
ATOM 2999 N N . ASP A 1 361 ? 27.459 -13.385 -23.499 1.00 77.06 361 ASP A N 1
ATOM 3000 C CA . ASP A 1 361 ? 28.266 -14.512 -23.018 1.00 77.06 361 ASP A CA 1
ATOM 3001 C C . ASP A 1 361 ? 29.175 -15.102 -24.117 1.00 77.06 361 ASP A C 1
ATOM 3003 O O . ASP A 1 361 ? 30.192 -15.710 -23.801 1.00 77.06 361 ASP A O 1
ATOM 3007 N N . ILE A 1 362 ? 28.812 -14.954 -25.399 1.00 83.12 362 ILE A N 1
ATOM 3008 C CA . ILE A 1 362 ? 29.566 -15.527 -26.531 1.00 83.12 362 ILE A CA 1
ATOM 3009 C C . ILE A 1 362 ? 30.883 -14.773 -26.717 1.00 83.12 362 ILE A C 1
ATOM 3011 O O . ILE A 1 362 ? 31.930 -15.384 -26.909 1.00 83.12 362 ILE A O 1
ATOM 3015 N N . ASP A 1 363 ? 30.810 -13.449 -26.625 1.00 83.94 363 ASP A N 1
ATOM 3016 C CA . ASP A 1 363 ? 31.932 -12.542 -26.865 1.00 83.94 363 ASP A CA 1
ATOM 3017 C C . ASP A 1 363 ? 32.517 -11.942 -25.567 1.00 83.94 363 ASP A C 1
ATOM 3019 O O . ASP A 1 363 ? 33.343 -11.034 -25.627 1.00 83.94 363 ASP A O 1
ATOM 3023 N N . ASP A 1 364 ? 32.057 -12.420 -24.405 1.00 84.25 364 ASP A N 1
ATOM 3024 C CA . ASP A 1 364 ? 32.490 -12.032 -23.052 1.00 84.25 364 ASP A CA 1
ATOM 3025 C C . ASP A 1 364 ? 32.533 -10.509 -22.803 1.00 84.25 364 ASP A C 1
ATOM 3027 O O . ASP A 1 364 ? 33.548 -9.937 -22.397 1.00 84.25 364 ASP A O 1
ATOM 3031 N N . TYR A 1 365 ? 31.412 -9.817 -23.047 1.00 84.44 365 TYR A N 1
ATOM 3032 C CA . TYR A 1 365 ? 31.295 -8.388 -22.729 1.00 84.44 365 TYR A CA 1
ATOM 3033 C C . TYR A 1 365 ? 29.985 -7.999 -22.043 1.00 84.44 365 TYR A C 1
ATOM 3035 O O . TYR A 1 365 ? 28.927 -8.599 -22.233 1.00 84.44 365 TYR A O 1
ATOM 3043 N N . ASN A 1 366 ? 30.048 -6.898 -21.288 1.00 85.25 366 ASN A N 1
ATOM 3044 C CA . ASN A 1 366 ? 28.908 -6.283 -20.615 1.00 85.25 366 ASN A CA 1
ATOM 3045 C C . ASN A 1 366 ? 28.645 -4.879 -21.162 1.00 85.25 366 ASN A C 1
ATOM 3047 O O . ASN A 1 366 ? 29.560 -4.065 -21.281 1.00 85.25 366 ASN A O 1
ATOM 3051 N N . LEU A 1 367 ? 27.375 -4.556 -21.404 1.00 88.69 367 LEU A N 1
ATOM 3052 C CA . LEU A 1 367 ? 26.945 -3.199 -21.729 1.00 88.69 367 LEU A CA 1
ATOM 3053 C C . LEU A 1 367 ? 26.386 -2.513 -20.488 1.00 88.69 367 LEU A C 1
ATOM 3055 O O . LEU A 1 367 ? 25.606 -3.081 -19.711 1.00 88.69 367 LEU A O 1
ATOM 3059 N N . SER A 1 368 ? 26.794 -1.263 -20.301 1.00 91.50 368 SER A N 1
ATOM 3060 C CA . SER A 1 368 ? 26.399 -0.439 -19.166 1.00 91.50 368 SER A CA 1
ATOM 3061 C C . SER A 1 368 ? 25.709 0.845 -19.605 1.00 91.50 368 SER A C 1
ATOM 3063 O O . SER A 1 368 ? 25.821 1.279 -20.750 1.00 91.50 368 SER A O 1
ATOM 3065 N N . TYR A 1 369 ? 24.959 1.448 -18.689 1.00 93.31 369 TYR A N 1
ATOM 3066 C CA . TYR A 1 369 ? 24.376 2.765 -18.902 1.00 93.31 369 TYR A CA 1
ATOM 3067 C C . TYR A 1 369 ? 24.789 3.724 -17.795 1.00 93.31 369 TYR A C 1
ATOM 3069 O O . TYR A 1 369 ? 25.051 3.318 -16.661 1.00 93.31 369 TYR A O 1
ATOM 3077 N N . HIS A 1 370 ? 24.761 5.009 -18.118 1.00 96.44 370 HIS A N 1
ATOM 3078 C CA . HIS A 1 370 ? 24.867 6.112 -17.179 1.00 96.44 370 HIS A CA 1
ATOM 3079 C C . HIS A 1 370 ? 23.572 6.916 -17.211 1.00 96.44 370 HIS A C 1
ATOM 3081 O O . HIS A 1 370 ? 23.105 7.287 -18.281 1.00 96.44 370 HIS A O 1
ATOM 3087 N N . ARG A 1 371 ? 22.994 7.216 -16.047 1.00 96.25 371 ARG A N 1
ATOM 3088 C CA . ARG A 1 371 ? 21.805 8.072 -15.921 1.00 96.25 371 ARG A CA 1
ATOM 3089 C C . ARG A 1 371 ? 22.082 9.189 -14.932 1.00 96.25 371 ARG A C 1
ATOM 3091 O O . ARG A 1 371 ? 22.260 8.916 -13.745 1.00 96.25 371 ARG A O 1
ATOM 3098 N N . ILE A 1 372 ? 22.060 10.430 -15.407 1.00 97.62 372 ILE A N 1
ATOM 3099 C CA . ILE A 1 372 ? 22.147 11.644 -14.588 1.00 97.62 372 ILE A CA 1
ATOM 3100 C C . ILE A 1 372 ? 20.790 12.321 -14.621 1.00 97.62 372 ILE A C 1
ATOM 3102 O O . ILE A 1 372 ? 20.285 12.644 -15.690 1.00 97.62 372 ILE A O 1
ATOM 3106 N N . SER A 1 373 ? 20.196 12.544 -13.456 1.00 97.06 373 SER A N 1
ATOM 3107 C CA . SER A 1 373 ? 18.837 13.056 -13.373 1.00 97.06 373 SER A CA 1
ATOM 3108 C C . SER A 1 373 ? 18.698 14.151 -12.317 1.00 97.06 373 SER A C 1
ATOM 3110 O O . SER A 1 373 ? 18.524 13.846 -11.126 1.00 97.06 373 SER A O 1
ATOM 3112 N N . PRO A 1 374 ? 18.817 15.429 -12.726 1.00 97.31 374 PRO A N 1
ATOM 3113 C CA . PRO A 1 374 ? 18.344 16.550 -11.933 1.00 97.31 374 PRO A CA 1
ATOM 3114 C C . PRO A 1 374 ? 16.809 16.601 -11.920 1.00 97.31 374 PRO A C 1
ATOM 3116 O O . PRO A 1 374 ? 16.129 16.393 -12.926 1.00 97.31 374 PRO A O 1
ATOM 3119 N N . ARG A 1 375 ? 16.252 16.903 -10.751 1.00 96.75 375 ARG A N 1
ATOM 3120 C CA . ARG A 1 375 ? 14.813 16.929 -10.497 1.00 96.75 375 ARG A CA 1
ATOM 3121 C C . ARG A 1 375 ? 14.468 18.038 -9.516 1.00 96.75 375 ARG A C 1
ATOM 3123 O O . ARG A 1 375 ? 15.210 18.287 -8.572 1.00 96.75 375 ARG A O 1
ATOM 3130 N N . VAL A 1 376 ? 13.298 18.641 -9.675 1.00 97.12 376 VAL A N 1
ATOM 3131 C CA . VAL A 1 376 ? 12.698 19.521 -8.667 1.00 97.12 376 VAL A CA 1
ATOM 3132 C C . VAL A 1 376 ? 11.341 18.964 -8.262 1.00 97.12 376 VAL A C 1
ATOM 3134 O O . VAL A 1 376 ? 10.445 18.829 -9.092 1.00 97.12 376 VAL A O 1
ATOM 3137 N N . LYS A 1 377 ? 11.183 18.646 -6.973 1.00 95.81 377 LYS A N 1
ATOM 3138 C CA . LYS A 1 377 ? 9.908 18.229 -6.375 1.00 95.81 377 LYS A CA 1
ATOM 3139 C C . LYS A 1 377 ? 9.245 19.390 -5.643 1.00 95.81 377 LYS A C 1
ATOM 3141 O O . LYS A 1 377 ? 9.836 19.978 -4.741 1.00 95.81 377 LYS A O 1
ATOM 3146 N N . LEU A 1 378 ? 8.005 19.685 -6.004 1.00 96.31 378 LEU A N 1
ATOM 3147 C CA . LEU A 1 378 ? 7.148 20.693 -5.393 1.00 96.31 378 LEU A CA 1
ATOM 3148 C C . LEU A 1 378 ? 6.062 19.981 -4.583 1.00 96.31 378 LEU A C 1
ATOM 3150 O O . LEU A 1 378 ? 5.142 19.395 -5.148 1.00 96.31 378 LEU A O 1
ATOM 3154 N N . ASN A 1 379 ? 6.143 20.034 -3.255 1.00 94.94 379 ASN A N 1
ATOM 3155 C CA . ASN A 1 379 ? 5.078 19.535 -2.388 1.00 94.94 379 ASN A CA 1
ATOM 3156 C C . ASN A 1 379 ? 4.048 20.636 -2.171 1.00 94.94 379 ASN A C 1
ATOM 3158 O O . ASN A 1 379 ? 4.332 21.662 -1.544 1.00 94.94 379 ASN A O 1
ATOM 3162 N N . LEU A 1 380 ? 2.834 20.401 -2.640 1.00 94.88 380 LEU A N 1
ATOM 3163 C CA . LEU A 1 380 ? 1.699 21.291 -2.463 1.00 94.88 380 LEU A CA 1
ATOM 3164 C C . LEU A 1 380 ? 0.933 20.907 -1.189 1.00 94.88 380 LEU A C 1
ATOM 3166 O O . LEU A 1 380 ? 1.094 19.817 -0.631 1.00 94.88 380 LEU A O 1
ATOM 3170 N N . LYS A 1 381 ? 0.062 21.800 -0.716 1.00 89.56 381 LYS A N 1
ATOM 3171 C CA . LYS A 1 381 ? -0.863 21.475 0.384 1.00 89.56 381 LYS A CA 1
ATOM 3172 C C . LYS A 1 381 ? -1.752 20.267 0.027 1.00 89.56 381 LYS A C 1
ATOM 3174 O O . LYS A 1 381 ? -2.018 19.995 -1.141 1.00 89.56 381 LYS A O 1
ATOM 3179 N N . LYS A 1 382 ? -2.273 19.580 1.055 1.00 87.19 382 LYS A N 1
ATOM 3180 C CA . LYS A 1 382 ? -3.218 18.445 0.934 1.00 87.19 382 LYS A CA 1
ATOM 3181 C C . LYS A 1 382 ? -2.650 17.211 0.204 1.00 87.19 382 LYS A C 1
ATOM 3183 O O . LYS A 1 382 ? -3.357 16.600 -0.589 1.00 87.19 382 LYS A O 1
ATOM 3188 N N . HIS A 1 383 ? -1.396 16.840 0.486 1.00 86.94 383 HIS A N 1
ATOM 3189 C CA . HIS A 1 383 ? -0.755 15.621 -0.049 1.00 86.94 383 HIS A CA 1
ATOM 3190 C C . HIS A 1 383 ? -0.768 15.531 -1.584 1.00 86.94 383 HIS A C 1
ATOM 3192 O O . HIS A 1 383 ? -1.026 14.478 -2.164 1.00 86.94 383 HIS A O 1
ATOM 3198 N N . ARG A 1 384 ? -0.495 16.664 -2.233 1.00 92.94 384 ARG A N 1
ATOM 3199 C CA . ARG A 1 384 ? -0.300 16.772 -3.678 1.00 92.94 384 ARG A CA 1
ATOM 3200 C C . ARG A 1 384 ? 1.154 17.115 -3.940 1.00 92.94 384 ARG A C 1
ATOM 3202 O O . ARG A 1 384 ? 1.733 17.901 -3.189 1.00 92.94 384 ARG A O 1
ATOM 3209 N N . TRP A 1 385 ? 1.742 16.577 -4.994 1.00 94.25 385 TRP A N 1
ATOM 3210 C CA . TRP A 1 385 ? 3.069 17.002 -5.415 1.00 94.25 385 TRP A CA 1
ATOM 3211 C C . TRP A 1 385 ? 3.208 16.997 -6.927 1.00 94.25 385 TRP A C 1
ATOM 3213 O O . TRP A 1 385 ? 2.612 16.186 -7.631 1.00 94.25 385 TRP A O 1
ATOM 3223 N N . VAL A 1 386 ? 4.003 17.946 -7.402 1.00 96.50 386 VAL A N 1
ATOM 3224 C CA . VAL A 1 386 ? 4.433 18.055 -8.791 1.00 96.50 386 VAL A CA 1
ATOM 3225 C C . VAL A 1 386 ? 5.923 17.783 -8.808 1.00 96.50 386 VAL A C 1
ATOM 3227 O O . VAL A 1 386 ? 6.636 18.263 -7.925 1.00 96.50 386 VAL A O 1
ATOM 3230 N N . ASN A 1 387 ? 6.426 17.037 -9.783 1.00 95.62 387 ASN A N 1
ATOM 3231 C CA . ASN A 1 387 ? 7.868 17.026 -9.999 1.00 95.62 387 ASN A CA 1
ATOM 3232 C C . ASN A 1 387 ? 8.214 17.217 -11.466 1.00 95.62 387 ASN A C 1
ATOM 3234 O O . ASN A 1 387 ? 7.509 16.738 -12.349 1.00 95.62 387 ASN A O 1
ATOM 3238 N N . VAL A 1 388 ? 9.316 17.924 -11.669 1.00 97.69 388 VAL A N 1
ATOM 3239 C CA . VAL A 1 388 ? 9.924 18.187 -12.966 1.00 97.69 388 VAL A CA 1
ATOM 3240 C C . VAL A 1 388 ? 11.261 17.465 -12.972 1.00 97.69 388 VAL A C 1
ATOM 3242 O O . VAL A 1 388 ? 12.071 17.677 -12.068 1.00 97.69 388 VAL A O 1
ATOM 3245 N N . GLU A 1 389 ? 11.477 16.588 -13.942 1.00 97.06 389 GLU A N 1
ATOM 3246 C CA . GLU A 1 389 ? 12.720 15.838 -14.120 1.00 97.06 389 GLU A CA 1
ATOM 3247 C C . GLU A 1 389 ? 13.269 16.072 -15.520 1.00 97.06 389 GLU A C 1
ATOM 3249 O O . GLU A 1 389 ? 12.538 16.043 -16.509 1.00 97.06 389 GLU A O 1
ATOM 3254 N N . TYR A 1 390 ? 14.583 16.244 -15.573 1.00 98.19 390 TYR A N 1
ATOM 3255 C CA . TYR A 1 390 ? 15.377 15.968 -16.754 1.00 98.19 390 TYR A CA 1
ATOM 3256 C C . TYR A 1 390 ? 16.246 14.745 -16.447 1.00 98.19 390 TYR A C 1
ATOM 3258 O O . TYR A 1 390 ? 16.755 14.610 -15.331 1.00 98.19 390 TYR A O 1
ATOM 3266 N N . ALA A 1 391 ? 16.408 13.834 -17.399 1.00 97.81 391 ALA A N 1
ATOM 3267 C CA . ALA A 1 391 ? 17.371 12.752 -17.305 1.00 97.81 391 ALA A CA 1
ATOM 3268 C C . ALA A 1 391 ? 18.185 12.656 -18.595 1.00 97.81 391 ALA A C 1
ATOM 3270 O O . ALA A 1 391 ? 17.637 12.515 -19.687 1.00 97.81 391 ALA A O 1
ATOM 3271 N N . TYR A 1 392 ? 19.502 12.720 -18.435 1.00 98.38 392 TYR A N 1
ATOM 3272 C CA . TYR A 1 392 ? 20.474 12.370 -19.456 1.00 98.38 392 TYR A CA 1
ATOM 3273 C C . TYR A 1 392 ? 20.849 10.903 -19.277 1.00 98.38 392 TYR A C 1
ATOM 3275 O O . TYR A 1 392 ? 21.258 10.499 -18.181 1.00 98.38 392 TYR A O 1
ATOM 3283 N N . ILE A 1 393 ? 20.686 10.116 -20.333 1.00 97.62 393 ILE A N 1
ATOM 3284 C CA . ILE A 1 393 ? 20.975 8.684 -20.353 1.00 97.62 393 ILE A CA 1
ATOM 3285 C C . ILE A 1 393 ? 22.033 8.446 -21.425 1.00 97.62 393 ILE A C 1
ATOM 3287 O O . ILE A 1 393 ? 21.842 8.874 -22.555 1.00 97.62 393 ILE A O 1
ATOM 3291 N N . ALA A 1 394 ? 23.133 7.784 -21.081 1.00 97.25 394 ALA A N 1
ATOM 3292 C CA . ALA A 1 394 ? 24.138 7.327 -22.034 1.00 97.25 394 ALA A CA 1
ATOM 3293 C C . ALA A 1 394 ? 24.237 5.802 -21.956 1.00 97.25 394 ALA A C 1
ATOM 3295 O O . ALA A 1 394 ? 24.639 5.268 -20.922 1.00 97.25 394 ALA A O 1
ATOM 3296 N N . GLU A 1 395 ? 23.840 5.113 -23.020 1.00 94.69 395 GLU A N 1
ATOM 3297 C CA . GLU A 1 395 ? 23.888 3.656 -23.153 1.00 94.69 395 GLU A CA 1
ATOM 3298 C C . GLU A 1 395 ? 25.112 3.255 -23.970 1.00 94.69 395 GLU A C 1
ATOM 3300 O O . GLU A 1 395 ? 25.301 3.737 -25.083 1.00 94.69 395 GLU A O 1
ATOM 3305 N N . GLN A 1 396 ? 25.928 2.354 -23.432 1.00 93.31 396 GLN A N 1
ATOM 3306 C CA . GLN A 1 396 ? 27.012 1.733 -24.180 1.00 93.31 396 GLN A CA 1
ATOM 3307 C C . GLN A 1 396 ? 26.431 0.737 -25.188 1.00 93.31 396 GLN A C 1
ATOM 3309 O O . GLN A 1 396 ? 25.614 -0.100 -24.804 1.00 93.31 396 GLN A O 1
ATOM 3314 N N . LEU A 1 397 ? 26.865 0.793 -26.441 1.00 91.06 397 LEU A N 1
ATOM 3315 C CA . LEU A 1 397 ? 26.550 -0.161 -27.501 1.00 91.06 397 LEU A CA 1
ATOM 3316 C C . LEU A 1 397 ? 27.818 -0.867 -27.971 1.00 91.06 397 LEU A C 1
ATOM 3318 O O . LEU A 1 397 ? 28.905 -0.304 -27.867 1.00 91.06 397 LEU A O 1
ATOM 3322 N N . ALA A 1 398 ? 27.659 -2.079 -28.499 1.00 90.31 398 ALA A N 1
ATOM 3323 C CA . ALA A 1 398 ? 28.719 -2.823 -29.165 1.00 90.31 398 ALA A CA 1
ATOM 3324 C C . ALA A 1 398 ? 28.509 -2.786 -30.685 1.00 90.31 398 ALA A C 1
ATOM 3326 O O . ALA A 1 398 ? 27.409 -3.061 -31.166 1.00 90.31 398 ALA A O 1
ATOM 3327 N N . TYR A 1 399 ? 29.574 -2.482 -31.420 1.00 88.19 399 TYR A N 1
ATOM 3328 C CA . TYR A 1 399 ? 29.646 -2.555 -32.875 1.00 88.19 399 TYR A CA 1
ATOM 3329 C C . TYR A 1 399 ? 30.716 -3.567 -33.267 1.00 88.19 399 TYR A C 1
ATOM 3331 O O . TYR A 1 399 ? 31.810 -3.575 -32.700 1.00 88.19 399 TYR A O 1
ATOM 3339 N N . TYR A 1 400 ? 30.394 -4.410 -34.244 1.00 85.31 400 TYR A N 1
ATOM 3340 C CA . TYR A 1 400 ? 31.326 -5.389 -34.788 1.00 85.31 400 TYR A CA 1
ATOM 3341 C C . TYR A 1 400 ? 31.997 -4.798 -36.029 1.00 85.31 400 TYR A C 1
ATOM 3343 O O . TYR A 1 400 ? 31.353 -4.598 -37.058 1.00 85.31 400 TYR A O 1
ATOM 3351 N N . GLU A 1 401 ? 33.295 -4.522 -35.929 1.00 84.00 401 GLU A N 1
ATOM 3352 C CA . GLU A 1 401 ? 34.151 -4.118 -37.048 1.00 84.00 401 GLU A CA 1
ATOM 3353 C C . GLU A 1 401 ? 35.056 -5.317 -37.397 1.00 84.00 401 GLU A C 1
ATOM 3355 O O . GLU A 1 401 ? 36.167 -5.483 -36.887 1.00 84.00 401 GLU A O 1
ATOM 3360 N N . GLY A 1 402 ? 34.535 -6.241 -38.211 1.00 85.38 402 GLY A N 1
ATOM 3361 C CA . GLY A 1 402 ? 35.189 -7.527 -38.478 1.00 85.38 402 GLY A CA 1
ATOM 3362 C C . GLY A 1 402 ? 35.160 -8.447 -37.251 1.00 85.38 402 GLY A C 1
ATOM 3363 O O . GLY A 1 402 ? 34.088 -8.868 -36.827 1.00 85.38 402 GLY A O 1
ATOM 3364 N N . ARG A 1 403 ? 36.335 -8.777 -36.690 1.00 82.94 403 ARG A N 1
ATOM 3365 C CA . ARG A 1 403 ? 36.467 -9.540 -35.426 1.00 82.94 403 ARG A CA 1
ATOM 3366 C C . ARG A 1 403 ? 36.653 -8.649 -34.193 1.00 82.94 403 ARG A C 1
ATOM 3368 O O . ARG A 1 403 ? 36.676 -9.165 -33.081 1.00 82.94 403 ARG A O 1
ATOM 3375 N N . ALA A 1 404 ? 36.836 -7.341 -34.378 1.00 86.50 404 ALA A N 1
ATOM 3376 C CA . ALA A 1 404 ? 37.005 -6.408 -33.274 1.00 86.50 404 ALA A CA 1
ATOM 3377 C C . ALA A 1 404 ? 35.642 -5.912 -32.781 1.00 86.50 404 ALA A C 1
ATOM 3379 O O . ALA A 1 404 ? 34.755 -5.600 -33.578 1.00 86.50 404 ALA A O 1
ATOM 3380 N N . ILE A 1 405 ? 35.501 -5.813 -31.460 1.00 88.44 405 ILE A N 1
ATOM 3381 C CA . ILE A 1 405 ? 34.316 -5.253 -30.812 1.00 88.44 405 ILE A CA 1
ATOM 3382 C C . ILE A 1 405 ? 34.664 -3.845 -30.357 1.00 88.44 405 ILE A C 1
ATOM 3384 O O . ILE A 1 405 ? 35.552 -3.643 -29.525 1.00 88.44 405 ILE A O 1
ATOM 3388 N N . ARG A 1 406 ? 33.956 -2.866 -30.911 1.00 90.94 406 ARG A N 1
ATOM 3389 C CA . ARG A 1 406 ? 34.073 -1.464 -30.530 1.00 90.94 406 ARG A CA 1
ATOM 3390 C C . ARG A 1 406 ? 32.883 -1.068 -29.676 1.00 90.94 406 ARG A C 1
ATOM 3392 O O . ARG A 1 406 ? 31.747 -1.414 -29.985 1.00 90.94 406 ARG A O 1
ATOM 3399 N N . PHE A 1 407 ? 33.146 -0.293 -28.630 1.00 91.94 407 PHE A N 1
ATOM 3400 C CA . PHE A 1 407 ? 32.100 0.255 -27.779 1.00 91.94 407 PHE A CA 1
ATOM 3401 C C . PHE A 1 407 ? 31.924 1.749 -28.026 1.00 91.94 407 PHE A C 1
ATOM 3403 O O . PHE A 1 407 ? 32.908 2.487 -28.054 1.00 91.94 407 PHE A O 1
ATOM 3410 N N . ASP A 1 408 ? 30.677 2.189 -28.160 1.00 92.56 408 ASP A N 1
ATOM 3411 C CA . ASP A 1 408 ? 30.319 3.609 -28.242 1.00 92.56 408 ASP A CA 1
ATOM 3412 C C . ASP A 1 408 ? 29.159 3.923 -27.295 1.00 92.56 408 ASP A C 1
ATOM 3414 O O . ASP A 1 408 ? 28.477 3.013 -26.824 1.00 92.56 408 ASP A O 1
ATOM 3418 N N . TYR A 1 409 ? 28.921 5.201 -27.017 1.00 93.31 409 TYR A N 1
ATOM 3419 C CA . TYR A 1 409 ? 27.810 5.653 -26.191 1.00 93.31 409 TYR A CA 1
ATOM 3420 C C . TYR A 1 409 ? 26.758 6.373 -27.024 1.00 93.31 409 TYR A C 1
ATOM 3422 O O . TYR A 1 409 ? 27.008 7.431 -27.596 1.00 93.31 409 TYR A O 1
ATOM 3430 N N . GLN A 1 410 ? 25.533 5.859 -26.990 1.00 93.31 410 GLN A N 1
ATOM 3431 C CA . GLN A 1 410 ? 24.372 6.595 -27.470 1.00 93.31 410 GLN A CA 1
ATOM 3432 C C . GLN A 1 410 ? 23.733 7.372 -26.330 1.00 93.31 410 GLN A C 1
ATOM 3434 O O . GLN A 1 410 ? 23.438 6.825 -25.265 1.00 93.31 410 GLN A O 1
ATOM 3439 N N . SER A 1 411 ? 23.505 8.662 -26.561 1.00 95.44 411 SER A N 1
ATOM 3440 C CA . SER A 1 411 ? 22.859 9.537 -25.591 1.00 95.44 411 SER A CA 1
ATOM 3441 C C . SER A 1 411 ? 21.358 9.662 -25.848 1.00 95.44 411 SER A C 1
ATOM 3443 O O . SER A 1 411 ? 20.856 9.496 -26.959 1.00 95.44 411 SER A O 1
ATOM 3445 N N . SER A 1 412 ? 20.600 9.905 -24.787 1.00 97.31 412 SER A N 1
ATOM 3446 C CA . SER A 1 412 ? 19.163 10.139 -24.829 1.00 97.31 412 SER A CA 1
ATOM 3447 C C . SER A 1 412 ? 18.765 11.149 -23.758 1.00 97.31 412 SER A C 1
ATOM 3449 O O . SER A 1 412 ? 19.369 11.229 -22.683 1.00 97.31 412 SER A O 1
ATOM 3451 N N . HIS A 1 413 ? 17.724 11.917 -24.057 1.00 98.31 413 HIS A N 1
ATOM 3452 C CA . HIS A 1 413 ? 17.257 13.033 -23.245 1.00 98.31 413 HIS A CA 1
ATOM 3453 C C . HIS A 1 413 ? 15.787 12.836 -22.894 1.00 98.31 413 HIS A C 1
ATOM 3455 O O . HIS A 1 413 ? 14.930 12.776 -23.776 1.00 98.31 413 HIS A O 1
ATOM 3461 N N . LEU A 1 414 ? 15.494 12.760 -21.599 1.00 98.19 414 LEU A N 1
ATOM 3462 C CA . LEU A 1 414 ? 14.157 12.537 -21.063 1.00 98.19 414 LEU A CA 1
ATOM 3463 C C . LEU A 1 414 ? 13.705 13.730 -20.234 1.00 98.19 414 LEU A C 1
ATOM 3465 O O . LEU A 1 414 ? 14.384 14.123 -19.289 1.00 98.19 414 LEU A O 1
ATOM 3469 N N . TYR A 1 415 ? 12.533 14.262 -20.553 1.00 98.50 415 TYR A N 1
ATOM 3470 C CA . TYR A 1 415 ? 11.878 15.335 -19.817 1.00 98.50 415 TYR A CA 1
ATOM 3471 C C . TYR A 1 415 ? 10.558 14.814 -19.271 1.00 98.50 415 TYR A C 1
ATOM 3473 O O . TYR A 1 415 ? 9.783 14.209 -20.012 1.00 98.50 415 TYR A O 1
ATOM 3481 N N . ARG A 1 416 ? 10.289 15.039 -17.985 1.00 97.62 416 ARG A N 1
ATOM 3482 C CA . ARG A 1 416 ? 9.066 14.563 -17.334 1.00 97.62 416 ARG A CA 1
ATOM 3483 C C . ARG A 1 416 ? 8.455 15.604 -16.419 1.00 97.62 416 ARG A C 1
ATOM 3485 O O . ARG A 1 416 ? 9.148 16.253 -15.634 1.00 97.62 416 ARG A O 1
ATOM 3492 N N . LEU A 1 417 ? 7.134 15.684 -16.480 1.00 98.19 417 LEU A N 1
ATOM 3493 C CA . LEU A 1 417 ? 6.291 16.416 -15.554 1.00 98.19 417 LEU A CA 1
ATOM 3494 C C . LEU A 1 417 ? 5.306 15.434 -14.925 1.00 98.19 417 LEU A C 1
ATOM 3496 O O . LEU A 1 417 ? 4.411 14.925 -15.598 1.00 98.19 417 LEU A O 1
ATOM 3500 N N . TRP A 1 418 ? 5.438 15.205 -13.621 1.00 94.94 418 TRP A N 1
ATOM 3501 C CA . TRP A 1 418 ? 4.504 14.370 -12.872 1.00 94.94 418 TRP A CA 1
ATOM 3502 C C . TRP A 1 418 ? 3.581 15.190 -11.998 1.00 94.94 418 TRP A C 1
ATOM 3504 O O . TRP A 1 418 ? 4.008 16.154 -11.361 1.00 94.94 418 TRP A O 1
ATOM 3514 N N . TYR A 1 419 ? 2.358 14.700 -11.872 1.00 96.94 419 TYR A N 1
ATOM 3515 C CA . TYR A 1 419 ? 1.413 15.077 -10.842 1.00 96.94 419 TYR A CA 1
ATOM 3516 C C . TYR A 1 419 ? 1.024 13.837 -10.041 1.00 96.94 419 TYR A C 1
ATOM 3518 O O . TYR A 1 419 ? 0.598 12.831 -10.604 1.00 96.94 419 TYR A O 1
ATOM 3526 N N . ASP A 1 420 ? 1.131 13.914 -8.723 1.00 95.56 420 ASP A N 1
ATOM 3527 C CA . ASP A 1 420 ? 0.657 12.879 -7.812 1.00 95.56 420 ASP A CA 1
ATOM 3528 C C . ASP A 1 420 ? -0.267 13.496 -6.761 1.00 95.56 420 ASP A C 1
ATOM 3530 O O . ASP A 1 420 ? -0.021 14.582 -6.221 1.00 95.56 420 ASP A O 1
ATOM 3534 N N . GLN A 1 421 ? -1.289 12.735 -6.391 1.00 95.75 421 GLN A N 1
ATOM 3535 C CA . GLN A 1 421 ? -2.152 13.032 -5.263 1.00 95.75 421 GLN A CA 1
ATOM 3536 C C . GLN A 1 421 ? -2.475 11.746 -4.508 1.00 95.75 421 GLN A C 1
ATOM 3538 O O . GLN A 1 421 ? -2.827 10.734 -5.110 1.00 95.75 421 GLN A O 1
ATOM 3543 N N . GLU A 1 422 ? -2.388 11.788 -3.180 1.00 94.81 422 GLU A N 1
ATOM 3544 C CA . GLU A 1 422 ? -2.750 10.666 -2.312 1.00 94.81 422 GLU A CA 1
ATOM 3545 C C . GLU A 1 422 ? -3.757 11.133 -1.256 1.00 94.81 422 GLU A C 1
ATOM 3547 O O . GLU A 1 422 ? -3.568 12.162 -0.606 1.00 94.81 422 GLU A O 1
ATOM 3552 N N . LYS A 1 423 ? -4.819 10.353 -1.046 1.00 92.94 423 LYS A N 1
ATOM 3553 C CA . LYS A 1 423 ? -5.716 10.502 0.102 1.00 92.94 423 LYS A CA 1
ATOM 3554 C C . LYS A 1 423 ? -5.680 9.216 0.908 1.00 92.94 423 LYS A C 1
ATOM 3556 O O . LYS A 1 423 ? -5.899 8.135 0.364 1.00 92.94 423 LYS A O 1
ATOM 3561 N N . ARG A 1 424 ? -5.424 9.349 2.209 1.00 89.94 424 ARG A N 1
ATOM 3562 C CA . ARG A 1 424 ? -5.480 8.231 3.149 1.00 89.94 424 ARG A CA 1
ATOM 3563 C C . ARG A 1 424 ? -6.636 8.400 4.118 1.00 89.94 424 ARG A C 1
ATOM 3565 O O . ARG A 1 424 ? -6.781 9.469 4.706 1.00 89.94 424 ARG A O 1
ATOM 3572 N N . ALA A 1 425 ? -7.425 7.350 4.281 1.00 85.44 425 ALA A N 1
ATOM 3573 C CA . ALA A 1 425 ? -8.456 7.226 5.301 1.00 85.44 425 ALA A CA 1
ATOM 3574 C C . ALA A 1 425 ? -8.470 5.781 5.822 1.00 85.44 425 ALA A C 1
ATOM 3576 O O . ALA A 1 425 ? -7.885 4.879 5.224 1.00 85.44 425 ALA A O 1
ATOM 3577 N N . THR A 1 426 ? -9.125 5.534 6.956 1.00 82.31 426 THR A N 1
ATOM 3578 C CA . THR A 1 426 ? -9.104 4.192 7.561 1.00 82.31 426 THR A CA 1
ATOM 3579 C C . THR A 1 426 ? -9.796 3.139 6.695 1.00 82.31 426 THR A C 1
ATOM 3581 O O . THR A 1 426 ? -9.329 2.001 6.622 1.00 82.31 426 THR A O 1
ATOM 3584 N N . LEU A 1 427 ? -10.914 3.506 6.062 1.00 84.62 427 LEU A N 1
ATOM 3585 C CA . LEU A 1 427 ? -11.738 2.586 5.270 1.00 84.62 427 LEU A CA 1
ATOM 3586 C C . LEU A 1 427 ? -11.366 2.566 3.792 1.00 84.62 427 LEU A C 1
ATOM 3588 O O . LEU A 1 427 ? -11.663 1.599 3.097 1.00 84.62 427 LEU A O 1
ATOM 3592 N N . TYR A 1 428 ? -10.729 3.622 3.301 1.00 89.94 428 TYR A N 1
ATOM 3593 C CA . TYR A 1 428 ? -10.334 3.696 1.911 1.00 89.94 428 TYR A CA 1
ATOM 3594 C C . TYR A 1 428 ? -9.086 4.546 1.731 1.00 89.94 428 TYR A C 1
ATOM 3596 O O . TYR A 1 428 ? -8.855 5.515 2.449 1.00 89.94 428 TYR A O 1
ATOM 3604 N N . ASN A 1 429 ? -8.303 4.211 0.719 1.00 94.56 429 ASN A N 1
ATOM 3605 C CA . ASN A 1 429 ? -7.161 4.998 0.289 1.00 94.56 429 ASN A CA 1
ATOM 3606 C C . ASN A 1 429 ? -7.227 5.147 -1.219 1.00 94.56 429 ASN A C 1
ATOM 3608 O O . ASN A 1 429 ? -7.653 4.222 -1.908 1.00 94.56 429 ASN A O 1
ATOM 3612 N N . TRP A 1 430 ? -6.763 6.276 -1.735 1.00 96.19 430 TRP A N 1
ATOM 3613 C CA . TRP A 1 430 ? -6.610 6.421 -3.171 1.00 96.19 430 TRP A CA 1
ATOM 3614 C C . TRP A 1 430 ? -5.375 7.206 -3.547 1.00 96.19 430 TRP A C 1
ATOM 3616 O O . TRP A 1 430 ? -4.888 8.052 -2.790 1.00 96.19 430 TRP A O 1
ATOM 3626 N N . LYS A 1 431 ? -4.871 6.900 -4.737 1.00 96.69 431 LYS A N 1
ATOM 3627 C CA . LYS A 1 431 ? -3.719 7.540 -5.344 1.00 96.69 431 LYS A CA 1
ATOM 3628 C C . LYS A 1 431 ? -4.007 7.827 -6.810 1.00 96.69 431 LYS A C 1
ATOM 3630 O O . LYS A 1 431 ? -4.312 6.914 -7.568 1.00 96.69 431 LYS A O 1
ATOM 3635 N N . LEU A 1 432 ? -3.862 9.085 -7.198 1.00 97.19 432 LEU A N 1
ATOM 3636 C CA . LEU A 1 432 ? -3.826 9.515 -8.588 1.00 97.19 432 LEU A CA 1
ATOM 3637 C C . LEU A 1 432 ? -2.380 9.846 -8.947 1.00 97.19 432 LEU A C 1
ATOM 3639 O O . LEU A 1 432 ? -1.699 10.539 -8.193 1.00 97.19 432 LEU A O 1
ATOM 3643 N N . TRP A 1 433 ? -1.931 9.365 -10.095 1.00 95.38 433 TRP A N 1
ATOM 3644 C CA . TRP A 1 433 ? -0.647 9.700 -10.690 1.00 95.38 433 TRP A CA 1
ATOM 3645 C C . TRP A 1 433 ? -0.853 10.013 -12.167 1.00 95.38 433 TRP A C 1
ATOM 3647 O O . TRP A 1 433 ? -1.535 9.266 -12.863 1.00 95.38 433 TRP A O 1
ATOM 3657 N N . ALA A 1 434 ? -0.261 11.098 -12.643 1.00 97.62 434 ALA A N 1
ATOM 3658 C CA . ALA A 1 434 ? -0.230 11.473 -14.045 1.00 97.62 434 ALA A CA 1
ATOM 3659 C C . ALA A 1 434 ? 1.178 11.939 -14.429 1.00 97.62 434 ALA A C 1
ATOM 3661 O O . ALA A 1 434 ? 1.904 12.502 -13.610 1.00 97.62 434 ALA A O 1
ATOM 3662 N N . ASN A 1 435 ? 1.563 11.688 -15.673 1.00 96.25 435 ASN A N 1
ATOM 3663 C CA . ASN A 1 435 ? 2.870 11.979 -16.240 1.00 96.25 435 ASN A CA 1
ATOM 3664 C C . ASN A 1 435 ? 2.694 12.505 -17.660 1.00 96.25 435 ASN A C 1
ATOM 3666 O O . ASN A 1 435 ? 2.026 11.858 -18.466 1.00 96.25 435 ASN A O 1
ATOM 3670 N N . LEU A 1 436 ? 3.337 13.623 -17.963 1.00 98.44 436 LEU A N 1
ATOM 3671 C CA . LEU A 1 436 ? 3.647 14.034 -19.323 1.00 98.44 436 LEU A CA 1
ATOM 3672 C C . LEU A 1 436 ? 5.148 13.862 -19.508 1.00 98.44 436 LEU A C 1
ATOM 3674 O O . LEU A 1 436 ? 5.931 14.402 -18.727 1.00 98.44 436 LEU A O 1
ATOM 3678 N N . GLU A 1 437 ? 5.544 13.135 -20.540 1.00 97.94 437 GLU A N 1
ATOM 3679 C CA . GLU A 1 437 ? 6.949 12.926 -20.842 1.00 97.94 437 GLU A CA 1
ATOM 3680 C C . GLU A 1 437 ? 7.276 13.187 -22.302 1.00 97.94 437 GLU A C 1
ATOM 3682 O O . GLU A 1 437 ? 6.470 12.906 -23.186 1.00 97.94 437 GLU A O 1
ATOM 3687 N N . HIS A 1 438 ? 8.474 13.708 -22.529 1.00 98.50 438 HIS A N 1
ATOM 3688 C CA . HIS A 1 438 ? 9.071 13.888 -23.841 1.00 98.50 438 HIS A CA 1
ATOM 3689 C C . HIS A 1 438 ? 10.439 13.210 -23.847 1.00 98.50 438 HIS A C 1
ATOM 3691 O O . HIS A 1 438 ? 11.242 13.433 -22.936 1.00 98.50 438 HIS A O 1
ATOM 3697 N N . PHE A 1 439 ? 10.704 12.380 -24.848 1.00 98.25 439 PHE A N 1
ATOM 3698 C CA . PHE A 1 439 ? 11.949 11.631 -24.960 1.00 98.25 439 PHE A CA 1
ATOM 3699 C C . PHE A 1 439 ? 12.546 11.812 -26.347 1.00 98.25 439 PHE A C 1
ATOM 3701 O O . PHE A 1 439 ? 11.847 11.646 -27.343 1.00 98.25 439 PHE A O 1
ATOM 3708 N N . ARG A 1 440 ? 13.838 12.139 -26.397 1.00 98.31 440 ARG A N 1
ATOM 3709 C CA . ARG A 1 440 ? 14.635 12.230 -27.625 1.00 98.31 440 ARG A CA 1
ATOM 3710 C C . ARG A 1 440 ? 15.771 11.230 -27.529 1.00 98.31 440 ARG A C 1
ATOM 3712 O O . ARG A 1 440 ? 16.488 11.222 -26.525 1.00 98.31 440 ARG A O 1
ATOM 3719 N N . TYR A 1 441 ? 15.926 10.400 -28.545 1.00 96.62 441 TYR A N 1
ATOM 3720 C CA . TYR A 1 441 ? 16.925 9.342 -28.562 1.00 96.62 441 TYR A CA 1
ATOM 3721 C C . TYR A 1 441 ? 17.415 9.081 -29.980 1.00 96.62 441 TYR A C 1
ATOM 3723 O O . TYR A 1 441 ? 16.745 9.418 -30.953 1.00 96.62 441 TYR A O 1
ATOM 3731 N N . THR A 1 442 ? 18.572 8.444 -30.071 1.00 94.94 442 THR A N 1
ATOM 3732 C CA . THR A 1 442 ? 19.052 7.829 -31.305 1.00 94.94 442 THR A CA 1
ATOM 3733 C C . THR A 1 442 ? 18.823 6.324 -31.201 1.00 94.94 442 THR A C 1
ATOM 3735 O O . THR A 1 442 ? 19.040 5.746 -30.131 1.00 94.94 442 THR A O 1
ATOM 3738 N N . ASN A 1 443 ? 18.306 5.695 -32.257 1.00 90.75 443 ASN A N 1
ATOM 3739 C CA . ASN A 1 443 ? 18.116 4.242 -32.292 1.00 90.75 443 ASN A CA 1
ATOM 3740 C C . ASN A 1 443 ? 19.405 3.515 -32.729 1.00 90.75 443 ASN A C 1
ATOM 3742 O O . ASN A 1 443 ? 20.410 4.137 -33.081 1.00 90.75 443 ASN A O 1
ATOM 3746 N N . ILE A 1 444 ? 19.389 2.179 -32.724 1.00 86.50 444 ILE A N 1
ATOM 3747 C CA . ILE A 1 444 ? 20.548 1.370 -33.148 1.00 86.50 444 ILE A CA 1
ATOM 3748 C C . ILE A 1 444 ? 20.927 1.562 -34.631 1.00 86.50 444 ILE A C 1
ATOM 3750 O O . ILE A 1 444 ? 22.058 1.285 -35.013 1.00 86.50 444 ILE A O 1
ATOM 3754 N N . LEU A 1 445 ? 20.008 2.078 -35.453 1.00 88.81 445 LEU A N 1
ATOM 3755 C CA . LEU A 1 445 ? 20.236 2.423 -36.862 1.00 88.81 445 LEU A CA 1
ATOM 3756 C C . LEU A 1 445 ? 20.807 3.842 -37.038 1.00 88.81 445 LEU A C 1
ATOM 3758 O O . LEU A 1 445 ? 20.945 4.322 -38.159 1.00 88.81 445 LEU A O 1
ATOM 3762 N N . ASN A 1 446 ? 21.158 4.506 -35.934 1.00 89.31 446 ASN A N 1
ATOM 3763 C CA . ASN A 1 446 ? 21.671 5.872 -35.888 1.00 89.31 446 ASN A CA 1
ATOM 3764 C C . ASN A 1 446 ? 20.672 6.949 -36.363 1.00 89.31 446 ASN A C 1
ATOM 3766 O O . ASN A 1 446 ? 21.064 8.037 -36.781 1.00 89.31 446 ASN A O 1
ATOM 3770 N N . GLU A 1 447 ? 19.372 6.670 -36.271 1.00 93.50 447 GLU A N 1
ATOM 3771 C CA . GLU A 1 447 ? 18.309 7.618 -36.605 1.00 93.50 447 GLU A CA 1
ATOM 3772 C C . GLU A 1 447 ? 17.853 8.373 -35.355 1.00 93.50 447 GLU A C 1
ATOM 3774 O O . GLU A 1 447 ? 17.614 7.777 -34.299 1.00 93.50 447 GLU A O 1
ATOM 3779 N N . ALA A 1 448 ? 17.687 9.690 -35.481 1.00 96.62 448 ALA A N 1
ATOM 3780 C CA . ALA A 1 448 ? 17.133 10.520 -34.422 1.00 96.62 448 ALA A CA 1
ATOM 3781 C C . ALA A 1 448 ? 15.609 10.355 -34.359 1.00 96.62 448 ALA A C 1
ATOM 3783 O O . ALA A 1 448 ? 14.912 10.581 -35.344 1.00 96.62 448 ALA A O 1
ATOM 3784 N N . GLN A 1 449 ? 15.099 10.000 -33.184 1.00 97.44 449 GLN A N 1
ATOM 3785 C CA . GLN A 1 449 ? 13.688 9.734 -32.934 1.00 97.44 449 GLN A CA 1
ATOM 3786 C C . GLN A 1 449 ? 13.226 10.489 -31.688 1.00 97.44 449 GLN A C 1
ATOM 3788 O O . GLN A 1 449 ? 13.995 10.740 -30.748 1.00 97.44 449 GLN A O 1
ATOM 3793 N N . ASN A 1 450 ? 11.948 10.848 -31.647 1.00 97.75 450 ASN A N 1
ATOM 3794 C CA . ASN A 1 450 ? 11.345 11.428 -30.462 1.00 97.75 450 ASN A CA 1
ATOM 3795 C C . ASN A 1 450 ? 9.885 11.021 -30.256 1.00 97.75 450 ASN A C 1
ATOM 3797 O O . ASN A 1 450 ? 9.181 10.573 -31.163 1.00 97.75 450 ASN A O 1
ATOM 3801 N N . PHE A 1 451 ? 9.425 11.191 -29.019 1.00 97.94 451 PHE A N 1
ATOM 3802 C CA . PHE A 1 451 ? 8.015 11.068 -28.692 1.00 97.94 451 PHE A CA 1
ATOM 3803 C C . PHE A 1 451 ? 7.613 11.975 -27.533 1.00 97.94 451 PHE A C 1
ATOM 3805 O O . PHE A 1 451 ? 8.425 12.343 -26.683 1.00 97.94 451 PHE A O 1
ATOM 3812 N N . THR A 1 452 ? 6.314 12.254 -27.461 1.00 98.56 452 THR A N 1
ATOM 3813 C CA . THR A 1 452 ? 5.635 12.890 -26.334 1.00 98.56 452 THR A CA 1
ATOM 3814 C C . THR A 1 452 ? 4.466 12.012 -25.901 1.00 98.56 452 THR A C 1
ATOM 3816 O O . THR A 1 452 ? 3.578 11.709 -26.700 1.00 98.56 452 THR A O 1
ATOM 3819 N N . LYS A 1 453 ? 4.437 11.606 -24.631 1.00 97.94 453 LYS A N 1
ATOM 3820 C CA . LYS A 1 453 ? 3.476 10.637 -24.092 1.00 97.94 453 LYS A CA 1
ATOM 3821 C C . LYS A 1 453 ? 2.825 11.146 -22.814 1.00 97.94 453 LYS A C 1
ATOM 3823 O O . LYS A 1 453 ? 3.493 11.667 -21.924 1.00 97.94 453 LYS A O 1
ATOM 3828 N N . VAL A 1 454 ? 1.518 10.930 -22.698 1.00 98.44 454 VAL A N 1
ATOM 3829 C CA . VAL A 1 454 ? 0.759 11.139 -21.462 1.00 98.44 454 VAL A CA 1
ATOM 3830 C C . VAL A 1 454 ? 0.418 9.791 -20.861 1.00 98.44 454 VAL A C 1
ATOM 3832 O O . VAL A 1 454 ? -0.009 8.875 -21.557 1.00 98.44 454 VAL A O 1
ATOM 3835 N N . THR A 1 455 ? 0.603 9.661 -19.554 1.00 98.38 455 THR A N 1
ATOM 3836 C CA . THR A 1 455 ? 0.256 8.456 -18.802 1.00 98.38 455 THR A CA 1
ATOM 3837 C C . THR A 1 455 ? -0.449 8.839 -17.514 1.00 98.38 455 THR A C 1
ATOM 3839 O O . THR A 1 455 ? 0.005 9.733 -16.811 1.00 98.38 455 THR A O 1
ATOM 3842 N N . ALA A 1 456 ? -1.532 8.150 -17.176 1.00 98.25 456 ALA A N 1
ATOM 3843 C CA . ALA A 1 456 ? -2.259 8.329 -15.932 1.00 98.25 456 ALA A CA 1
ATOM 3844 C C . ALA A 1 456 ? -2.563 6.979 -15.276 1.00 98.25 456 ALA A C 1
ATOM 3846 O O . ALA A 1 456 ? -2.773 5.967 -15.942 1.00 98.25 456 ALA A O 1
ATOM 3847 N N . SER A 1 457 ? -2.598 6.964 -13.948 1.00 98.06 457 SER A N 1
ATOM 3848 C CA . SER A 1 457 ? -3.042 5.825 -13.163 1.00 98.06 457 SER A CA 1
ATOM 3849 C C . SER A 1 457 ? -3.799 6.283 -11.926 1.00 98.06 457 SER A C 1
ATOM 3851 O O . SER A 1 457 ? -3.345 7.160 -11.190 1.00 98.06 457 SER A O 1
ATOM 3853 N N . PHE A 1 458 ? -4.943 5.657 -11.686 1.00 98.12 458 PHE A N 1
ATOM 3854 C CA . PHE A 1 458 ? -5.752 5.854 -10.495 1.00 98.12 458 PHE A CA 1
ATOM 3855 C C . PHE A 1 458 ? -5.857 4.529 -9.750 1.00 98.12 458 PHE A C 1
ATOM 3857 O O . PHE A 1 458 ? -6.338 3.549 -10.306 1.00 98.12 458 PHE A O 1
ATOM 3864 N N . ALA A 1 459 ? -5.391 4.491 -8.507 1.00 98.12 459 ALA A N 1
ATOM 3865 C CA . ALA A 1 459 ? -5.458 3.323 -7.644 1.00 98.12 459 ALA A CA 1
ATOM 3866 C C . ALA A 1 459 ? -6.337 3.626 -6.433 1.00 98.12 459 ALA A C 1
ATOM 3868 O O . ALA A 1 459 ? -6.145 4.634 -5.755 1.00 98.12 459 ALA A O 1
ATOM 3869 N N . GLN A 1 460 ? -7.263 2.728 -6.140 1.00 98.00 460 GLN A N 1
ATOM 3870 C CA . GLN A 1 460 ? -8.221 2.814 -5.055 1.00 98.00 460 GLN A CA 1
ATOM 3871 C C . GLN A 1 460 ? -8.136 1.530 -4.231 1.00 98.00 460 GLN A C 1
ATOM 3873 O O . GLN A 1 460 ? -8.038 0.425 -4.754 1.00 98.00 460 GLN A O 1
ATOM 3878 N N . THR A 1 461 ? -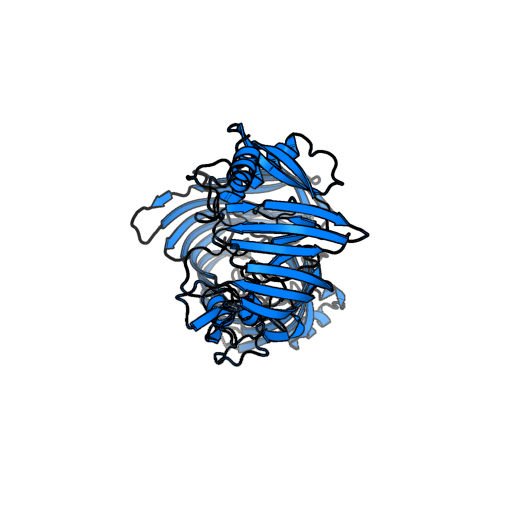8.133 1.677 -2.917 1.00 97.81 461 THR A N 1
ATOM 3879 C CA . THR A 1 461 ? -8.134 0.575 -1.960 1.00 97.81 461 THR A CA 1
ATOM 3880 C C . THR A 1 461 ? -9.309 0.768 -1.030 1.00 97.81 461 THR A C 1
ATOM 3882 O O . THR A 1 461 ? -9.439 1.835 -0.433 1.00 97.81 461 THR A O 1
ATOM 3885 N N . TRP A 1 462 ? -10.126 -0.261 -0.874 1.00 95.06 462 TRP A N 1
ATOM 3886 C CA . TRP A 1 462 ? -11.197 -0.325 0.106 1.00 95.06 462 TRP A CA 1
ATOM 3887 C C . TRP A 1 462 ? -10.870 -1.393 1.130 1.00 95.06 462 TRP A C 1
ATOM 3889 O O . TRP A 1 462 ? -10.494 -2.514 0.790 1.00 95.06 462 TRP A O 1
ATOM 3899 N N . ARG A 1 463 ? -11.024 -1.047 2.399 1.00 92.88 463 ARG A N 1
ATOM 3900 C CA . ARG A 1 463 ? -10.905 -1.996 3.490 1.00 92.88 463 ARG A CA 1
ATOM 3901 C C . ARG A 1 463 ? -12.223 -2.746 3.618 1.00 92.88 463 ARG A C 1
ATOM 3903 O O . ARG A 1 463 ? -13.250 -2.129 3.877 1.00 92.88 463 ARG A O 1
ATOM 3910 N N . THR A 1 464 ? -12.188 -4.062 3.440 1.00 90.31 464 THR A N 1
ATOM 3911 C CA . THR A 1 464 ? -13.378 -4.924 3.531 1.00 90.31 464 THR A CA 1
ATOM 3912 C C . THR A 1 464 ? -13.450 -5.668 4.863 1.00 90.31 464 THR A C 1
ATOM 3914 O O . THR A 1 464 ? -14.505 -6.176 5.220 1.00 90.31 464 THR A O 1
ATOM 3917 N N . SER A 1 465 ? -12.337 -5.750 5.603 1.00 86.75 465 SER A N 1
ATOM 3918 C CA . SER A 1 465 ? -12.299 -6.263 6.977 1.00 86.75 465 SER A CA 1
ATOM 3919 C C . SER A 1 465 ? -11.123 -5.681 7.772 1.00 86.75 465 SER A C 1
ATOM 3921 O O . SER A 1 465 ? -10.312 -4.899 7.265 1.00 86.75 465 SER A O 1
ATOM 3923 N N . MET A 1 466 ? -10.949 -6.104 9.028 1.00 82.62 466 MET A N 1
ATOM 3924 C CA . MET A 1 466 ? -9.767 -5.731 9.814 1.00 82.62 466 MET A CA 1
ATOM 3925 C C . MET A 1 466 ? -8.441 -6.182 9.180 1.00 82.62 466 MET A C 1
ATOM 3927 O O . MET A 1 466 ? -7.409 -5.566 9.453 1.00 82.62 466 MET A O 1
ATOM 3931 N N . THR A 1 467 ? -8.449 -7.195 8.315 1.00 84.44 467 THR A N 1
ATOM 3932 C CA . THR A 1 467 ? -7.232 -7.786 7.737 1.00 84.44 467 THR A CA 1
ATOM 3933 C C . THR A 1 467 ? -7.192 -7.779 6.213 1.00 84.44 467 THR A C 1
ATOM 3935 O O . THR A 1 467 ? -6.100 -7.977 5.673 1.00 84.44 467 THR A O 1
ATOM 3938 N N . ARG A 1 468 ? -8.325 -7.528 5.542 1.00 90.62 468 ARG A N 1
ATOM 3939 C CA . ARG A 1 468 ? -8.484 -7.646 4.089 1.00 90.62 468 ARG A CA 1
ATOM 3940 C C . ARG A 1 468 ? -8.810 -6.317 3.421 1.00 90.62 468 ARG A C 1
ATOM 3942 O O . ARG A 1 468 ? -9.564 -5.500 3.958 1.00 90.62 468 ARG A O 1
ATOM 3949 N N . ASN A 1 469 ? -8.273 -6.147 2.221 1.00 94.88 469 ASN A N 1
ATOM 3950 C CA . ASN A 1 469 ? -8.581 -5.044 1.332 1.00 94.88 469 ASN A CA 1
ATOM 3951 C C . ASN A 1 469 ? -8.949 -5.556 -0.059 1.00 94.88 469 ASN A C 1
ATOM 3953 O O . ASN A 1 469 ? -8.391 -6.540 -0.541 1.00 94.88 469 ASN A O 1
ATOM 3957 N N . PHE A 1 470 ? -9.828 -4.808 -0.710 1.00 97.62 470 PHE A N 1
ATOM 3958 C CA . PHE A 1 470 ? -10.047 -4.851 -2.144 1.00 97.62 470 PHE A CA 1
ATOM 3959 C C . PHE A 1 470 ? -9.299 -3.680 -2.785 1.00 97.62 470 PHE A C 1
ATOM 3961 O O . PHE A 1 470 ? -9.378 -2.550 -2.294 1.00 97.62 470 PHE A O 1
ATOM 3968 N N . ARG A 1 471 ? -8.548 -3.925 -3.856 1.00 98.12 471 ARG A N 1
ATOM 3969 C CA . ARG A 1 471 ? -7.798 -2.900 -4.587 1.00 98.12 471 ARG A CA 1
ATOM 3970 C C . ARG A 1 471 ? -8.225 -2.914 -6.042 1.00 98.12 471 ARG A C 1
ATOM 3972 O O . ARG A 1 471 ? -8.327 -3.974 -6.644 1.00 98.12 471 ARG A O 1
ATOM 3979 N N . ALA A 1 472 ? -8.425 -1.730 -6.599 1.00 98.44 472 ALA A N 1
ATOM 3980 C CA . ALA A 1 472 ? -8.617 -1.533 -8.023 1.00 98.44 472 ALA A CA 1
ATOM 3981 C C . ALA A 1 472 ? -7.636 -0.476 -8.518 1.00 98.44 472 ALA A C 1
ATOM 3983 O O . ALA A 1 472 ? -7.403 0.537 -7.853 1.00 98.44 472 ALA A O 1
ATOM 3984 N N . ARG A 1 473 ? -7.072 -0.690 -9.699 1.00 98.06 473 ARG A N 1
ATOM 3985 C CA . ARG A 1 473 ? -6.212 0.264 -10.384 1.00 98.06 473 ARG A CA 1
ATOM 3986 C C . ARG A 1 473 ? -6.667 0.399 -11.822 1.00 98.06 473 ARG A C 1
ATOM 3988 O O . ARG A 1 473 ? -6.871 -0.600 -12.491 1.00 98.06 473 ARG A O 1
ATOM 3995 N N . ILE A 1 474 ? -6.765 1.631 -12.291 1.00 98.50 474 ILE A N 1
ATOM 3996 C CA . ILE A 1 474 ? -6.955 1.974 -13.695 1.00 98.50 474 ILE A CA 1
ATOM 3997 C C . ILE A 1 474 ? -5.651 2.596 -14.190 1.00 98.50 474 ILE A C 1
ATOM 3999 O O . ILE A 1 474 ? -5.007 3.372 -13.473 1.00 98.50 474 ILE A O 1
ATOM 4003 N N . PHE A 1 475 ? -5.249 2.246 -15.402 1.00 98.44 475 PHE A N 1
ATOM 4004 C CA . PHE A 1 475 ? -4.095 2.801 -16.095 1.00 98.44 475 PHE A CA 1
ATOM 4005 C C . PHE A 1 475 ? -4.488 3.182 -17.517 1.00 98.44 475 PHE A C 1
ATOM 4007 O O . PHE A 1 475 ? -5.213 2.445 -18.178 1.00 98.44 475 PHE A O 1
ATOM 4014 N N . VAL A 1 476 ? -3.997 4.324 -17.989 1.00 98.50 476 VAL A N 1
ATOM 4015 C CA . VAL A 1 476 ? -4.193 4.805 -19.359 1.00 98.50 476 VAL A CA 1
ATOM 4016 C C . VAL A 1 476 ? -2.907 5.474 -19.825 1.00 98.50 476 VAL A C 1
ATOM 4018 O O . VAL A 1 476 ? -2.309 6.255 -19.085 1.00 98.50 476 VAL A O 1
ATOM 4021 N N . SER A 1 477 ? -2.487 5.206 -21.056 1.00 98.38 477 SER A N 1
ATOM 4022 C CA . SER A 1 477 ? -1.354 5.876 -21.686 1.00 98.38 477 SER A CA 1
ATOM 4023 C C . SER A 1 477 ? -1.612 6.111 -23.168 1.00 98.38 477 SER A C 1
ATOM 4025 O O . SER A 1 477 ? -2.235 5.285 -23.838 1.00 98.38 477 SER A O 1
ATOM 4027 N N . LYS A 1 478 ? -1.148 7.255 -23.671 1.00 97.75 478 LYS A N 1
ATOM 4028 C CA . LYS A 1 478 ? -1.295 7.655 -25.068 1.00 97.75 478 LYS A CA 1
ATOM 4029 C C . LYS A 1 478 ? -0.114 8.501 -25.522 1.00 97.75 478 LYS A C 1
ATOM 4031 O O . LYS A 1 478 ? 0.267 9.452 -24.836 1.00 97.75 478 LYS A O 1
ATOM 4036 N N . PHE A 1 479 ? 0.412 8.206 -26.702 1.00 97.62 479 PHE A N 1
ATOM 4037 C CA . PHE A 1 479 ? 1.327 9.101 -27.396 1.00 97.62 479 PHE A CA 1
ATOM 4038 C C . PHE A 1 479 ? 0.556 10.273 -28.010 1.00 97.62 479 PHE A C 1
ATOM 4040 O O . PHE A 1 479 ? -0.397 10.093 -28.765 1.00 97.62 479 PHE A O 1
ATOM 4047 N N . LEU A 1 480 ? 0.963 11.491 -27.658 1.00 97.50 480 LEU A N 1
ATOM 4048 C CA . LEU A 1 480 ? 0.509 12.717 -28.319 1.00 97.50 480 LEU A CA 1
ATOM 4049 C C . LEU A 1 480 ? 1.284 12.938 -29.622 1.00 97.50 480 LEU A C 1
ATOM 4051 O O . LEU A 1 480 ? 0.723 13.407 -30.605 1.00 97.50 480 LEU A O 1
ATOM 4055 N N . GLN A 1 481 ? 2.559 12.550 -29.611 1.00 97.12 481 GLN A N 1
ATOM 4056 C CA . GLN A 1 481 ? 3.468 12.524 -30.750 1.00 97.12 481 GLN A CA 1
ATOM 4057 C C . GLN A 1 481 ? 4.388 11.313 -30.585 1.00 97.12 481 GLN A C 1
ATOM 4059 O O . GLN A 1 481 ? 4.831 11.037 -29.471 1.00 97.12 481 GLN A O 1
ATOM 4064 N N . ASN A 1 482 ? 4.667 10.587 -31.660 1.00 95.69 482 ASN A N 1
ATOM 4065 C CA . ASN A 1 482 ? 5.640 9.499 -31.670 1.00 95.69 482 ASN A CA 1
ATOM 4066 C C . ASN A 1 482 ? 6.109 9.294 -33.111 1.00 95.69 482 ASN A C 1
ATOM 4068 O O . ASN A 1 482 ? 5.295 8.926 -33.956 1.00 95.69 482 ASN A O 1
ATOM 4072 N N . ASP A 1 483 ? 7.390 9.524 -33.383 1.00 95.44 483 ASP A N 1
ATOM 4073 C CA . ASP A 1 483 ? 7.956 9.343 -34.727 1.00 95.44 483 ASP A CA 1
ATOM 4074 C C . ASP A 1 483 ? 7.891 7.867 -35.166 1.00 95.44 483 ASP A C 1
ATOM 4076 O O . ASP A 1 483 ? 7.752 7.556 -36.342 1.00 95.44 483 ASP A O 1
ATOM 4080 N N . GLN A 1 484 ? 7.889 6.948 -34.196 1.00 93.00 484 GLN A N 1
ATOM 4081 C CA . GLN A 1 484 ? 7.807 5.501 -34.397 1.00 93.00 484 GLN A CA 1
ATOM 4082 C C . GLN A 1 484 ? 6.392 4.955 -34.148 1.00 93.00 484 GLN A C 1
ATOM 4084 O O . GLN A 1 484 ? 6.221 3.789 -33.786 1.00 93.00 484 GLN A O 1
ATOM 4089 N N . ARG A 1 485 ? 5.350 5.786 -34.301 1.00 91.25 485 ARG A N 1
ATOM 4090 C CA . ARG A 1 485 ? 3.961 5.398 -33.999 1.00 91.25 485 ARG A CA 1
ATOM 4091 C C . ARG A 1 485 ? 3.519 4.158 -34.776 1.00 91.25 485 ARG A C 1
ATOM 4093 O O . ARG A 1 485 ? 2.850 3.310 -34.200 1.00 91.25 485 ARG A O 1
ATOM 4100 N N . THR A 1 486 ? 3.906 4.045 -36.042 1.00 88.94 486 THR A N 1
ATOM 4101 C CA . THR A 1 486 ? 3.480 2.970 -36.957 1.00 88.94 486 THR A CA 1
ATOM 4102 C C . THR A 1 486 ? 4.486 1.826 -37.066 1.00 88.94 486 THR A C 1
ATOM 4104 O O . THR A 1 486 ? 4.285 0.884 -37.834 1.00 88.94 486 THR A O 1
ATOM 4107 N N . SER A 1 487 ? 5.545 1.865 -36.250 1.00 88.12 487 SER A N 1
ATOM 4108 C CA . SER A 1 487 ? 6.496 0.769 -36.128 1.00 88.12 487 SER A CA 1
ATOM 4109 C C . SER A 1 487 ? 5.803 -0.475 -35.571 1.00 88.12 487 SER A C 1
ATOM 4111 O O . SER A 1 487 ? 5.198 -0.444 -34.495 1.00 88.12 487 SER A O 1
ATOM 4113 N N . ASN A 1 488 ? 5.955 -1.592 -36.285 1.00 85.75 488 ASN A N 1
ATOM 4114 C CA . ASN A 1 488 ? 5.612 -2.932 -35.797 1.00 85.75 488 ASN A CA 1
ATOM 4115 C C . ASN A 1 488 ? 6.718 -3.529 -34.911 1.00 85.75 488 ASN A C 1
ATOM 4117 O O . ASN A 1 488 ? 6.590 -4.654 -34.424 1.00 85.75 488 ASN A O 1
ATOM 4121 N N . ASN A 1 489 ? 7.818 -2.797 -34.724 1.00 86.75 489 ASN A N 1
ATOM 4122 C CA . ASN A 1 489 ? 8.879 -3.168 -33.814 1.00 86.75 489 ASN A CA 1
ATOM 4123 C C . ASN A 1 489 ? 8.617 -2.535 -32.443 1.00 86.75 489 ASN A C 1
ATOM 4125 O O . ASN A 1 489 ? 8.337 -1.344 -32.328 1.00 86.75 489 ASN A O 1
ATOM 4129 N N . TYR A 1 490 ? 8.712 -3.349 -31.398 1.00 88.44 490 TYR A N 1
ATOM 4130 C CA . TYR A 1 490 ? 8.515 -2.926 -30.008 1.00 88.44 490 TYR A CA 1
ATOM 4131 C C . TYR A 1 490 ? 9.755 -3.186 -29.149 1.00 88.44 490 TYR A C 1
ATOM 4133 O O . TYR A 1 490 ? 9.695 -3.145 -27.922 1.00 88.44 490 TYR A O 1
ATOM 4141 N N . SER A 1 491 ? 10.875 -3.510 -29.794 1.00 85.31 491 SER A N 1
ATOM 4142 C CA . SER A 1 491 ? 12.163 -3.668 -29.142 1.00 85.31 491 SER A CA 1
ATOM 4143 C C . SER A 1 491 ? 12.713 -2.304 -28.743 1.00 85.31 491 SER A C 1
ATOM 4145 O O . SER A 1 491 ? 12.821 -1.411 -29.584 1.00 85.31 491 SER A O 1
ATOM 4147 N N . ASP A 1 492 ? 13.158 -2.171 -27.493 1.00 82.69 492 ASP A N 1
ATOM 4148 C CA . ASP A 1 492 ? 13.781 -0.950 -26.962 1.00 82.69 492 ASP A CA 1
ATOM 4149 C C . ASP A 1 492 ? 15.091 -0.555 -27.687 1.00 82.69 492 ASP A C 1
ATOM 4151 O O . ASP A 1 492 ? 15.617 0.531 -27.458 1.00 82.69 492 ASP A O 1
ATOM 4155 N N . PHE A 1 493 ? 15.634 -1.395 -28.577 1.00 81.50 493 PHE A N 1
ATOM 4156 C CA . PHE A 1 493 ? 16.763 -1.017 -29.442 1.00 81.50 493 PHE A CA 1
ATOM 4157 C C . PHE A 1 493 ? 16.346 -0.134 -30.628 1.00 81.50 493 PHE A C 1
ATOM 4159 O O . PHE A 1 493 ? 17.124 0.708 -31.079 1.00 81.50 493 PHE A O 1
ATOM 4166 N N . ILE A 1 494 ? 15.126 -0.330 -31.136 1.00 86.31 494 ILE A N 1
ATOM 4167 C CA . ILE A 1 494 ? 14.615 0.333 -32.344 1.00 86.31 494 ILE A CA 1
ATOM 4168 C C . ILE A 1 494 ? 13.523 1.336 -31.975 1.00 86.31 494 ILE A C 1
ATOM 4170 O O . ILE A 1 494 ? 13.601 2.499 -32.365 1.00 86.31 494 ILE A O 1
ATOM 4174 N N . THR A 1 495 ? 12.545 0.916 -31.171 1.00 90.38 495 THR A N 1
ATOM 4175 C CA . THR A 1 495 ? 11.391 1.730 -30.780 1.00 90.38 495 THR A CA 1
ATOM 4176 C C . THR A 1 495 ? 11.310 1.845 -29.258 1.00 90.38 495 THR A C 1
ATOM 4178 O O . THR A 1 495 ? 10.610 1.091 -28.577 1.00 90.38 495 THR A O 1
ATOM 4181 N N . LYS A 1 496 ? 12.041 2.825 -28.710 1.00 92.12 496 LYS A N 1
ATOM 4182 C CA . LYS A 1 496 ? 12.024 3.129 -27.272 1.00 92.12 496 LYS A CA 1
ATOM 4183 C C . LYS A 1 496 ? 10.702 3.766 -26.873 1.00 92.12 496 LYS A C 1
ATOM 4185 O O . LYS A 1 496 ? 10.145 4.588 -27.597 1.00 92.12 496 LYS A O 1
ATOM 4190 N N . GLY A 1 497 ? 10.245 3.457 -25.663 1.00 92.06 497 GLY A N 1
ATOM 4191 C CA . GLY A 1 497 ? 9.112 4.149 -25.053 1.00 92.06 497 GLY A CA 1
ATOM 4192 C C . GLY A 1 497 ? 7.750 3.513 -25.273 1.00 92.06 497 GLY A C 1
ATOM 4193 O O . GLY A 1 497 ? 6.773 4.066 -24.753 1.00 92.06 497 GLY A O 1
ATOM 4194 N N . SER A 1 498 ? 7.687 2.381 -25.986 1.00 95.00 498 SER A N 1
ATOM 4195 C CA . SER A 1 498 ? 6.477 1.578 -26.197 1.00 95.00 498 SER A CA 1
ATOM 4196 C C . SER A 1 498 ? 5.648 1.474 -24.911 1.00 95.00 498 SER A C 1
ATOM 4198 O O . SER A 1 498 ? 6.165 1.216 -23.822 1.00 95.00 498 SER A O 1
ATOM 4200 N N . ILE A 1 499 ? 4.339 1.691 -25.011 1.00 95.62 499 ILE A N 1
ATOM 4201 C CA . ILE A 1 499 ? 3.418 1.525 -23.889 1.00 95.62 499 ILE A CA 1
ATOM 4202 C C . ILE A 1 499 ? 3.273 0.034 -23.614 1.00 95.62 499 ILE A C 1
ATOM 4204 O O . ILE A 1 499 ? 2.772 -0.700 -24.462 1.00 95.62 499 ILE A O 1
ATOM 4208 N N . ALA A 1 500 ? 3.657 -0.393 -22.415 1.00 94.94 500 ALA A N 1
ATOM 4209 C CA . ALA A 1 500 ? 3.564 -1.782 -22.002 1.00 94.94 500 ALA A CA 1
ATOM 4210 C C . ALA A 1 500 ? 2.400 -2.017 -21.033 1.00 94.94 500 ALA A C 1
ATOM 4212 O O . ALA A 1 500 ? 2.344 -1.429 -19.949 1.00 94.94 500 ALA A O 1
ATOM 4213 N N . LEU A 1 501 ? 1.483 -2.920 -21.392 1.00 95.75 501 LEU A N 1
ATOM 4214 C CA . LEU A 1 501 ? 0.534 -3.499 -20.440 1.00 95.75 501 LEU A CA 1
ATOM 4215 C C . LEU A 1 501 ? 1.247 -4.421 -19.446 1.00 95.75 501 LEU A C 1
ATOM 4217 O O . LEU A 1 501 ? 0.916 -4.422 -18.258 1.00 95.75 501 LEU A O 1
ATOM 4221 N N . ILE A 1 502 ? 2.258 -5.137 -19.941 1.00 94.06 502 ILE A N 1
ATOM 4222 C CA . ILE A 1 502 ? 3.124 -6.035 -19.186 1.00 94.06 502 ILE A CA 1
ATOM 4223 C C . ILE A 1 502 ? 4.521 -5.405 -19.085 1.00 94.06 502 ILE A C 1
ATOM 4225 O O . ILE A 1 502 ? 5.314 -5.452 -20.026 1.00 94.06 502 ILE A O 1
ATOM 4229 N N . GLN A 1 503 ? 4.813 -4.763 -17.953 1.00 91.50 503 GLN A N 1
ATOM 4230 C CA . GLN A 1 503 ? 6.092 -4.084 -17.731 1.00 91.50 503 GLN A CA 1
ATOM 4231 C C . GLN A 1 503 ? 7.163 -5.080 -17.263 1.00 91.50 503 GLN A C 1
ATOM 4233 O O . GLN A 1 503 ? 6.952 -5.809 -16.294 1.00 91.50 503 GLN A O 1
ATOM 4238 N N . GLN A 1 504 ? 8.322 -5.062 -17.915 1.00 89.75 504 GLN A N 1
ATOM 4239 C CA . GLN A 1 504 ? 9.501 -5.883 -17.630 1.00 89.75 504 GLN A CA 1
ATOM 4240 C C . GLN A 1 504 ? 10.772 -5.016 -17.722 1.00 89.75 504 GLN A C 1
ATOM 4242 O O . GLN A 1 504 ? 10.730 -3.846 -18.101 1.00 89.75 504 GLN A O 1
ATOM 4247 N N . GLY A 1 505 ? 11.939 -5.588 -17.421 1.00 87.56 505 GLY A N 1
ATOM 4248 C CA . GLY A 1 505 ? 13.207 -4.860 -17.545 1.00 87.56 505 GLY A CA 1
ATOM 4249 C C . GLY A 1 505 ? 13.511 -4.396 -18.974 1.00 87.56 505 GLY A C 1
ATOM 4250 O O . GLY A 1 505 ? 14.057 -3.309 -19.168 1.00 87.56 505 GLY A O 1
ATOM 4251 N N . ARG A 1 506 ? 13.104 -5.189 -19.972 1.00 85.69 506 ARG A N 1
ATOM 4252 C CA . ARG A 1 506 ? 13.392 -4.949 -21.394 1.00 85.69 506 ARG A CA 1
ATOM 4253 C C . ARG A 1 506 ? 12.646 -3.775 -22.022 1.00 85.69 506 ARG A C 1
ATOM 4255 O O . ARG A 1 506 ? 13.055 -3.365 -23.095 1.00 85.69 506 ARG A O 1
ATOM 4262 N N . ASN A 1 507 ? 11.570 -3.300 -21.389 1.00 89.50 507 ASN A N 1
ATOM 4263 C CA . ASN A 1 507 ? 10.766 -2.157 -21.838 1.00 89.50 507 ASN A CA 1
ATOM 4264 C C . ASN A 1 507 ? 10.807 -0.984 -20.833 1.00 89.50 507 ASN A C 1
ATOM 4266 O O . ASN A 1 507 ? 9.968 -0.081 -20.872 1.00 89.50 507 ASN A O 1
ATOM 4270 N N . ASP A 1 508 ? 11.771 -0.990 -19.901 1.00 90.88 508 ASP A N 1
ATOM 4271 C CA . ASP A 1 508 ? 12.078 0.135 -19.006 1.00 90.88 508 ASP A CA 1
ATOM 4272 C C . ASP A 1 508 ? 13.231 0.978 -19.581 1.00 90.88 508 ASP A C 1
ATOM 4274 O O . ASP A 1 508 ? 14.346 1.010 -19.049 1.00 90.88 508 ASP A O 1
ATOM 4278 N N . TYR A 1 509 ? 12.935 1.673 -20.682 1.00 91.94 509 TYR A N 1
ATOM 4279 C CA . TYR A 1 509 ? 13.820 2.611 -21.390 1.00 91.94 509 TYR A CA 1
ATOM 4280 C C . TYR A 1 509 ? 14.308 3.787 -20.523 1.00 91.94 509 TYR A C 1
ATOM 4282 O O . TYR A 1 509 ? 15.326 4.404 -20.827 1.00 91.94 509 TYR A O 1
ATOM 4290 N N . GLY A 1 510 ? 13.586 4.131 -19.449 1.00 92.69 510 GLY A N 1
ATOM 4291 C CA . GLY A 1 510 ? 13.942 5.223 -18.534 1.00 92.69 510 GLY A CA 1
ATOM 4292 C C . GLY A 1 510 ? 14.904 4.814 -17.415 1.00 92.69 510 GLY A C 1
ATOM 4293 O O . GLY A 1 510 ? 15.406 5.682 -16.687 1.00 92.69 510 GLY A O 1
ATOM 4294 N N . TYR A 1 511 ? 15.161 3.509 -17.268 1.00 91.12 511 TYR A N 1
ATOM 4295 C CA . TYR A 1 511 ? 15.902 2.919 -16.153 1.00 91.12 511 TYR A CA 1
ATOM 4296 C C . TYR A 1 511 ? 15.357 3.343 -14.787 1.00 91.12 511 TYR A C 1
ATOM 4298 O O . TYR A 1 511 ? 16.122 3.688 -13.872 1.00 91.12 511 TYR A O 1
ATOM 4306 N N . ASP A 1 512 ? 14.031 3.368 -14.660 1.00 86.38 512 ASP A N 1
ATOM 4307 C CA . ASP A 1 512 ? 13.349 3.901 -13.485 1.00 86.38 512 ASP A CA 1
ATOM 4308 C C . ASP A 1 512 ? 13.306 2.884 -12.341 1.00 86.38 512 ASP A C 1
ATOM 4310 O O . ASP A 1 512 ? 13.614 3.235 -11.192 1.00 86.38 512 ASP A O 1
ATOM 4314 N N . GLU A 1 513 ? 12.983 1.628 -12.653 1.00 85.12 513 GLU A N 1
ATOM 4315 C CA . GLU A 1 513 ? 12.835 0.549 -11.674 1.00 85.12 513 GLU A CA 1
ATOM 4316 C C . GLU A 1 513 ? 14.112 -0.288 -11.533 1.00 85.12 513 GLU A C 1
ATOM 4318 O O . GLU A 1 513 ? 15.091 -0.101 -12.251 1.00 85.12 513 GLU A O 1
ATOM 4323 N N . LEU A 1 514 ? 14.137 -1.200 -10.560 1.00 80.00 514 LEU A N 1
ATOM 4324 C CA . LEU A 1 514 ? 15.240 -2.140 -10.369 1.00 80.00 514 LEU A CA 1
ATOM 4325 C C . LEU A 1 514 ? 14.832 -3.501 -10.918 1.00 80.00 514 LEU A C 1
ATOM 4327 O O . LEU A 1 514 ? 13.890 -4.104 -10.411 1.00 80.00 514 LEU A O 1
ATOM 4331 N N . TYR A 1 515 ? 15.575 -3.987 -11.906 1.00 82.25 515 TYR A N 1
ATOM 4332 C CA . TYR A 1 515 ? 15.391 -5.308 -12.495 1.00 82.25 515 TYR A CA 1
ATOM 4333 C C . TYR A 1 515 ? 16.647 -6.146 -12.307 1.00 82.25 515 TYR A C 1
ATOM 4335 O O . TYR A 1 515 ? 17.759 -5.656 -12.524 1.00 82.25 515 TYR A O 1
ATOM 4343 N N . ILE A 1 516 ? 16.458 -7.402 -11.918 1.00 77.56 516 ILE A N 1
ATOM 4344 C CA . ILE A 1 516 ? 17.459 -8.449 -12.107 1.00 77.56 516 ILE A CA 1
ATOM 4345 C C . ILE A 1 516 ? 17.465 -8.763 -13.609 1.00 77.56 516 ILE A C 1
ATOM 4347 O O . ILE A 1 516 ? 16.397 -8.810 -14.212 1.00 77.56 516 ILE A O 1
ATOM 4351 N N . ALA A 1 517 ? 18.639 -8.940 -14.223 1.00 72.75 517 ALA A N 1
ATOM 4352 C CA . ALA A 1 517 ? 18.737 -9.380 -15.622 1.00 72.75 517 ALA A CA 1
ATOM 4353 C C . ALA A 1 517 ? 17.983 -8.496 -16.645 1.00 72.75 517 ALA A C 1
ATOM 4355 O O . ALA A 1 517 ? 17.320 -9.014 -17.536 1.00 72.75 517 ALA A O 1
ATOM 4356 N N . ARG A 1 518 ? 18.050 -7.159 -16.526 1.00 79.00 518 ARG A N 1
ATOM 4357 C CA . ARG A 1 518 ? 17.156 -6.212 -17.235 1.00 79.00 518 ARG A CA 1
ATOM 4358 C C . ARG A 1 518 ? 16.874 -6.543 -18.712 1.00 79.00 518 ARG A C 1
ATOM 4360 O O . ARG A 1 518 ? 15.708 -6.501 -19.098 1.00 79.00 518 ARG A O 1
ATOM 4367 N N . ARG A 1 519 ? 17.902 -6.818 -19.528 1.00 76.06 519 ARG A N 1
ATOM 4368 C CA . ARG A 1 519 ? 17.747 -7.213 -20.945 1.00 76.06 519 ARG A CA 1
ATOM 4369 C C . ARG A 1 519 ? 18.280 -8.617 -21.268 1.00 76.06 519 ARG A C 1
ATOM 4371 O O . ARG A 1 519 ? 18.280 -8.990 -22.436 1.00 76.06 519 ARG A O 1
ATOM 4378 N N . ASN A 1 520 ? 18.721 -9.396 -20.281 1.00 67.62 520 ASN A N 1
ATOM 4379 C CA . ASN A 1 520 ? 19.252 -10.736 -20.542 1.00 67.62 520 ASN A CA 1
ATOM 4380 C C . ASN A 1 520 ? 18.096 -11.710 -20.792 1.00 67.62 520 ASN A C 1
ATOM 4382 O O . ASN A 1 520 ? 17.213 -11.855 -19.955 1.00 67.62 520 ASN A O 1
ATOM 4386 N N . GLN A 1 521 ? 18.101 -12.368 -21.953 1.00 57.03 521 GLN A N 1
ATOM 4387 C CA . GLN A 1 521 ? 16.981 -13.197 -22.416 1.00 57.03 521 GLN A CA 1
ATOM 4388 C C . GLN A 1 521 ? 17.002 -14.633 -21.854 1.00 57.03 521 GLN A C 1
ATOM 4390 O O . GLN A 1 521 ? 15.960 -15.275 -21.804 1.00 57.03 521 GLN A O 1
ATOM 4395 N N . ASN A 1 522 ? 18.150 -15.101 -21.341 1.00 57.97 522 ASN A N 1
ATOM 4396 C CA . ASN A 1 522 ? 18.398 -16.511 -20.992 1.00 57.97 522 ASN A CA 1
ATOM 4397 C C . ASN A 1 522 ? 18.708 -16.733 -19.493 1.00 57.97 522 ASN A C 1
ATOM 4399 O O . ASN A 1 522 ? 19.604 -17.504 -19.151 1.00 57.97 522 ASN A O 1
ATOM 4403 N N . GLY A 1 523 ? 18.058 -15.996 -18.586 1.00 63.00 523 GLY A N 1
ATOM 4404 C CA . GLY A 1 523 ? 18.324 -16.057 -17.138 1.00 63.00 523 GLY A CA 1
ATOM 4405 C C . GLY A 1 523 ? 17.176 -16.655 -16.315 1.00 63.00 523 GLY A C 1
ATOM 4406 O O . GLY A 1 523 ? 16.014 -16.515 -16.669 1.00 63.00 523 GLY A O 1
ATOM 4407 N N . HIS A 1 524 ? 17.480 -17.235 -15.148 1.00 66.62 524 HIS A N 1
ATOM 4408 C CA . HIS A 1 524 ? 16.476 -17.801 -14.223 1.00 66.62 524 HIS A CA 1
ATOM 4409 C C . HIS A 1 524 ? 15.536 -16.761 -13.572 1.00 66.62 524 HIS A C 1
ATOM 4411 O O . HIS A 1 524 ? 14.574 -17.125 -12.901 1.00 66.62 524 HIS A O 1
ATOM 4417 N N . PHE A 1 525 ? 15.814 -15.464 -13.742 1.00 73.56 525 PHE A N 1
ATOM 4418 C CA . PHE A 1 525 ? 15.097 -14.355 -13.096 1.00 73.56 525 PHE A CA 1
ATOM 4419 C C . PHE A 1 525 ? 14.439 -13.390 -14.095 1.00 73.56 525 PHE A C 1
ATOM 4421 O O . PHE A 1 525 ? 14.128 -12.253 -13.745 1.00 73.56 525 PHE A O 1
ATOM 4428 N N . THR A 1 526 ? 14.213 -13.828 -15.334 1.00 76.31 526 THR A N 1
ATOM 4429 C CA . THR A 1 526 ? 13.609 -13.016 -16.408 1.00 76.31 526 THR A CA 1
ATOM 4430 C C . THR A 1 526 ? 12.119 -12.750 -16.204 1.00 76.31 526 THR A C 1
ATOM 4432 O O . THR A 1 526 ? 11.586 -11.779 -16.743 1.00 76.31 526 THR A O 1
ATOM 4435 N N . ASN A 1 527 ? 11.456 -13.526 -15.343 1.00 86.88 527 ASN A N 1
ATOM 4436 C CA . ASN A 1 527 ? 10.033 -13.379 -15.034 1.00 86.88 527 ASN A CA 1
ATOM 4437 C C . ASN A 1 527 ? 9.712 -12.243 -14.050 1.00 86.88 527 ASN A C 1
ATOM 4439 O O . ASN A 1 527 ? 8.702 -12.279 -13.341 1.00 86.88 527 ASN A O 1
ATOM 4443 N N . GLN A 1 528 ? 10.575 -11.231 -13.977 1.00 89.38 528 GLN A N 1
ATOM 4444 C CA . GLN A 1 528 ? 10.340 -10.076 -13.131 1.00 89.38 528 GLN A CA 1
ATOM 4445 C C . GLN A 1 528 ? 9.369 -9.094 -13.803 1.00 89.38 528 GLN A C 1
ATOM 4447 O O . GLN A 1 528 ? 9.639 -8.586 -14.892 1.00 89.38 528 GLN A O 1
ATOM 4452 N N . THR A 1 529 ? 8.282 -8.751 -13.113 1.00 91.12 529 THR A N 1
ATOM 4453 C CA . THR A 1 529 ? 7.330 -7.718 -13.544 1.00 91.12 529 THR A CA 1
ATOM 4454 C C . THR A 1 529 ? 7.534 -6.408 -12.786 1.00 91.12 529 THR A C 1
ATOM 4456 O O . THR A 1 529 ? 7.889 -6.402 -11.604 1.00 91.12 529 THR A O 1
ATOM 4459 N N . GLY A 1 530 ? 7.292 -5.290 -13.468 1.00 87.12 530 GLY A N 1
ATOM 4460 C CA . GLY A 1 530 ? 7.362 -3.936 -12.915 1.00 87.12 530 GLY A CA 1
ATOM 4461 C C . GLY A 1 530 ? 6.096 -3.455 -12.209 1.00 87.12 530 GLY A C 1
ATOM 4462 O O . GLY A 1 530 ? 5.023 -4.043 -12.335 1.00 87.12 530 GLY A O 1
ATOM 4463 N N . ASN A 1 531 ? 6.203 -2.323 -11.504 1.00 81.19 531 ASN A N 1
ATOM 4464 C CA . ASN A 1 531 ? 5.052 -1.578 -10.971 1.00 81.19 531 ASN A CA 1
ATOM 4465 C C . ASN A 1 531 ? 4.534 -0.499 -11.937 1.00 81.19 531 ASN A C 1
ATOM 4467 O O . ASN A 1 531 ? 3.495 0.124 -11.679 1.00 81.19 531 ASN A O 1
ATOM 4471 N N . LEU A 1 532 ? 5.276 -0.214 -13.008 1.00 85.25 532 LEU A N 1
ATOM 4472 C CA . LEU A 1 532 ? 4.893 0.740 -14.047 1.00 85.25 532 LEU A CA 1
ATOM 4473 C C . LEU A 1 532 ? 4.029 0.080 -15.138 1.00 85.25 532 LEU A C 1
ATOM 4475 O O . LEU A 1 532 ? 3.746 -1.115 -15.100 1.00 85.25 532 LEU A O 1
ATOM 4479 N N . GLY A 1 533 ? 3.545 0.887 -16.085 1.00 91.12 533 GLY A N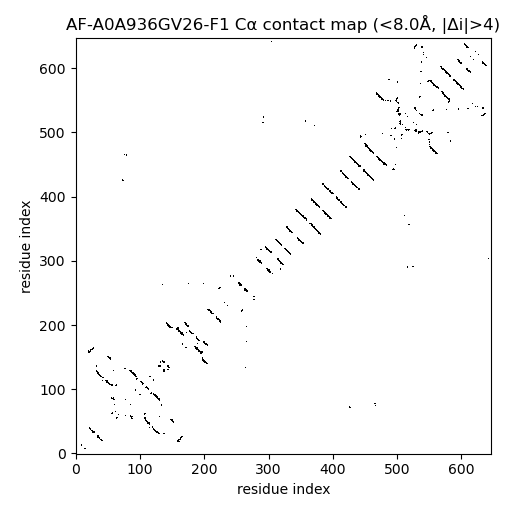 1
ATOM 4480 C CA . GLY A 1 533 ? 2.735 0.399 -17.206 1.00 91.12 533 GLY A CA 1
ATOM 4481 C C . GLY A 1 533 ? 1.345 -0.110 -16.802 1.00 91.12 533 GLY A C 1
ATOM 4482 O O . GLY A 1 533 ? 0.783 0.297 -15.778 1.00 91.12 533 GLY A O 1
ATOM 4483 N N . GLY A 1 534 ? 0.779 -1.014 -17.601 1.00 94.38 534 GLY A N 1
ATOM 4484 C CA . GLY A 1 534 ? -0.567 -1.566 -17.398 1.00 94.38 534 GLY A CA 1
ATOM 4485 C C . GLY A 1 534 ? -0.706 -2.540 -16.227 1.00 94.38 534 GLY A C 1
ATOM 4486 O O . GLY A 1 534 ? -1.820 -2.958 -15.921 1.00 94.38 534 GLY A O 1
ATOM 4487 N N . GLY A 1 535 ? 0.381 -2.844 -15.516 1.00 94.44 535 GLY A N 1
ATOM 4488 C CA . GLY A 1 535 ? 0.352 -3.551 -14.236 1.00 94.44 535 GLY A CA 1
ATOM 4489 C C . GLY A 1 535 ? 0.006 -5.036 -14.298 1.00 94.44 535 GLY A C 1
ATOM 4490 O O . GLY A 1 535 ? -0.188 -5.611 -13.227 1.00 94.44 535 GLY A O 1
ATOM 4491 N N . PHE A 1 536 ? -0.049 -5.634 -15.494 1.00 96.31 536 PHE A N 1
ATOM 4492 C CA . PHE A 1 536 ? -0.263 -7.072 -15.661 1.00 96.31 536 PHE A CA 1
ATOM 4493 C C . PHE A 1 536 ? 0.820 -7.881 -14.951 1.00 96.31 536 PHE A C 1
ATOM 4495 O O . PHE A 1 536 ? 1.991 -7.492 -14.944 1.00 96.31 536 PHE A O 1
ATOM 4502 N N . LYS A 1 537 ? 0.428 -9.025 -14.383 1.00 95.06 537 LYS A N 1
ATOM 4503 C CA . LYS A 1 537 ? 1.326 -9.901 -13.611 1.00 95.06 537 LYS A CA 1
ATOM 4504 C C . LYS A 1 537 ? 1.937 -11.043 -14.413 1.00 95.06 537 LYS A C 1
ATOM 4506 O O . LYS A 1 537 ? 2.603 -11.899 -13.850 1.00 95.06 537 LYS A O 1
ATOM 4511 N N . ASN A 1 538 ? 1.733 -11.088 -15.721 1.00 91.88 538 ASN A N 1
ATOM 4512 C CA . ASN A 1 538 ? 2.335 -12.102 -16.581 1.00 91.88 538 ASN A CA 1
ATOM 4513 C C . ASN A 1 538 ? 3.777 -11.728 -16.941 1.00 91.88 538 ASN A C 1
ATOM 4515 O O . ASN A 1 538 ? 4.105 -10.552 -17.036 1.00 91.88 538 ASN A O 1
ATOM 4519 N N . ALA A 1 539 ? 4.621 -12.721 -17.206 1.00 85.31 539 ALA A N 1
ATOM 4520 C CA . ALA A 1 539 ? 5.935 -12.518 -17.805 1.00 85.31 539 ALA A CA 1
ATOM 4521 C C . ALA A 1 539 ? 6.015 -13.266 -19.148 1.00 85.31 539 ALA A C 1
ATOM 4523 O O . ALA A 1 539 ? 6.402 -14.430 -19.164 1.00 85.31 539 ALA A O 1
ATOM 4524 N N . PRO A 1 540 ? 5.568 -12.662 -20.265 1.00 82.38 540 PRO A N 1
ATOM 4525 C CA . PRO A 1 540 ? 5.761 -13.237 -21.588 1.00 82.38 540 PRO A CA 1
ATOM 4526 C C . PRO A 1 540 ? 7.244 -13.191 -21.964 1.00 82.38 540 PRO A C 1
ATOM 4528 O O . PRO A 1 540 ? 8.024 -12.422 -21.385 1.00 82.38 540 PRO A O 1
ATOM 4531 N N . SER A 1 541 ? 7.612 -13.980 -22.969 1.00 75.06 541 SER A N 1
ATOM 4532 C CA . SER A 1 541 ? 8.979 -14.017 -23.487 1.00 75.06 541 SER A CA 1
ATOM 4533 C C . SER A 1 541 ? 9.467 -12.658 -23.984 1.00 75.06 541 SER A C 1
ATOM 4535 O O . SER A 1 541 ? 8.702 -11.777 -24.395 1.00 75.06 541 SER A O 1
ATOM 4537 N N . THR A 1 542 ? 10.789 -12.510 -23.966 1.00 67.44 542 THR A N 1
ATOM 4538 C CA . THR A 1 542 ? 11.515 -11.305 -24.362 1.00 67.44 542 THR A CA 1
ATOM 4539 C C . THR A 1 542 ? 11.427 -10.967 -25.851 1.00 67.44 542 THR A C 1
ATOM 4541 O O . THR A 1 542 ? 11.693 -9.821 -26.219 1.00 67.44 542 THR A O 1
ATOM 4544 N N . THR A 1 543 ? 10.988 -11.905 -26.689 1.00 69.81 543 THR A N 1
ATOM 4545 C CA . THR A 1 543 ? 10.731 -11.717 -28.129 1.00 69.81 543 THR A CA 1
ATOM 4546 C C . THR A 1 543 ? 9.289 -11.287 -28.417 1.00 69.81 543 THR A C 1
ATOM 4548 O O . THR A 1 543 ? 8.971 -10.826 -29.511 1.00 69.81 543 THR A O 1
ATOM 4551 N N . SER A 1 544 ? 8.402 -11.387 -27.423 1.00 81.62 544 SER A N 1
ATOM 4552 C CA . SER A 1 544 ? 6.974 -11.143 -27.592 1.00 81.62 544 SER A CA 1
ATOM 4553 C C . SER A 1 544 ? 6.641 -9.653 -27.658 1.00 81.62 544 SER A C 1
ATOM 4555 O O . SER A 1 544 ? 7.070 -8.880 -26.794 1.00 81.62 544 SER A O 1
ATOM 4557 N N . SER A 1 545 ? 5.804 -9.265 -28.625 1.00 87.50 545 SER A N 1
ATOM 4558 C CA . SER A 1 545 ? 5.170 -7.939 -28.715 1.00 87.50 545 SER A CA 1
ATOM 4559 C C . SER A 1 545 ? 3.864 -7.835 -27.915 1.00 87.50 545 SER A C 1
ATOM 4561 O O . SER A 1 545 ? 3.141 -6.839 -28.002 1.00 87.50 545 SER A O 1
ATOM 4563 N N . LEU A 1 546 ? 3.529 -8.873 -27.147 1.00 91.88 546 LEU A N 1
ATOM 4564 C CA . LEU A 1 546 ? 2.271 -8.976 -26.422 1.00 91.88 546 LEU A CA 1
ATOM 4565 C C . LEU A 1 546 ? 2.091 -7.823 -25.428 1.00 91.88 546 LEU A C 1
ATOM 4567 O O . LEU A 1 546 ? 2.930 -7.584 -24.561 1.00 91.88 546 LEU A O 1
ATOM 4571 N N . GLY A 1 547 ? 0.968 -7.114 -25.546 1.00 93.06 547 GLY A N 1
ATOM 4572 C CA . GLY A 1 547 ? 0.646 -5.984 -24.677 1.00 93.06 547 GLY A CA 1
ATOM 4573 C C . GLY A 1 547 ? 1.510 -4.736 -24.895 1.00 93.06 547 GLY A C 1
ATOM 4574 O O . GLY A 1 547 ? 1.483 -3.859 -24.033 1.00 93.06 547 GLY A O 1
ATOM 4575 N N . LEU A 1 548 ? 2.270 -4.643 -25.995 1.00 94.38 548 LEU A N 1
ATOM 4576 C CA . LEU A 1 548 ? 3.060 -3.460 -26.358 1.00 94.38 548 LEU A CA 1
ATOM 4577 C C . LEU A 1 548 ? 2.338 -2.618 -27.419 1.00 94.38 548 LEU A C 1
ATOM 4579 O O . LEU A 1 548 ? 1.746 -3.159 -28.352 1.00 94.38 548 LEU A O 1
ATOM 4583 N N . SER A 1 549 ? 2.383 -1.294 -27.274 1.00 95.00 549 SER A N 1
ATOM 4584 C CA . SER A 1 549 ? 1.702 -0.342 -28.158 1.00 95.00 549 SER A CA 1
ATOM 4585 C C . SER A 1 549 ? 2.520 0.928 -28.374 1.00 95.00 549 SER A C 1
ATOM 4587 O O . SER A 1 549 ? 3.005 1.533 -27.420 1.00 95.00 549 SER A O 1
ATOM 4589 N N . ASN A 1 550 ? 2.599 1.376 -29.626 1.00 95.06 550 ASN A N 1
ATOM 4590 C CA . ASN A 1 550 ? 3.246 2.630 -30.024 1.00 95.06 550 ASN A CA 1
ATOM 4591 C C . ASN A 1 550 ? 2.255 3.801 -30.147 1.00 95.06 550 ASN A C 1
ATOM 4593 O O . ASN A 1 550 ? 2.619 4.876 -30.625 1.00 95.06 550 ASN A O 1
ATOM 4597 N N . ASP A 1 551 ? 1.011 3.622 -29.681 1.00 94.69 551 ASP A N 1
ATOM 4598 C CA . ASP A 1 551 ? -0.036 4.648 -29.741 1.00 94.69 551 ASP A CA 1
ATOM 4599 C C . ASP A 1 551 ? -0.821 4.789 -28.430 1.00 94.69 551 ASP A C 1
ATOM 4601 O O . ASP A 1 551 ? -0.745 5.813 -27.753 1.00 94.69 551 ASP A O 1
ATOM 4605 N N . PHE A 1 552 ? -1.577 3.756 -28.060 1.00 96.19 552 PHE A N 1
ATOM 4606 C CA . PHE A 1 552 ? -2.515 3.783 -26.939 1.00 96.19 552 PHE A CA 1
ATOM 4607 C C . PHE A 1 552 ? -2.571 2.442 -26.207 1.00 96.19 552 PHE A C 1
ATOM 4609 O O . PHE A 1 552 ? -2.602 1.388 -26.851 1.00 96.19 552 PHE A O 1
ATOM 4616 N N . ALA A 1 553 ? -2.654 2.483 -24.876 1.00 98.06 553 ALA A N 1
ATOM 4617 C CA . ALA A 1 553 ? -3.074 1.339 -24.075 1.00 98.06 553 ALA A CA 1
ATOM 4618 C C . ALA A 1 553 ? -3.775 1.770 -22.783 1.00 98.06 553 ALA A C 1
ATOM 4620 O O . ALA A 1 553 ? -3.522 2.848 -22.239 1.00 98.06 553 ALA A O 1
ATOM 4621 N N . MET A 1 554 ? -4.620 0.890 -22.259 1.00 98.44 554 MET A N 1
ATOM 4622 C CA . MET A 1 554 ? -5.281 1.051 -20.972 1.00 98.44 554 MET A CA 1
ATOM 4623 C C . MET A 1 554 ? -5.471 -0.293 -20.276 1.00 98.44 554 MET A C 1
ATOM 4625 O O . MET A 1 554 ? -5.564 -1.329 -20.931 1.00 98.44 554 MET A O 1
ATOM 4629 N N . SER A 1 555 ? -5.575 -0.279 -18.953 1.00 98.56 555 SER A N 1
ATOM 4630 C CA . SER A 1 555 ? -5.874 -1.479 -18.177 1.00 98.56 555 SER A CA 1
ATOM 4631 C C . SER A 1 555 ? -6.624 -1.193 -16.887 1.00 98.56 555 SER A C 1
ATOM 4633 O O . SER A 1 555 ? -6.643 -0.070 -16.373 1.00 98.56 555 SER A O 1
ATOM 4635 N N . VAL A 1 556 ? -7.225 -2.258 -16.369 1.00 98.56 556 VAL A N 1
ATOM 4636 C CA . VAL A 1 556 ? -7.802 -2.370 -15.039 1.00 98.56 556 VAL A CA 1
ATOM 4637 C C . VAL A 1 556 ? -7.133 -3.551 -14.339 1.00 98.56 556 VAL A C 1
ATOM 4639 O O . VAL A 1 556 ? -7.086 -4.647 -14.890 1.00 98.56 556 VAL A O 1
ATOM 4642 N N . ASN A 1 557 ? -6.624 -3.326 -13.131 1.00 98.50 557 ASN A N 1
ATOM 4643 C CA . ASN A 1 557 ? -6.065 -4.357 -12.259 1.00 98.50 557 ASN A CA 1
ATOM 4644 C C . ASN A 1 557 ? -6.903 -4.425 -10.981 1.00 98.50 557 ASN A C 1
ATOM 4646 O O . ASN A 1 557 ? -7.158 -3.393 -10.355 1.00 98.50 557 ASN A O 1
ATOM 4650 N N . LEU A 1 558 ? -7.307 -5.621 -10.580 1.00 98.50 558 LEU A N 1
ATOM 4651 C CA . LEU A 1 558 ? -8.091 -5.902 -9.385 1.00 98.50 558 LEU A CA 1
ATOM 4652 C C . LEU A 1 558 ? -7.296 -6.835 -8.473 1.00 98.50 558 LEU A C 1
ATOM 4654 O O . LEU A 1 558 ? -6.696 -7.796 -8.945 1.00 98.50 558 LEU A O 1
ATOM 4658 N N . GLU A 1 559 ? -7.322 -6.586 -7.166 1.00 98.00 559 GLU A N 1
ATOM 4659 C CA . GLU A 1 559 ? -6.739 -7.475 -6.157 1.00 98.00 559 GLU A CA 1
ATOM 4660 C C . GLU A 1 559 ? -7.667 -7.600 -4.945 1.00 98.00 559 GLU A C 1
ATOM 4662 O O . GLU A 1 559 ? -8.272 -6.619 -4.504 1.00 98.00 559 GLU A O 1
ATOM 4667 N N . TYR A 1 560 ? -7.737 -8.790 -4.353 1.00 98.00 560 TYR A N 1
ATOM 4668 C CA . TYR A 1 560 ? -8.456 -9.030 -3.104 1.00 98.00 560 TYR A CA 1
ATOM 4669 C C . TYR A 1 560 ? -7.622 -9.872 -2.138 1.00 98.00 560 TYR A C 1
ATOM 4671 O O . TYR A 1 560 ? -7.221 -10.991 -2.460 1.00 98.00 560 TYR A O 1
ATOM 4679 N N . ASP A 1 561 ? -7.377 -9.341 -0.939 1.00 96.50 561 ASP A N 1
ATOM 4680 C CA . ASP A 1 561 ? -6.649 -10.050 0.117 1.00 96.50 561 ASP A CA 1
ATOM 4681 C C . ASP A 1 561 ? -7.480 -11.259 0.614 1.00 96.50 561 ASP A C 1
ATOM 4683 O O . ASP A 1 561 ? -8.561 -11.086 1.180 1.00 96.50 561 ASP A O 1
ATOM 4687 N N . LEU A 1 562 ? -6.964 -12.486 0.464 1.00 94.38 562 LEU A N 1
ATOM 4688 C CA . LEU A 1 562 ? -7.659 -13.723 0.853 1.00 94.38 562 LEU A CA 1
ATOM 4689 C C . LEU A 1 562 ? -7.438 -14.041 2.339 1.00 94.38 562 LEU A C 1
ATOM 4691 O O . LEU A 1 562 ? -8.369 -14.047 3.151 1.00 94.38 562 LEU A O 1
ATOM 4695 N N . PHE A 1 563 ? -6.186 -14.283 2.726 1.00 88.94 563 PHE A N 1
ATOM 4696 C CA . PHE A 1 563 ? -5.804 -14.594 4.103 1.00 88.94 563 PHE A CA 1
ATOM 4697 C C . PHE A 1 563 ? -4.347 -14.217 4.376 1.00 88.94 563 PHE A C 1
ATOM 4699 O O . PHE A 1 563 ? -3.527 -14.076 3.468 1.00 88.94 563 PHE A O 1
ATOM 4706 N N . LYS A 1 564 ? -4.023 -14.040 5.659 1.00 85.75 564 LYS A N 1
ATOM 4707 C CA . LYS A 1 564 ? -2.655 -13.828 6.138 1.00 85.75 564 LYS A CA 1
ATOM 4708 C C . LYS A 1 564 ? -2.230 -15.066 6.910 1.00 85.75 564 LYS A C 1
ATOM 4710 O O . LYS A 1 564 ? -2.875 -15.397 7.897 1.00 85.75 564 LYS A O 1
ATOM 4715 N N . ILE A 1 565 ? -1.172 -15.730 6.451 1.00 80.25 565 ILE A N 1
ATOM 4716 C CA . ILE A 1 565 ? -0.609 -16.916 7.117 1.00 80.25 565 ILE A CA 1
ATOM 4717 C C . ILE A 1 565 ? 0.228 -16.466 8.319 1.00 80.25 565 ILE A C 1
ATOM 4719 O O . ILE A 1 565 ? 0.118 -17.004 9.413 1.00 80.25 565 ILE A O 1
ATOM 4723 N N . TYR A 1 566 ? 1.037 -15.423 8.121 1.00 76.94 566 TYR A N 1
ATOM 4724 C CA . TYR A 1 566 ? 1.867 -14.809 9.154 1.00 76.94 566 TYR A CA 1
ATOM 4725 C C . TYR A 1 566 ? 1.852 -13.288 8.990 1.00 76.94 566 TYR A C 1
ATOM 4727 O O . TYR A 1 566 ? 1.446 -12.776 7.945 1.00 76.94 566 TYR A O 1
ATOM 4735 N N . ARG A 1 567 ? 2.347 -12.531 9.980 1.00 74.31 567 ARG A N 1
ATOM 4736 C CA . ARG A 1 567 ? 2.404 -11.053 9.911 1.00 74.31 567 ARG A CA 1
ATOM 4737 C C . ARG A 1 567 ? 3.099 -10.538 8.639 1.00 74.31 567 ARG A C 1
ATOM 4739 O O . ARG A 1 567 ? 2.780 -9.445 8.179 1.00 74.31 567 ARG A O 1
ATOM 4746 N N . SER A 1 568 ? 4.000 -11.343 8.078 1.00 81.75 568 SER A N 1
ATOM 4747 C CA . SER A 1 568 ? 4.787 -11.036 6.883 1.00 81.75 568 SER A CA 1
ATOM 4748 C C . SER A 1 568 ? 4.386 -11.836 5.638 1.00 81.75 568 SER A C 1
ATOM 4750 O O . SER A 1 568 ? 5.025 -11.643 4.617 1.00 81.75 568 SER A O 1
ATOM 4752 N N . ILE A 1 569 ? 3.395 -12.735 5.684 1.00 90.00 569 ILE A N 1
ATOM 4753 C CA . ILE A 1 569 ? 3.015 -13.561 4.521 1.00 90.00 569 ILE A CA 1
ATOM 4754 C C . ILE A 1 569 ? 1.512 -13.453 4.279 1.00 90.00 569 ILE A C 1
ATOM 4756 O O . ILE A 1 569 ? 0.714 -13.848 5.135 1.00 90.00 569 ILE A O 1
ATOM 4760 N N . GLY A 1 570 ? 1.128 -12.920 3.119 1.00 93.31 570 GLY A N 1
ATOM 4761 C CA . GLY A 1 570 ? -0.271 -12.733 2.728 1.00 93.31 570 GLY A CA 1
ATOM 4762 C C . GLY A 1 570 ? -0.569 -13.296 1.345 1.00 93.31 570 GLY A C 1
ATOM 4763 O O . GLY A 1 570 ? 0.198 -13.057 0.416 1.00 93.31 570 GLY A O 1
ATOM 4764 N N . ALA A 1 571 ? -1.693 -13.999 1.216 1.00 96.12 571 ALA A N 1
ATOM 4765 C CA . ALA A 1 571 ? -2.218 -14.489 -0.053 1.00 96.12 571 ALA A CA 1
ATOM 4766 C C . ALA A 1 571 ? -3.342 -13.575 -0.562 1.00 96.12 571 ALA A C 1
ATOM 4768 O O . ALA A 1 571 ? -4.152 -13.075 0.226 1.00 96.12 571 ALA A O 1
ATOM 4769 N N . PHE A 1 572 ? -3.409 -13.377 -1.874 1.00 97.12 572 PHE A N 1
ATOM 4770 C CA . PHE A 1 572 ? -4.431 -12.565 -2.532 1.00 97.12 572 PHE A CA 1
ATOM 4771 C C . PHE A 1 572 ? -4.815 -13.165 -3.888 1.00 97.12 572 PHE A C 1
ATOM 4773 O O . PHE A 1 572 ? -4.024 -13.874 -4.506 1.00 97.12 572 PHE A O 1
ATOM 4780 N N . ALA A 1 573 ? -6.030 -12.883 -4.343 1.00 98.19 573 ALA A N 1
ATOM 4781 C CA . ALA A 1 573 ? -6.448 -13.132 -5.719 1.00 98.19 573 ALA A CA 1
ATOM 4782 C C . ALA A 1 573 ? -6.253 -11.854 -6.537 1.00 98.19 573 ALA A C 1
ATOM 4784 O O . ALA A 1 573 ? -6.428 -10.756 -5.998 1.00 98.19 573 ALA A O 1
ATOM 4785 N N . TYR A 1 574 ? -5.911 -11.985 -7.816 1.00 98.25 574 TYR A N 1
ATOM 4786 C CA . TYR A 1 574 ? -5.791 -10.850 -8.728 1.00 98.25 574 TYR A CA 1
ATOM 4787 C C . TYR A 1 574 ? -6.467 -11.120 -10.072 1.00 98.25 574 TYR A C 1
ATOM 4789 O O . TYR A 1 574 ? -6.629 -12.271 -10.483 1.00 98.25 574 TYR A O 1
ATOM 4797 N N . GLY A 1 575 ? -6.843 -10.040 -10.751 1.00 98.38 575 GLY A N 1
ATOM 4798 C CA . GLY A 1 575 ? -7.388 -10.055 -12.101 1.00 98.38 575 GLY A CA 1
ATOM 4799 C C . GLY A 1 575 ? -6.995 -8.793 -12.859 1.00 98.38 575 GLY A C 1
ATOM 4800 O O . GLY A 1 575 ? -7.228 -7.684 -12.390 1.00 98.38 575 GLY A O 1
ATOM 4801 N N . ASP A 1 576 ? -6.422 -8.970 -14.037 1.00 98.25 576 ASP A N 1
ATOM 4802 C CA . ASP A 1 576 ? -5.953 -7.931 -14.937 1.00 98.25 576 ASP A CA 1
ATOM 4803 C C . ASP A 1 576 ? -6.737 -7.998 -16.246 1.00 98.25 576 ASP A C 1
ATOM 4805 O O . ASP A 1 576 ? -6.949 -9.075 -16.803 1.00 98.25 576 ASP A O 1
ATOM 4809 N N . ALA A 1 577 ? -7.139 -6.846 -16.769 1.00 98.50 577 ALA A N 1
ATOM 4810 C CA . ALA A 1 577 ? -7.732 -6.713 -18.093 1.00 98.50 577 ALA A CA 1
ATOM 4811 C C . ALA A 1 577 ? -7.217 -5.437 -18.755 1.00 98.50 577 ALA A C 1
ATOM 4813 O O . ALA A 1 577 ? -7.012 -4.424 -18.089 1.00 98.50 577 ALA A O 1
ATOM 4814 N N . GLY A 1 578 ? -7.002 -5.448 -20.065 1.00 98.12 578 GLY A N 1
ATOM 4815 C CA . GLY A 1 578 ? -6.454 -4.291 -20.759 1.00 98.12 578 GLY A CA 1
ATOM 4816 C C . GLY A 1 578 ? -6.698 -4.310 -22.251 1.00 98.12 578 GLY A C 1
ATOM 4817 O O . GLY A 1 578 ? -6.863 -5.368 -22.852 1.00 98.12 578 GLY A O 1
ATOM 4818 N N . LEU A 1 579 ? -6.716 -3.114 -22.829 1.00 97.75 579 LEU A N 1
ATOM 4819 C CA . LEU A 1 579 ? -6.799 -2.879 -24.262 1.00 97.75 579 LEU A CA 1
ATOM 4820 C C . LEU A 1 579 ? -5.548 -2.141 -24.715 1.00 97.75 579 LEU A C 1
ATOM 4822 O O . LEU A 1 579 ? -5.032 -1.279 -24.002 1.00 97.75 579 LEU A O 1
ATOM 4826 N N . TYR A 1 580 ? -5.072 -2.449 -25.907 1.00 96.50 580 TYR A N 1
ATOM 4827 C CA . TYR A 1 580 ? -3.909 -1.799 -26.483 1.00 96.50 580 TYR A CA 1
ATOM 4828 C C . TYR A 1 580 ? -3.997 -1.829 -27.999 1.00 96.50 580 TYR A C 1
ATOM 4830 O O . TYR A 1 580 ? -4.591 -2.725 -28.596 1.00 96.50 580 TYR A O 1
ATOM 4838 N N . ARG A 1 581 ? -3.431 -0.805 -28.622 1.00 94.19 581 ARG A N 1
ATOM 4839 C CA . ARG A 1 581 ? -3.493 -0.630 -30.063 1.00 94.19 581 ARG A CA 1
ATOM 4840 C C . ARG A 1 581 ? -2.207 -1.124 -30.721 1.00 94.19 581 ARG A C 1
ATOM 4842 O O . ARG A 1 581 ? -1.120 -0.702 -30.340 1.00 94.19 581 ARG A O 1
ATOM 4849 N N . GLN A 1 582 ? -2.343 -1.986 -31.720 1.00 90.12 582 GLN A N 1
ATOM 4850 C CA . GLN A 1 582 ? -1.248 -2.443 -32.578 1.00 90.12 582 GLN A CA 1
ATOM 4851 C C . GLN A 1 582 ? -1.640 -2.277 -34.043 1.00 90.12 582 GLN A C 1
ATOM 4853 O O . GLN A 1 582 ? -2.824 -2.288 -34.371 1.00 90.12 582 GLN A O 1
ATOM 4858 N N . GLY A 1 583 ? -0.661 -2.109 -34.924 1.00 77.12 583 GLY A N 1
ATOM 4859 C CA . GLY A 1 583 ? -0.907 -1.958 -36.353 1.00 77.12 583 GLY A CA 1
ATOM 4860 C C . GLY A 1 583 ? 0.142 -1.098 -37.041 1.00 77.12 583 GLY A C 1
ATOM 4861 O O . GLY A 1 583 ? 0.934 -0.425 -36.384 1.00 77.12 583 GLY A O 1
ATOM 4862 N N . ASN A 1 584 ? 0.105 -1.131 -38.370 1.00 68.62 584 ASN A N 1
ATOM 4863 C CA . ASN A 1 584 ? 0.924 -0.308 -39.256 1.00 68.62 584 ASN A CA 1
ATOM 4864 C C . ASN A 1 584 ? 0.086 0.828 -39.873 1.00 68.62 584 ASN A C 1
ATOM 4866 O O . ASN A 1 584 ? -1.105 0.959 -39.580 1.00 68.62 584 ASN A O 1
ATOM 4870 N N . ASP A 1 585 ? 0.701 1.620 -40.759 1.00 60.50 585 ASP A N 1
ATOM 4871 C CA . ASP A 1 585 ? 0.100 2.781 -41.444 1.00 60.50 585 ASP A CA 1
ATOM 4872 C C . ASP A 1 585 ? -1.253 2.507 -42.132 1.00 60.50 585 ASP A C 1
ATOM 4874 O O . ASP A 1 585 ? -2.004 3.441 -42.407 1.00 60.50 585 ASP A O 1
ATOM 4878 N N . VAL A 1 586 ? -1.596 1.241 -42.393 1.00 63.03 586 VAL A N 1
ATOM 4879 C CA . VAL A 1 586 ? -2.778 0.851 -43.175 1.00 63.03 586 VAL A CA 1
ATOM 4880 C C . VAL A 1 586 ? -3.971 0.462 -42.294 1.00 63.03 586 VAL A C 1
ATOM 4882 O O . VAL A 1 586 ? -5.118 0.690 -42.681 1.00 63.03 586 VAL A O 1
ATOM 4885 N N . LYS A 1 587 ? -3.751 -0.119 -41.104 1.00 75.38 587 LYS A N 1
ATOM 4886 C CA . LYS A 1 587 ? -4.851 -0.549 -40.226 1.00 75.38 587 LYS A CA 1
ATOM 4887 C C . LYS A 1 587 ? -4.430 -0.623 -38.763 1.00 75.38 587 LYS A C 1
ATOM 4889 O O . LYS A 1 587 ? -3.569 -1.411 -38.382 1.00 75.38 587 LYS A O 1
ATOM 4894 N N . TRP A 1 588 ? -5.131 0.139 -37.931 1.00 82.31 588 TRP A N 1
ATOM 4895 C CA . TRP A 1 588 ? -5.036 0.048 -36.479 1.00 82.31 588 TRP A CA 1
ATOM 4896 C C . TRP A 1 588 ? -6.016 -0.990 -35.938 1.00 82.31 588 TRP A C 1
ATOM 4898 O O . TRP A 1 588 ? -7.221 -0.893 -36.167 1.00 82.31 588 TRP A O 1
ATOM 4908 N N . GLU A 1 589 ? -5.509 -1.947 -35.170 1.00 89.44 589 GLU A N 1
ATOM 4909 C CA . GLU A 1 589 ? -6.303 -2.952 -34.473 1.00 89.44 589 GLU A CA 1
ATOM 4910 C C . GLU A 1 589 ? -6.262 -2.696 -32.962 1.00 89.44 589 GLU A C 1
ATOM 4912 O O . GLU A 1 589 ? -5.201 -2.497 -32.362 1.00 89.44 589 GLU A O 1
ATOM 4917 N N . MET A 1 590 ? -7.438 -2.681 -32.333 1.00 94.19 590 MET A N 1
ATOM 4918 C CA . MET A 1 590 ? -7.540 -2.692 -30.878 1.00 94.19 590 MET A CA 1
ATOM 4919 C C . MET A 1 590 ? -7.529 -4.143 -30.408 1.00 94.19 590 MET A C 1
ATOM 4921 O O . MET A 1 590 ? -8.459 -4.889 -30.699 1.00 94.19 590 MET A O 1
ATOM 4925 N N . LYS A 1 591 ? -6.497 -4.522 -29.663 1.00 95.44 591 LYS A N 1
ATOM 4926 C CA . LYS A 1 591 ? -6.362 -5.845 -29.058 1.00 95.44 591 LYS A CA 1
ATOM 4927 C C . LYS A 1 591 ? -6.687 -5.783 -27.575 1.00 95.44 591 LYS A C 1
ATOM 4929 O O . LYS A 1 591 ? -6.540 -4.738 -26.938 1.00 95.44 591 LYS A O 1
ATOM 4934 N N . ASN A 1 592 ? -7.108 -6.909 -27.017 1.00 96.62 592 ASN A N 1
ATOM 4935 C CA . ASN A 1 592 ? -7.416 -7.059 -25.602 1.00 96.62 592 ASN A CA 1
ATOM 4936 C C . ASN A 1 592 ? -6.591 -8.181 -24.969 1.00 96.62 592 ASN A C 1
ATOM 4938 O O . ASN A 1 592 ? -6.244 -9.163 -25.616 1.00 96.62 592 ASN A O 1
ATOM 4942 N N . LEU A 1 593 ? -6.299 -8.038 -23.680 1.00 97.06 593 LEU A N 1
ATOM 4943 C CA . LEU A 1 593 ? -5.693 -9.072 -22.848 1.00 97.06 593 LEU A CA 1
ATOM 4944 C C . LEU A 1 593 ? -6.431 -9.140 -21.523 1.00 97.06 593 LEU A C 1
ATOM 4946 O O . LEU A 1 593 ? -6.934 -8.133 -21.025 1.00 97.06 593 LEU A O 1
ATOM 4950 N N . TYR A 1 594 ? -6.451 -10.327 -20.938 1.00 97.69 594 TYR A N 1
ATOM 4951 C CA . TYR A 1 594 ? -6.855 -10.526 -19.559 1.00 97.69 594 TYR A CA 1
ATOM 4952 C C . TYR A 1 594 ? -6.064 -11.669 -18.935 1.00 97.69 594 TYR A C 1
ATOM 4954 O O . TYR A 1 594 ? -5.579 -12.566 -19.630 1.00 97.69 594 TYR A O 1
ATOM 4962 N N . SER A 1 595 ? -5.920 -11.614 -17.621 1.00 97.69 595 SER A N 1
ATOM 4963 C CA . SER A 1 595 ? -5.221 -12.602 -16.811 1.00 97.69 595 SER A CA 1
ATOM 4964 C C . SER A 1 595 ? -5.789 -12.587 -15.401 1.00 97.69 595 SER A C 1
ATOM 4966 O O . SER A 1 595 ? -6.197 -11.540 -14.914 1.00 97.69 595 SER A O 1
ATOM 4968 N N . ALA A 1 596 ? -5.853 -13.728 -14.737 1.00 98.12 596 ALA A N 1
ATOM 4969 C CA . ALA A 1 596 ? -6.265 -13.818 -13.348 1.00 98.12 596 ALA A CA 1
ATOM 4970 C C . ALA A 1 596 ? -5.540 -14.965 -12.658 1.00 98.12 596 ALA A C 1
ATOM 4972 O O . ALA A 1 596 ? -5.187 -15.978 -13.270 1.00 98.12 596 ALA A O 1
ATOM 4973 N N . GLY A 1 597 ? -5.337 -14.827 -11.356 1.00 97.56 597 GLY A N 1
ATOM 4974 C CA . GLY A 1 597 ? -4.623 -15.833 -10.597 1.00 97.56 597 GLY A CA 1
ATOM 4975 C C . GLY A 1 597 ? -4.531 -15.523 -9.118 1.00 97.56 597 GLY A C 1
ATOM 4976 O O . GLY A 1 597 ? -5.309 -14.743 -8.563 1.00 97.56 597 GLY A O 1
ATOM 4977 N N . ILE A 1 598 ? -3.558 -16.160 -8.480 1.00 97.62 598 ILE A N 1
ATOM 4978 C CA . ILE A 1 598 ? -3.270 -15.982 -7.060 1.00 97.62 598 ILE A CA 1
ATOM 4979 C C . ILE A 1 598 ? -1.862 -15.438 -6.879 1.00 97.62 598 ILE A C 1
ATOM 4981 O O . ILE A 1 598 ? -0.963 -15.717 -7.667 1.00 97.62 598 ILE A O 1
ATOM 4985 N N . GLY A 1 599 ? -1.663 -14.653 -5.833 1.00 96.69 599 GLY A N 1
ATOM 4986 C CA . GLY A 1 599 ? -0.363 -14.114 -5.487 1.00 96.69 599 GLY A CA 1
ATOM 4987 C C . GLY A 1 599 ? -0.051 -14.277 -4.011 1.00 96.69 599 GLY A C 1
ATOM 4988 O O . GLY A 1 599 ? -0.941 -14.376 -3.161 1.00 96.69 599 GLY A O 1
ATOM 4989 N N . ILE A 1 600 ? 1.244 -14.298 -3.716 1.00 96.19 600 ILE A N 1
ATOM 4990 C CA . ILE A 1 600 ? 1.786 -14.382 -2.365 1.00 96.19 600 ILE A CA 1
ATOM 4991 C C . ILE A 1 600 ? 2.723 -13.198 -2.159 1.00 96.19 600 ILE A C 1
ATOM 4993 O O . ILE A 1 600 ? 3.658 -12.974 -2.926 1.00 96.19 600 ILE A O 1
ATOM 4997 N N . THR A 1 601 ? 2.471 -12.436 -1.101 1.00 93.81 601 THR A N 1
ATOM 4998 C CA . THR A 1 601 ? 3.334 -11.344 -0.644 1.00 93.81 601 THR A CA 1
ATOM 4999 C C . THR A 1 601 ? 4.223 -11.820 0.496 1.00 93.81 601 THR A C 1
ATOM 5001 O O . THR A 1 601 ? 3.745 -12.426 1.456 1.00 93.81 601 THR A O 1
ATOM 5004 N N 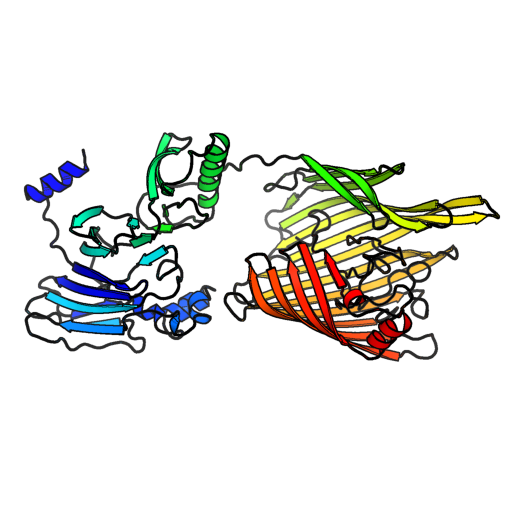. LEU A 1 602 ? 5.514 -11.510 0.402 1.00 91.19 602 LEU A N 1
ATOM 5005 C CA . LEU A 1 602 ? 6.523 -11.722 1.435 1.00 91.19 602 LEU A CA 1
ATOM 5006 C C . LEU A 1 602 ? 6.984 -10.351 1.952 1.00 91.19 602 LEU A C 1
ATOM 5008 O O . LEU A 1 602 ? 7.872 -9.682 1.410 1.00 91.19 602 LEU A O 1
ATOM 5012 N N . GLY A 1 603 ? 6.319 -9.909 3.015 1.00 85.12 603 GLY A N 1
ATOM 5013 C CA . GLY A 1 603 ? 6.475 -8.604 3.635 1.00 85.12 603 GLY A CA 1
ATOM 5014 C C . GLY A 1 603 ? 6.135 -7.485 2.657 1.00 85.12 603 GLY A C 1
ATOM 5015 O O . GLY A 1 603 ? 5.175 -7.565 1.898 1.00 85.12 603 GLY A O 1
ATOM 5016 N N . ASN A 1 604 ? 6.959 -6.441 2.668 1.00 82.19 604 ASN A N 1
ATOM 5017 C CA . ASN A 1 604 ? 6.840 -5.321 1.736 1.00 82.19 604 ASN A CA 1
ATOM 5018 C C . ASN A 1 604 ? 7.866 -5.405 0.596 1.00 82.19 604 ASN A C 1
ATOM 5020 O O . ASN A 1 604 ? 8.101 -4.395 -0.056 1.00 82.19 604 ASN A O 1
ATOM 5024 N N . TYR A 1 605 ? 8.523 -6.554 0.397 1.00 83.44 605 TYR A N 1
ATOM 5025 C CA . TYR A 1 605 ? 9.738 -6.641 -0.422 1.00 83.44 605 TYR A CA 1
ATOM 5026 C C . TYR A 1 605 ? 9.557 -7.457 -1.694 1.00 83.44 605 TYR A C 1
ATOM 5028 O O . TYR A 1 605 ? 10.047 -7.051 -2.742 1.00 83.44 605 TYR A O 1
ATOM 5036 N N . LEU A 1 606 ? 8.860 -8.588 -1.608 1.00 90.62 606 LEU A N 1
ATOM 5037 C CA . LEU A 1 606 ? 8.722 -9.533 -2.709 1.00 90.62 606 LEU A CA 1
ATOM 5038 C C . LEU A 1 606 ? 7.261 -9.945 -2.847 1.00 90.62 606 LEU A C 1
ATOM 5040 O O . LEU A 1 606 ? 6.583 -10.212 -1.856 1.00 90.62 606 LEU A O 1
ATOM 5044 N N . THR A 1 607 ? 6.776 -9.979 -4.080 1.00 94.44 607 THR A N 1
ATOM 5045 C CA . THR A 1 607 ? 5.477 -10.555 -4.432 1.00 94.44 607 THR A CA 1
ATOM 5046 C C . THR A 1 607 ? 5.686 -11.570 -5.539 1.00 94.44 607 THR A C 1
ATOM 5048 O O . THR A 1 607 ? 6.435 -11.292 -6.468 1.00 94.44 607 THR A O 1
ATOM 5051 N N . VAL A 1 608 ? 5.056 -12.731 -5.426 1.00 95.50 608 VAL A N 1
ATOM 5052 C CA . VAL A 1 608 ? 5.083 -13.796 -6.433 1.00 95.50 608 VAL A CA 1
ATOM 5053 C C . VAL A 1 608 ? 3.665 -13.986 -6.950 1.00 95.50 608 VAL A C 1
ATOM 5055 O O . VAL A 1 608 ? 2.726 -13.980 -6.151 1.00 95.50 608 VAL A O 1
ATOM 5058 N N . TYR A 1 609 ? 3.509 -14.150 -8.258 1.00 96.25 609 TYR A N 1
ATOM 5059 C CA . TYR A 1 609 ? 2.221 -14.327 -8.916 1.00 96.25 609 TYR A CA 1
ATOM 5060 C C . TYR A 1 609 ? 2.181 -15.652 -9.665 1.00 96.25 609 TYR A C 1
ATOM 5062 O O . TYR A 1 609 ? 3.085 -15.996 -10.426 1.00 96.25 609 TYR A O 1
ATOM 5070 N N . LEU A 1 610 ? 1.076 -16.358 -9.472 1.00 95.75 610 LEU A N 1
ATOM 5071 C CA . LEU A 1 610 ? 0.719 -17.566 -10.184 1.00 95.75 610 LEU A CA 1
ATOM 5072 C C . LEU A 1 610 ? -0.474 -17.256 -11.096 1.00 95.75 610 LEU A C 1
ATOM 5074 O O . LEU A 1 610 ? -1.596 -17.131 -10.595 1.00 95.75 610 LEU A O 1
ATOM 5078 N N . PRO A 1 611 ? -0.258 -17.085 -12.412 1.00 94.12 611 PRO A N 1
ATOM 5079 C CA . PRO A 1 611 ? -1.355 -16.949 -13.361 1.00 94.12 611 PRO A CA 1
ATOM 5080 C C . PRO A 1 611 ? -2.097 -18.282 -13.506 1.00 94.12 611 PRO A C 1
ATOM 5082 O O . PRO A 1 611 ? -1.481 -19.324 -13.723 1.00 94.12 611 PRO A O 1
ATOM 5085 N N . VAL A 1 612 ? -3.425 -18.243 -13.390 1.00 94.38 612 VAL A N 1
ATOM 5086 C CA . VAL A 1 612 ? -4.303 -19.426 -13.473 1.00 94.38 612 VAL A CA 1
ATOM 5087 C C . VAL A 1 612 ? -5.159 -19.369 -14.735 1.00 94.38 612 VAL A C 1
ATOM 5089 O O . VAL A 1 612 ? -5.254 -20.350 -15.467 1.00 94.38 612 VAL A O 1
ATOM 5092 N N . PHE A 1 613 ? -5.736 -18.205 -15.024 1.00 94.88 613 PHE A N 1
ATOM 5093 C CA . PHE A 1 613 ? -6.538 -17.949 -16.214 1.00 94.88 613 PHE A CA 1
ATOM 5094 C C . PHE A 1 613 ? -5.858 -16.873 -17.044 1.00 94.88 613 PHE A C 1
ATOM 5096 O O . PHE A 1 613 ? -5.505 -15.830 -16.512 1.00 94.88 613 PHE A O 1
ATOM 5103 N N . ASN A 1 614 ? -5.700 -17.096 -18.346 1.00 96.00 614 ASN A N 1
ATOM 5104 C CA . ASN A 1 614 ? -5.084 -16.119 -19.238 1.00 96.00 614 ASN A CA 1
ATOM 5105 C C . ASN A 1 614 ? -5.835 -16.043 -20.565 1.00 96.00 614 ASN A C 1
ATOM 5107 O O . ASN A 1 614 ? -6.439 -17.021 -21.010 1.00 96.00 614 ASN A O 1
ATOM 5111 N N . HIS A 1 615 ? -5.703 -14.900 -21.232 1.00 96.81 615 HIS A N 1
ATOM 5112 C CA . HIS A 1 615 ? -6.053 -14.752 -22.637 1.00 96.81 615 HIS A CA 1
ATOM 5113 C C . HIS A 1 615 ? -5.302 -15.767 -23.512 1.00 96.81 615 HIS A C 1
ATOM 5115 O O . HIS A 1 615 ? -4.167 -16.155 -23.211 1.00 96.81 615 HIS A O 1
ATOM 5121 N N . ARG A 1 616 ? -5.909 -16.155 -24.642 1.00 95.75 616 ARG A N 1
ATOM 5122 C CA . ARG A 1 616 ? -5.332 -17.124 -25.585 1.00 95.75 616 ARG A CA 1
ATOM 5123 C C . ARG A 1 616 ? -3.928 -16.726 -26.040 1.00 95.75 616 ARG A C 1
ATOM 5125 O O . ARG A 1 616 ? -3.059 -17.585 -26.088 1.00 95.75 616 ARG A O 1
ATOM 5132 N N . ASP A 1 617 ? -3.690 -15.445 -26.299 1.00 93.75 617 ASP A N 1
ATOM 5133 C CA . ASP A 1 617 ? -2.388 -14.965 -26.784 1.00 93.75 617 ASP A CA 1
ATOM 5134 C C . ASP A 1 617 ? -1.271 -15.087 -25.741 1.00 93.75 617 ASP A C 1
ATOM 5136 O O . ASP A 1 617 ? -0.133 -15.386 -26.090 1.00 93.75 617 ASP A O 1
ATOM 5140 N N . ILE A 1 618 ? -1.598 -14.927 -24.453 1.00 93.31 618 ILE A N 1
ATOM 5141 C CA . ILE A 1 618 ? -0.649 -15.174 -23.358 1.00 93.31 618 ILE A CA 1
ATOM 5142 C C . ILE A 1 618 ? -0.302 -16.668 -23.315 1.00 93.31 618 ILE A C 1
ATOM 5144 O O . ILE A 1 618 ? 0.867 -17.032 -23.238 1.00 93.31 618 ILE A O 1
ATOM 5148 N N . ASN A 1 619 ? -1.310 -17.540 -23.408 1.00 92.81 619 ASN A N 1
ATOM 5149 C CA . ASN A 1 619 ? -1.093 -18.988 -23.397 1.00 92.81 619 ASN A CA 1
ATOM 5150 C C . ASN A 1 619 ? -0.332 -19.477 -24.636 1.00 92.81 619 ASN A C 1
ATOM 5152 O O . ASN A 1 619 ? 0.513 -20.359 -24.507 1.00 92.81 619 ASN A O 1
ATOM 5156 N N . ASN A 1 620 ? -0.610 -18.909 -25.814 1.00 92.81 620 ASN A N 1
ATOM 5157 C CA . ASN A 1 620 ? 0.156 -19.180 -27.027 1.00 92.81 620 ASN A CA 1
ATOM 5158 C C . ASN A 1 620 ? 1.617 -18.788 -26.808 1.00 92.81 620 ASN A C 1
ATOM 5160 O O . ASN A 1 620 ? 2.479 -19.629 -27.001 1.00 92.81 620 ASN A O 1
ATOM 5164 N N . ASN A 1 621 ? 1.891 -17.588 -26.279 1.00 90.69 621 ASN A N 1
ATOM 5165 C CA . ASN A 1 621 ? 3.264 -17.180 -25.991 1.00 90.69 621 ASN A CA 1
ATOM 5166 C C . ASN A 1 621 ? 3.978 -18.134 -25.019 1.00 90.69 621 ASN A C 1
ATOM 5168 O O . ASN A 1 621 ? 5.129 -18.476 -25.252 1.00 90.69 621 ASN A O 1
ATOM 5172 N N . TYR A 1 622 ? 3.303 -18.612 -23.971 1.00 89.88 622 TYR A N 1
ATOM 5173 C CA . TYR A 1 622 ? 3.886 -19.609 -23.065 1.00 89.88 622 TYR A CA 1
ATOM 5174 C C . TYR A 1 622 ? 4.152 -20.956 -23.737 1.00 89.88 622 TYR A C 1
ATOM 5176 O O . TYR A 1 622 ? 5.133 -21.615 -23.403 1.00 89.88 622 TYR A O 1
ATOM 5184 N N . ARG A 1 623 ? 3.281 -21.381 -24.656 1.00 89.25 623 ARG A N 1
ATOM 5185 C CA . ARG A 1 623 ? 3.447 -22.635 -25.396 1.00 89.25 623 ARG A CA 1
ATOM 5186 C C . ARG A 1 623 ? 4.573 -22.538 -26.420 1.00 89.25 623 ARG A C 1
ATOM 5188 O O . ARG A 1 623 ? 5.365 -23.466 -26.512 1.00 89.25 623 ARG A O 1
ATOM 5195 N N . ASP A 1 624 ? 4.631 -21.439 -27.163 1.00 87.62 624 ASP A N 1
ATOM 5196 C CA . ASP A 1 624 ? 5.614 -21.221 -28.228 1.00 87.62 624 ASP A CA 1
ATOM 5197 C C . ASP A 1 624 ? 7.045 -21.159 -27.658 1.00 87.62 624 ASP A C 1
ATOM 5199 O O . ASP A 1 624 ? 8.000 -21.547 -28.318 1.00 87.62 624 ASP A O 1
ATOM 5203 N N . GLU A 1 625 ? 7.171 -20.761 -26.391 1.00 82.25 625 GLU A N 1
ATOM 5204 C CA . GLU A 1 625 ? 8.424 -20.693 -25.626 1.00 82.25 625 GLU A CA 1
ATOM 5205 C C . GLU A 1 625 ? 8.674 -21.948 -24.770 1.00 82.25 625 GLU A C 1
ATOM 5207 O O . GLU A 1 625 ? 9.615 -21.997 -23.983 1.00 82.25 625 GLU A O 1
ATOM 5212 N N . ASN A 1 626 ? 7.812 -22.963 -24.898 1.00 85.50 626 ASN A N 1
ATOM 5213 C CA . ASN A 1 626 ? 7.867 -24.226 -24.162 1.00 85.50 626 ASN A CA 1
ATOM 5214 C C . ASN A 1 626 ? 7.967 -24.064 -22.627 1.00 85.50 626 ASN A C 1
ATOM 5216 O O . ASN A 1 626 ? 8.606 -24.869 -21.951 1.00 85.50 626 ASN A O 1
ATOM 5220 N N . LEU A 1 627 ? 7.321 -23.033 -22.066 1.00 83.19 627 LEU A N 1
ATOM 5221 C CA . LEU A 1 627 ? 7.398 -22.731 -20.635 1.00 83.19 627 LEU A CA 1
ATOM 5222 C C . LEU A 1 627 ? 6.527 -23.687 -19.810 1.00 83.19 627 LEU A C 1
ATOM 5224 O O . LEU A 1 627 ? 5.288 -23.732 -19.941 1.00 83.19 627 LEU A O 1
ATOM 5228 N N . GLY A 1 628 ? 7.175 -24.396 -18.889 1.00 82.38 628 GLY A N 1
ATOM 5229 C CA . GLY A 1 628 ? 6.557 -25.233 -17.869 1.00 82.38 628 GLY A CA 1
ATOM 5230 C C . GLY A 1 628 ? 5.733 -24.432 -16.857 1.00 82.38 628 GLY A C 1
ATOM 5231 O O . GLY A 1 628 ? 5.715 -23.204 -16.840 1.00 82.38 628 GLY A O 1
ATOM 5232 N N . PHE A 1 629 ? 5.017 -25.129 -15.972 1.00 83.00 629 PHE A N 1
ATOM 5233 C CA . PHE A 1 629 ? 4.111 -24.482 -15.014 1.00 83.00 629 PHE A CA 1
ATOM 5234 C C . PHE A 1 629 ? 4.820 -23.479 -14.087 1.00 83.00 629 PHE A C 1
ATOM 5236 O O . PHE A 1 629 ? 4.334 -22.364 -13.907 1.00 83.00 629 PHE A O 1
ATOM 5243 N N . PHE A 1 630 ? 5.976 -23.849 -13.530 1.00 81.94 630 PHE A N 1
ATOM 5244 C CA . PHE A 1 630 ? 6.750 -22.984 -12.631 1.00 81.94 630 PHE A CA 1
ATOM 5245 C C . PHE A 1 630 ? 7.430 -21.822 -13.360 1.00 81.94 630 PHE A C 1
ATOM 5247 O O . PHE A 1 630 ? 7.575 -20.741 -12.800 1.00 81.94 630 PHE A O 1
ATOM 5254 N N . GLU A 1 631 ? 7.776 -22.009 -14.631 1.00 82.38 631 GLU A N 1
ATOM 5255 C CA . GLU A 1 631 ? 8.395 -20.979 -15.472 1.00 82.38 631 GLU A CA 1
ATOM 5256 C C . GLU A 1 631 ? 7.398 -19.900 -15.905 1.00 82.38 631 GLU A C 1
ATOM 5258 O O . GLU A 1 631 ? 7.793 -18.876 -16.446 1.00 82.38 631 GLU A O 1
ATOM 5263 N N . ARG A 1 632 ? 6.101 -20.083 -15.640 1.00 87.25 632 ARG A N 1
ATOM 5264 C CA . ARG A 1 632 ? 5.073 -19.047 -15.836 1.00 87.25 632 ARG A CA 1
ATOM 5265 C C . ARG A 1 632 ? 4.906 -18.147 -14.619 1.00 87.25 632 ARG A C 1
ATOM 5267 O O . ARG A 1 632 ? 4.189 -17.149 -14.693 1.00 87.25 632 ARG A O 1
ATOM 5274 N N . TRP A 1 633 ? 5.510 -18.512 -13.489 1.00 91.38 633 TRP A N 1
ATOM 5275 C CA . TRP A 1 633 ? 5.420 -17.719 -12.274 1.00 91.38 633 TRP A CA 1
ATOM 5276 C C . TRP A 1 633 ? 6.226 -16.451 -12.472 1.00 91.38 633 TRP A C 1
ATOM 5278 O O . TRP A 1 633 ? 7.376 -16.489 -12.917 1.00 91.38 633 TRP A O 1
ATOM 5288 N N . SER A 1 634 ? 5.622 -15.331 -12.112 1.00 93.19 634 SER A N 1
ATOM 5289 C CA . SER A 1 634 ? 6.298 -14.047 -12.128 1.00 93.19 634 SER A CA 1
ATOM 5290 C C . SER A 1 634 ? 6.531 -13.557 -10.715 1.00 93.19 634 SER A C 1
ATOM 5292 O O . SER A 1 634 ? 5.906 -14.005 -9.747 1.00 93.19 634 SER A O 1
ATOM 5294 N N . PHE A 1 635 ? 7.450 -12.614 -10.584 1.00 93.06 635 PHE A N 1
ATOM 5295 C CA . PHE A 1 635 ? 7.700 -11.977 -9.309 1.00 93.06 635 PHE A CA 1
ATOM 5296 C C . PHE A 1 635 ? 7.957 -10.489 -9.475 1.00 93.06 635 PHE A C 1
ATOM 5298 O O . PHE A 1 635 ? 8.353 -9.996 -10.526 1.00 93.06 635 PHE A O 1
ATOM 5305 N N . GLN A 1 636 ? 7.749 -9.762 -8.391 1.00 91.75 636 GLN A N 1
ATOM 5306 C CA . GLN A 1 636 ? 7.901 -8.324 -8.339 1.00 91.75 636 GLN A CA 1
ATOM 5307 C C . GLN A 1 636 ? 8.668 -7.938 -7.081 1.00 91.75 636 GLN A C 1
ATOM 5309 O O . GLN A 1 636 ? 8.313 -8.325 -5.962 1.00 91.75 636 GLN A O 1
ATOM 5314 N N . LEU A 1 637 ? 9.712 -7.134 -7.273 1.00 86.94 637 LEU A N 1
ATOM 5315 C CA . LEU A 1 637 ? 10.489 -6.544 -6.192 1.00 86.94 637 LEU A CA 1
ATOM 5316 C C . LEU A 1 637 ? 9.905 -5.179 -5.828 1.00 86.94 637 LEU A C 1
ATOM 5318 O O . LEU A 1 637 ? 9.968 -4.214 -6.588 1.00 86.94 637 LEU A O 1
ATOM 5322 N N . ASN A 1 638 ? 9.352 -5.090 -4.626 1.00 78.50 638 ASN A N 1
ATOM 5323 C CA . ASN A 1 638 ? 8.741 -3.886 -4.080 1.00 78.50 638 ASN A CA 1
ATOM 5324 C C . ASN A 1 638 ? 9.800 -3.017 -3.396 1.00 78.50 638 ASN A C 1
ATOM 5326 O O . ASN A 1 638 ? 9.803 -2.834 -2.179 1.00 78.50 638 ASN A O 1
ATOM 5330 N N . TYR A 1 639 ? 10.728 -2.474 -4.184 1.00 69.88 639 TYR A N 1
ATOM 5331 C CA . TYR A 1 639 ? 11.723 -1.535 -3.676 1.00 69.88 639 TYR A CA 1
ATOM 5332 C C . TYR A 1 639 ? 11.331 -0.095 -4.001 1.00 69.88 639 TYR A C 1
ATOM 5334 O O . TYR A 1 639 ? 11.162 0.282 -5.156 1.00 69.88 639 TYR A O 1
ATOM 5342 N N . THR A 1 640 ? 11.201 0.736 -2.968 1.00 60.19 640 THR A N 1
ATOM 5343 C CA . THR A 1 640 ? 11.031 2.183 -3.133 1.00 60.19 640 THR A CA 1
ATOM 5344 C C . THR A 1 640 ? 12.318 2.867 -2.691 1.00 60.19 640 THR A C 1
ATOM 5346 O O . THR A 1 640 ? 12.579 3.006 -1.497 1.00 60.19 640 THR A O 1
ATOM 5349 N N . GLU A 1 641 ? 13.146 3.290 -3.643 1.00 58.62 641 GLU A N 1
ATOM 5350 C CA . GLU A 1 641 ? 14.297 4.147 -3.338 1.00 58.62 641 GLU A CA 1
ATOM 5351 C C . GLU A 1 641 ? 13.817 5.467 -2.740 1.00 58.62 641 GLU A C 1
ATOM 5353 O O . GLU A 1 641 ? 12.915 6.061 -3.289 1.00 58.62 641 GLU A O 1
ATOM 5358 N N . LYS A 1 642 ? 14.411 6.010 -1.676 1.00 57.69 642 LYS A N 1
ATOM 5359 C CA . LYS A 1 642 ? 13.940 7.300 -1.116 1.00 57.69 642 LYS A CA 1
ATOM 5360 C C . LYS A 1 642 ? 14.133 8.508 -2.039 1.00 57.69 642 LYS A C 1
ATOM 5362 O O . LYS A 1 642 ? 13.438 9.503 -1.886 1.00 57.69 642 LYS A O 1
ATOM 5367 N N . PHE A 1 643 ? 15.091 8.438 -2.961 1.00 56.53 643 PHE A N 1
ATOM 5368 C CA . PHE A 1 643 ? 15.379 9.523 -3.902 1.00 56.53 643 PHE A CA 1
ATOM 5369 C C . PHE A 1 643 ? 14.570 9.381 -5.192 1.00 56.53 643 PHE A C 1
ATOM 5371 O O . PHE A 1 643 ? 14.038 10.359 -5.702 1.00 56.53 643 PHE A O 1
ATOM 5378 N N . ILE A 1 644 ? 14.403 8.167 -5.715 1.00 48.81 644 ILE A N 1
ATOM 5379 C CA . ILE A 1 644 ? 13.534 7.938 -6.879 1.00 48.81 644 ILE A CA 1
ATOM 5380 C C . ILE A 1 644 ? 12.058 7.790 -6.464 1.00 48.81 644 ILE A C 1
ATOM 5382 O O . ILE A 1 644 ? 11.146 8.018 -7.259 1.00 48.81 644 ILE A O 1
ATOM 5386 N N . GLY A 1 645 ? 11.823 7.474 -5.198 1.00 39.75 645 GLY A N 1
ATOM 5387 C CA . GLY A 1 645 ? 10.569 7.018 -4.638 1.00 39.75 645 GLY A CA 1
ATOM 5388 C C . GLY A 1 645 ? 9.474 8.053 -4.651 1.00 39.75 645 GLY A C 1
ATOM 5389 O O . GLY A 1 645 ? 9.629 9.218 -4.291 1.00 39.75 645 GLY A O 1
ATOM 5390 N N . ARG A 1 646 ? 8.292 7.545 -4.977 1.00 45.00 646 ARG A N 1
ATOM 5391 C CA . ARG A 1 646 ? 7.017 8.249 -4.895 1.00 45.00 646 ARG A CA 1
ATOM 5392 C C . ARG A 1 646 ? 6.538 8.441 -3.437 1.00 45.00 646 ARG A C 1
ATOM 5394 O O . ARG A 1 646 ? 5.355 8.718 -3.252 1.00 45.00 646 ARG A O 1
ATOM 5401 N N . LYS A 1 647 ? 7.413 8.276 -2.425 1.00 29.61 647 LYS A N 1
ATOM 5402 C CA . LYS A 1 647 ? 7.179 8.486 -0.980 1.00 29.61 647 LYS A CA 1
ATOM 5403 C C . LYS A 1 647 ? 8.452 8.894 -0.244 1.00 29.61 647 LYS A C 1
ATOM 5405 O O . LYS A 1 647 ? 9.466 8.183 -0.402 1.00 29.61 647 LYS A O 1
#

Nearest PDB structures (foldseek):
  8us4-assembly1_A  TM=5.234E-01  e=1.206E-06  Pseudomonas aeruginosa PAO1
  4n74-assembly1_A  TM=5.501E-01  e=8.732E-05  Escherichia coli BW2952
  4b7o-assembly1_A  TM=4.580E-01  e=3.335E-03  Neisseria meningitidis
  4v3g-assembly1_A  TM=4.009E-01  e=5.578E-01  Klebsiella oxytoca
  4v3h-assembly2_B  TM=4.063E-01  e=1.493E+00  Klebsiella oxytoca

Solvent-accessible surface area (backbone atoms only — not comparable to full-atom values): 34833 Å² total; per-residue (Å²): 112,72,68,60,47,56,54,48,34,46,74,66,64,77,40,81,70,71,74,73,25,30,45,31,43,36,35,61,79,53,99,47,32,37,37,36,40,35,39,37,52,56,61,97,87,52,65,62,50,38,30,38,29,56,39,26,26,44,50,42,64,85,17,73,49,26,48,52,31,48,77,70,55,42,56,60,51,75,58,43,52,83,88,37,31,20,15,66,81,42,80,47,46,30,37,96,91,39,80,58,78,65,49,65,48,98,65,54,34,34,43,35,37,68,49,52,94,81,30,39,41,35,39,40,37,32,36,36,42,17,50,58,46,91,61,32,18,34,49,99,61,38,36,28,39,44,59,66,57,75,39,69,62,96,64,84,63,48,32,34,40,37,40,37,42,35,58,64,66,45,45,83,51,64,89,53,56,70,48,79,44,85,59,86,78,34,39,35,34,43,34,47,26,74,56,42,75,67,54,40,34,36,25,60,59,68,56,42,78,41,81,43,64,52,101,82,72,49,76,41,82,39,42,34,64,71,84,63,76,78,62,52,72,69,53,43,54,51,47,59,43,49,61,61,51,69,62,73,85,49,97,83,68,42,67,51,62,45,89,74,91,53,81,44,79,51,84,93,83,90,88,83,86,89,79,85,80,89,83,90,76,78,50,62,43,83,39,77,49,74,46,74,84,76,50,50,26,47,33,38,37,41,38,60,76,90,55,84,92,54,73,58,36,40,39,40,36,49,31,45,35,84,82,83,46,79,34,37,39,37,34,41,36,41,63,45,77,43,80,98,52,70,47,42,30,43,29,48,32,41,36,39,40,33,45,77,44,39,66,43,81,91,80,73,47,74,33,39,36,39,37,44,33,48,33,40,37,38,34,32,65,85,56,26,37,39,34,42,36,44,32,46,35,36,38,46,44,82,44,76,63,84,92,46,78,45,78,48,72,49,60,32,44,38,39,37,43,36,42,39,37,51,49,84,53,76,55,40,35,38,36,42,39,37,37,43,36,38,41,40,36,56,31,80,87,73,45,83,44,44,36,31,37,40,36,40,36,45,36,40,36,39,51,78,43,94,88,27,40,40,34,43,33,41,27,41,37,36,48,82,41,45,77,57,38,48,46,88,58,68,48,54,60,70,31,64,76,44,44,28,32,48,24,35,42,58,67,44,79,80,66,79,75,88,57,66,45,27,54,39,86,88,44,97,55,55,32,41,30,45,89,50,64,32,52,30,68,58,49,74,58,90,86,58,63,74,56,48,13,45,43,34,38,36,18,40,36,38,38,36,48,71,51,67,85,46,102,46,32,36,36,28,42,38,40,30,39,33,42,32,31,45,44,44,94,87,52,80,42,82,45,76,49,42,38,29,31,42,33,42,32,48,56,77,45,40,35,39,32,43,74,75,44,67,30,68,69,58,52,48,48,38,55,79,68,67,52,51,82,74,68,50,38,13,33,32,71,53,76,73,50,74,85,84,30,99,100

pLDDT: mean 81.63, std 18.95, range [23.42, 98.56]

Secondary structure (DSSP, 8-state):
-HHHHHHHHHHTTSS------EEEEEEESSSSEEEEEEEEE--TT--EEEEE-GGGGGT-TTSHHHHHHHHTT--TTTT--GGG--EEEEEEEEETTEEPP-EE-TTS-EEEEEPPTTSEEEEEEEEEPPB-BTTBEEETTEEEESS-S-EETT-S--EEEEEEEEETT-EEEESSEEEEEEETTEEEEEEEEESS---EEEESS-EEEEEEE-TT--EEEEEEETTSPPPPHHHHHHHHHHHHHHGGG-TT-B--BBSSS-B--B----------------SEEEEEEE-TTS-EEEEEEEE-TTSS--S-EEEEEEEEETTS-EEEEEEEE--EE-SSSSEEEEEEEEEEEEEEEEEETTTTEEEEEEEEEEEEEEEETTTEEEEEEEEEEEEEEEEEETTEEEEEEEEEEEEEEEEEEEEE-SSEEEEEEEEEEEEEEE-TTS-EEEEEEEEEEEEEEEE-SSS-EEEEEEEEEEEEEETTTT-S---TTTSTT-EESS--GGG-TT--S--TTTT-SS-TTTTBPPSSTT-------TT--TTEESSEEEEEEEEEEEEEEETTEEEEEEEEEEEEEEEETTEEEEEEEEEEEEEEEETTTEEEEEEEEE-HHHHHHHHHTT--TGGG-EEEE----TTT---

Foldseek 3Di:
DVVVVVVVCVVVVVDPPPPQQKEKEWEDPDQFKIWIKMKGADDPPAFKWKWFQVLLQQQACPRPVNVVCVVVQNCLSVFFDNLLGKGWPDKFKADPVGGWDWDADPSSRMTMGTQDPNSMIMITTMIGWGNDDAQTGDDPFKGKQFPNDIDIPDDFKHKYWYWYKAALLKDKDWPFDWDWDDDPRIITITGIDIRGDTIIMMGSFQWDWDWDAAPVRDTDTATEGPPDDPQDPVRVVQVSQVVVVVVPPDQPFDWHDYPPPDIGTDHDDDDDDDDDDDDDDDQKDWDWDAALVGKIKTWMKGWDPPDDDDQKTKIKIWIATPVGDIWIKMKIKGWDADPPDQFGIKIWMKMWTKDWQDADPVLGDTKIKIKIKIKIWTQGPQQKIKMKIKIKMWIWDWDDPDPDTDIDIWIKIKIKIKIKHWDDGSFKIKIKIKMWMKMWTQAPVRDTWIWIKIKIKIKMWGDPHPFKIKIKMKIKMFIPDTPCQQPLDQFCRHGADWQALWAALRNPNVPLDDARNSLPQDGPARQETEPDGNRDNWRFGPPDCPRTHSGIKMKMKIKMWDDAPDPFKTKIKIKMKMWYWHHHPPDIDIDIWIWIFMKMGGHQFKIKTQTDDIDPVSVVRCVVVVPDRVSRMHMYTRDADPRSHPD